Protein AF-0000000076401858 (afdb_homodimer)

Foldseek 3Di:
DDDDDDDDDDDPDPCVPPPPPDPPPPPPPPDPCPVPPPPPPPPVVPPPPDPQDPVNVCVVVCVPVDDDDDPPPDDDDDDPDPLLPDQVVPVLVVLLLLLQDDDPPSVVCSLRVNLRNLPDPCNLVRCLVCLVVNLVSLLCQCQDPDPSSNLSSLVSLLSSCQRPFQSNLVRVLSNLLSVLVCCVPVVCVVVSLVSLQSNCVRNDPSSVVSNCVSVVVRDHPVD/DDDPDDDDPDDDDPDDDDPDPDDPDPPPPPDPCVVDPPPPPPVVVPPPPPDQDPVNVCVVVCVPVDDDDDPPPDDDDDDPDPLLPDQVVPVLVVLLLLLQDDDPPSVVCSLRVNLRNLPHPCSQVRCLVCLVVNLVSLLCQCQDPDPSSNLSSLVSLLSSCQRPFQSNLVRVLSNLLSVLVCCVPVVCVVVSLVSLQSNCVRNDPSSVVSNCVSVVVRDHPVD

Secondary structure (DSSP, 8-state):
--------------------------------GGGS-------TT--TTS---HHHHHHHTT-S-EEEEEEEEEEEEEESS-GGGS--TTHHHHHHHHTT--STTHHHHHHHHHHHHHTSTTHHHHHGGGHHHHHHHHHHHHT-SSHHHHHHHHHHHHHHHHHHGGGGHHHHHHHHHHHHHHTTSHHHHHHHHHHHHHHHHHHHHHHHHHHHHH-TT---TT-/--------------------------------GGGS-------TT--TTS---HHHHHHHTT-S-EEEEEEEEEEEEEESS-GGGS--TTHHHHHHHHTT--STTHHHHHHHHHHHHHTSTTHHHHHGGGHHHHHHHHHHHHT-SSHHHHHHHHHHHHHHHHHHGGGGHHHHHHHHHHHHHHTTSHHHHHHHHHHHHHHHHHHHHHHHHHHHHH-TT---TT-

pLDDT: mean 79.65, std 28.43, range [17.92, 98.81]

Solvent-accessible surface area (backbone atoms only — not comparable to full-atom values): 26264 Å² total; per-residue (Å²): 134,91,80,85,87,77,84,83,87,84,74,83,69,80,70,74,75,72,76,68,71,75,77,72,71,69,72,67,75,70,74,70,64,77,78,61,71,68,72,76,71,67,57,74,78,57,64,78,78,67,75,75,47,72,38,57,50,41,45,74,72,54,67,45,61,54,42,87,32,77,39,65,63,41,76,38,79,44,59,80,56,64,64,79,77,53,68,43,83,62,43,49,53,46,24,49,54,16,34,59,40,87,48,86,66,44,35,53,48,15,49,52,48,42,51,53,49,58,66,33,94,64,25,40,78,56,44,53,83,41,46,78,71,40,48,64,43,44,38,51,20,39,60,39,85,51,66,68,25,21,51,47,22,50,50,50,49,46,54,48,30,71,48,45,23,50,71,47,49,86,52,41,67,74,47,42,55,38,50,50,62,47,48,74,40,71,88,41,36,62,65,49,50,54,43,50,48,50,44,28,71,39,27,37,72,67,27,44,56,51,47,39,71,69,36,70,83,66,77,70,83,86,113,135,79,80,78,74,74,74,76,81,78,84,81,82,81,75,81,86,78,79,61,82,79,75,80,77,76,70,65,75,73,72,69,63,82,79,59,74,71,71,75,72,64,57,73,81,55,64,78,77,65,74,75,47,72,39,57,50,42,45,73,70,53,66,47,63,53,38,86,33,76,39,65,61,41,75,39,78,44,59,78,55,65,66,78,76,52,67,44,83,61,43,50,52,46,23,49,55,17,34,60,41,87,48,87,66,44,34,56,48,14,49,52,48,42,51,53,48,59,66,34,92,65,24,39,79,56,44,53,82,42,45,78,70,40,48,65,42,42,38,50,19,38,60,38,86,50,65,67,25,20,51,47,22,52,50,50,50,48,55,47,30,69,48,45,24,50,71,47,51,85,53,42,66,72,47,42,54,39,50,50,62,47,48,72,39,72,87,40,35,63,64,50,49,55,44,52,48,51,42,27,69,41,27,36,71,68,28,43,56,51,48,38,73,71,37,69,84,66,75,73,85,88,112

Structure (mmCIF, N/CA/C/O backbone):
data_AF-0000000076401858-model_v1
#
loop_
_entity.id
_entity.type
_entity.pdbx_description
1 polymer 'PACRG-like protein'
#
loop_
_atom_site.group_PDB
_atom_site.id
_atom_site.type_symbol
_atom_site.label_atom_id
_atom_site.label_alt_id
_atom_site.label_comp_id
_atom_site.label_asym_id
_atom_site.label_entity_id
_atom_site.label_seq_id
_atom_site.pdbx_PDB_ins_code
_atom_site.Cartn_x
_atom_site.Cartn_y
_atom_site.Cartn_z
_atom_site.occupancy
_atom_site.B_iso_or_equiv
_atom_site.auth_seq_id
_atom_site.auth_comp_id
_atom_site.auth_asym_id
_atom_site.auth_atom_id
_atom_site.pdbx_PDB_model_num
ATOM 1 N N . MET A 1 1 ? 94.375 -34.781 -20.516 1 20.53 1 MET A N 1
ATOM 2 C CA . MET A 1 1 ? 94.938 -33.75 -21.422 1 20.53 1 MET A CA 1
ATOM 3 C C . MET A 1 1 ? 93.875 -33.125 -22.266 1 20.53 1 MET A C 1
ATOM 5 O O . MET A 1 1 ? 93.875 -31.906 -22.484 1 20.53 1 MET A O 1
ATOM 9 N N . SER A 1 2 ? 93.312 -33.844 -23.25 1 18.42 2 SER A N 1
ATOM 10 C CA . SER A 1 2 ? 93.188 -33.219 -24.562 1 18.42 2 SER A CA 1
ATOM 11 C C . SER A 1 2 ? 92.125 -32.125 -24.578 1 18.42 2 SER A C 1
ATOM 13 O O . SER A 1 2 ? 91.25 -32.062 -23.672 1 18.42 2 SER A O 1
ATOM 15 N N . SER A 1 3 ? 91.438 -31.953 -25.75 1 18.92 3 SER A N 1
ATOM 16 C CA . SER A 1 3 ? 91.25 -31.031 -26.859 1 18.92 3 SER A CA 1
ATOM 17 C C . SER A 1 3 ? 90 -30.234 -26.75 1 18.92 3 SER A C 1
ATOM 19 O O . SER A 1 3 ? 90 -29 -26.781 1 18.92 3 SER A O 1
ATOM 21 N N . PHE A 1 4 ? 89 -30.578 -27.719 1 18.16 4 PHE A N 1
ATOM 22 C CA . PHE A 1 4 ? 88.625 -29.75 -28.859 1 18.16 4 PHE A CA 1
ATOM 23 C C . PHE A 1 4 ? 87.562 -28.734 -28.469 1 18.16 4 PHE A C 1
ATOM 25 O O . PHE A 1 4 ? 87 -28.828 -27.391 1 18.16 4 PHE A O 1
ATOM 32 N N . SER A 1 5 ? 86.438 -28.766 -29.234 1 19.86 5 SER A N 1
ATOM 33 C CA . SER A 1 5 ? 85.938 -27.938 -30.328 1 19.86 5 SER A CA 1
ATOM 34 C C . SER A 1 5 ? 84.875 -26.938 -29.859 1 19.86 5 SER A C 1
ATOM 36 O O . SER A 1 5 ? 84.25 -27.141 -28.812 1 19.86 5 SER A O 1
ATOM 38 N N . GLY A 1 6 ? 84.562 -26.031 -30.703 1 19.36 6 GLY A N 1
ATOM 39 C CA . GLY A 1 6 ? 84.25 -24.625 -30.969 1 19.36 6 GLY A CA 1
ATOM 40 C C . GLY A 1 6 ? 82.812 -24.25 -30.781 1 19.36 6 GLY A C 1
ATOM 41 O O . GLY A 1 6 ? 82.5 -23.219 -30.156 1 19.36 6 GLY A O 1
ATOM 42 N N . GLY A 1 7 ? 81.875 -24.953 -31.547 1 18.44 7 GLY A N 1
ATOM 43 C CA . GLY A 1 7 ? 81.25 -24.078 -32.5 1 18.44 7 GLY A CA 1
ATOM 44 C C . GLY A 1 7 ? 80.188 -23.203 -31.828 1 18.44 7 GLY A C 1
ATOM 45 O O . GLY A 1 7 ? 80.062 -23.141 -30.594 1 18.44 7 GLY A O 1
ATOM 46 N N . LYS A 1 8 ? 78.875 -23.469 -32.375 1 19.52 8 LYS A N 1
ATOM 47 C CA . LYS A 1 8 ? 78.125 -22.5 -33.156 1 19.52 8 LYS A CA 1
ATOM 48 C C . LYS A 1 8 ? 77.312 -21.609 -32.281 1 19.52 8 LYS A C 1
ATOM 50 O O . LYS A 1 8 ? 77.312 -20.391 -32.375 1 19.52 8 LYS A O 1
ATOM 55 N N . PRO A 1 9 ? 75.938 -21.938 -32.156 1 21.42 9 PRO A N 1
ATOM 56 C CA . PRO A 1 9 ? 74.938 -21.156 -32.906 1 21.42 9 PRO A CA 1
ATOM 57 C C . PRO A 1 9 ? 74.312 -20.016 -32.094 1 21.42 9 PRO A C 1
ATOM 59 O O . PRO A 1 9 ? 74.438 -19.984 -30.859 1 21.42 9 PRO A O 1
ATOM 62 N N . LYS A 1 10 ? 73.25 -19.391 -32.688 1 20.97 10 LYS A N 1
ATOM 63 C CA . LYS A 1 10 ? 72.625 -18.125 -33.062 1 20.97 10 LYS A CA 1
ATOM 64 C C . LYS A 1 10 ? 71.812 -17.578 -31.906 1 20.97 10 LYS A C 1
ATOM 66 O O . LYS A 1 10 ? 71.375 -18.312 -31 1 20.97 10 LYS A O 1
ATOM 71 N N . SER A 1 11 ? 71.312 -16.422 -32.156 1 20.56 11 SER A N 1
ATOM 72 C CA . SER A 1 11 ? 70.938 -15.102 -31.625 1 20.56 11 SER A CA 1
ATOM 73 C C . SER A 1 11 ? 69.562 -15.078 -31 1 20.56 11 SER A C 1
ATOM 75 O O . SER A 1 11 ? 69.25 -14.148 -30.266 1 20.56 11 SER A O 1
ATOM 77 N N . ILE A 1 12 ? 68.812 -16.281 -31.016 1 21.38 12 ILE A N 1
ATOM 78 C CA . ILE A 1 12 ? 67.5 -15.883 -31.359 1 21.38 12 ILE A CA 1
ATOM 79 C C . ILE A 1 12 ? 66.875 -15.008 -30.25 1 21.38 12 ILE A C 1
ATOM 81 O O . ILE A 1 12 ? 66.875 -15.398 -29.078 1 21.38 12 ILE A O 1
ATOM 85 N N . GLN A 1 13 ? 66.875 -13.781 -30.562 1 19.62 13 GLN A N 1
ATOM 86 C CA . GLN A 1 13 ? 66.438 -12.516 -29.984 1 19.62 13 GLN A CA 1
ATOM 87 C C . GLN A 1 13 ? 65 -12.633 -29.406 1 19.62 13 GLN A C 1
ATOM 89 O O . GLN A 1 13 ? 64.125 -13.242 -30.016 1 19.62 13 GLN A O 1
ATOM 94 N N . LYS A 1 14 ? 64.938 -12.609 -28.078 1 20.69 14 LYS A N 1
ATOM 95 C CA . LYS A 1 14 ? 63.844 -12.633 -27.125 1 20.69 14 LYS A CA 1
ATOM 96 C C . LYS A 1 14 ? 62.781 -11.633 -27.516 1 20.69 14 LYS A C 1
ATOM 98 O O . LYS A 1 14 ? 62.875 -10.438 -27.234 1 20.69 14 LYS A O 1
ATOM 103 N N . LYS A 1 15 ? 62.406 -11.656 -28.859 1 18.92 15 LYS A N 1
ATOM 104 C CA . LYS A 1 15 ? 61.562 -10.547 -29.297 1 18.92 15 LYS A CA 1
ATOM 105 C C . LYS A 1 15 ? 60.312 -10.438 -28.422 1 18.92 15 LYS A C 1
ATOM 107 O O . LYS A 1 15 ? 59.5 -11.383 -28.328 1 18.92 15 LYS A O 1
ATOM 112 N N . LYS A 1 16 ? 60.469 -9.883 -27.266 1 21.91 16 LYS A N 1
ATOM 113 C CA . LYS A 1 16 ? 59.375 -9.578 -26.328 1 21.91 16 LYS A CA 1
ATOM 114 C C . LYS A 1 16 ? 58.219 -8.891 -27.031 1 21.91 16 LYS A C 1
ATOM 116 O O . LYS A 1 16 ? 58.375 -7.77 -27.516 1 21.91 16 LYS A O 1
ATOM 121 N N . ALA A 1 17 ? 57.594 -9.617 -27.969 1 21.86 17 ALA A N 1
ATOM 122 C CA . ALA A 1 17 ? 56.594 -9.008 -28.859 1 21.86 17 ALA A CA 1
ATOM 123 C C . ALA A 1 17 ? 55.562 -8.211 -28.062 1 21.86 17 ALA A C 1
ATOM 125 O O . ALA A 1 17 ? 55.031 -8.688 -27.062 1 21.86 17 ALA A O 1
ATOM 126 N N . SER A 1 18 ? 55.719 -6.875 -28.109 1 23.89 18 SER A N 1
ATOM 127 C CA . SER A 1 18 ? 54.938 -5.727 -27.625 1 23.89 18 SER A CA 1
ATOM 128 C C . SER A 1 18 ? 53.5 -5.801 -28.078 1 23.89 18 SER A C 1
ATOM 130 O O . SER A 1 18 ? 53.125 -5.219 -29.094 1 23.89 18 SER A O 1
ATOM 132 N N . VAL A 1 19 ? 52.906 -7.062 -28.141 1 23.7 19 VAL A N 1
ATOM 133 C CA . VAL A 1 19 ? 51.656 -6.961 -28.891 1 23.7 19 VAL A CA 1
ATOM 134 C C . VAL A 1 19 ? 50.844 -5.809 -28.328 1 23.7 19 VAL A C 1
ATOM 136 O O . VAL A 1 19 ? 50.531 -5.758 -27.141 1 23.7 19 VAL A O 1
ATOM 139 N N . SER A 1 20 ? 51 -4.676 -29 1 25.05 20 SER A N 1
ATOM 140 C CA . SER A 1 20 ? 50.25 -3.426 -28.875 1 25.05 20 SER A CA 1
ATOM 141 C C . SER A 1 20 ? 48.75 -3.67 -28.922 1 25.05 20 SER A C 1
ATOM 143 O O . SER A 1 20 ? 48.25 -4.227 -29.891 1 25.05 20 SER A O 1
ATOM 145 N N . ALA A 1 21 ? 48.281 -4.32 -27.953 1 27.8 21 ALA A N 1
ATOM 146 C CA . ALA A 1 21 ? 46.875 -4.613 -28.047 1 27.8 21 ALA A CA 1
ATOM 147 C C . ALA A 1 21 ? 46.094 -3.438 -28.656 1 27.8 21 ALA A C 1
ATOM 149 O O . ALA A 1 21 ? 46.344 -2.283 -28.297 1 27.8 21 ALA A O 1
ATOM 150 N N . PRO A 1 22 ? 45.656 -3.764 -29.906 1 25.61 22 PRO A N 1
ATOM 151 C CA . PRO A 1 22 ? 45 -2.682 -30.625 1 25.61 22 PRO A CA 1
ATOM 152 C C . PRO A 1 22 ? 44.031 -1.897 -29.75 1 25.61 22 PRO A C 1
ATOM 154 O O . PRO A 1 22 ? 43.594 -2.404 -28.719 1 25.61 22 PRO A O 1
ATOM 157 N N . ALA A 1 23 ? 43.938 -0.524 -29.984 1 28.77 23 ALA A N 1
ATOM 158 C CA . ALA A 1 23 ? 43.219 0.641 -29.5 1 28.77 23 ALA A CA 1
ATOM 159 C C . ALA A 1 23 ? 41.688 0.41 -29.609 1 28.77 23 ALA A C 1
ATOM 161 O O . ALA A 1 23 ? 41.125 0.44 -30.703 1 28.77 23 ALA A O 1
ATOM 162 N N . GLY A 1 24 ? 41.312 -0.881 -29.281 1 26.12 24 GLY A N 1
ATOM 163 C CA . GLY A 1 24 ? 39.938 -0.996 -29.734 1 26.12 24 GLY A CA 1
ATOM 164 C C . GLY A 1 24 ? 39.094 0.226 -29.406 1 26.12 24 GLY A C 1
ATOM 165 O O . GLY A 1 24 ? 39.156 0.746 -28.281 1 26.12 24 GLY A O 1
ATOM 166 N N . SER A 1 25 ? 38.969 1.061 -30.375 1 28.27 25 SER A N 1
ATOM 167 C CA . SER A 1 25 ? 38.219 2.309 -30.359 1 28.27 25 SER A CA 1
ATOM 168 C C . SER A 1 25 ? 36.812 2.109 -29.75 1 28.27 25 SER A C 1
ATOM 170 O O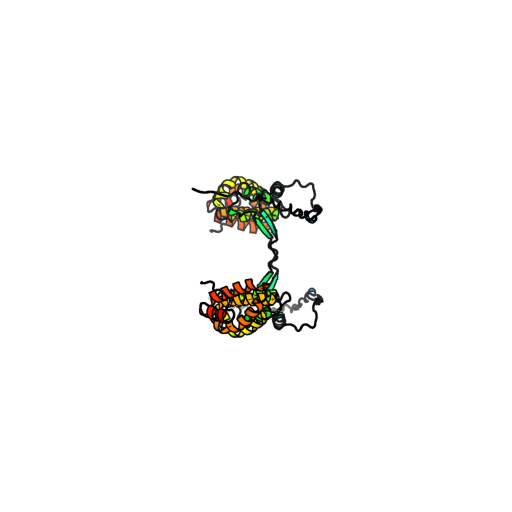 . SER A 1 25 ? 36 1.351 -30.281 1 28.27 25 SER A O 1
ATOM 172 N N . THR A 1 26 ? 36.906 1.586 -28.656 1 29.14 26 THR A N 1
ATOM 173 C CA . THR A 1 26 ? 35.562 1.448 -28.141 1 29.14 26 THR A CA 1
ATOM 174 C C . THR A 1 26 ? 34.719 2.67 -28.484 1 29.14 26 THR A C 1
ATOM 176 O O . THR A 1 26 ? 35.094 3.805 -28.219 1 29.14 26 THR A O 1
ATOM 179 N N . ILE A 1 27 ? 34.031 2.578 -29.594 1 29.5 27 ILE A N 1
ATOM 180 C CA . ILE A 1 27 ? 33.062 3.553 -30.078 1 29.5 27 ILE A CA 1
ATOM 181 C C . ILE A 1 27 ? 32.25 4.105 -28.906 1 29.5 27 ILE A C 1
ATOM 183 O O . ILE A 1 27 ? 31.766 3.346 -28.062 1 29.5 27 ILE A O 1
ATOM 187 N N . LYS A 1 28 ? 32.562 5.43 -28.531 1 30.38 28 LYS A N 1
ATOM 188 C CA . LYS A 1 28 ? 31.828 6.285 -27.609 1 30.38 28 LYS A CA 1
ATOM 189 C C . LYS A 1 28 ? 30.312 6.145 -27.7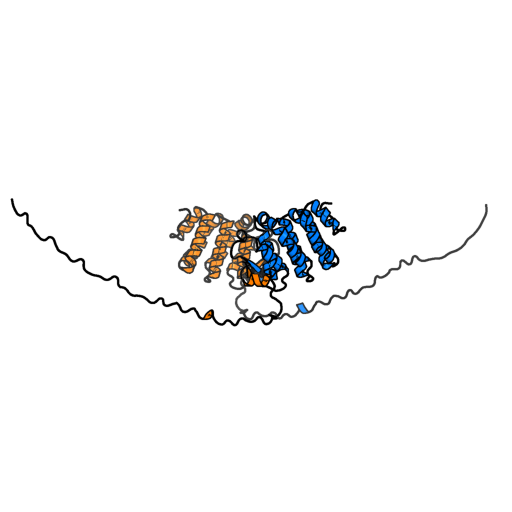97 1 30.38 28 LYS A C 1
ATOM 191 O O . LYS A 1 28 ? 29.797 6.379 -28.891 1 30.38 28 LYS A O 1
ATOM 196 N N . PRO A 1 29 ? 29.797 5.105 -27.266 1 32.41 29 PRO A N 1
ATOM 197 C CA . PRO A 1 29 ? 28.391 5.145 -27.688 1 32.41 29 PRO A CA 1
ATOM 198 C C . PRO A 1 29 ? 27.828 6.562 -27.734 1 32.41 29 PRO A C 1
ATOM 200 O O . PRO A 1 29 ? 28.203 7.406 -26.922 1 32.41 29 PRO A O 1
ATOM 203 N N . HIS A 1 30 ? 27.734 7.176 -28.891 1 31.61 30 HIS A N 1
ATOM 204 C CA . HIS A 1 30 ? 27.109 8.492 -29 1 31.61 30 HIS A CA 1
ATOM 205 C C . HIS A 1 30 ? 25.906 8.617 -28.078 1 31.61 30 HIS A C 1
ATOM 207 O O . HIS A 1 30 ? 25.234 7.625 -27.797 1 31.61 30 HIS A O 1
ATOM 213 N N . PRO A 1 31 ? 25.953 9.688 -27.312 1 30.89 31 PRO A N 1
ATOM 214 C CA . PRO A 1 31 ? 24.859 10.016 -26.375 1 30.89 31 PRO A CA 1
ATOM 215 C C . PRO A 1 31 ? 23.484 9.898 -27.016 1 30.89 31 PRO A C 1
ATOM 217 O O . PRO A 1 31 ? 23.328 10.141 -28.219 1 30.89 31 PRO A O 1
ATOM 220 N N . ARG A 1 32 ? 22.766 8.992 -26.75 1 28.67 32 ARG A N 1
ATOM 221 C CA . ARG A 1 32 ? 21.438 8.93 -27.359 1 28.67 32 ARG A CA 1
ATOM 222 C C . ARG A 1 32 ? 20.781 10.312 -27.391 1 28.67 32 ARG A C 1
ATOM 224 O O . ARG A 1 32 ? 20.828 11.047 -26.391 1 28.67 32 ARG A O 1
ATOM 231 N N . PRO A 1 33 ? 20.734 10.914 -28.562 1 30.23 33 PRO A N 1
ATOM 232 C CA . PRO A 1 33 ? 20.172 12.273 -28.594 1 30.23 33 PRO A CA 1
ATOM 233 C C . PRO A 1 33 ? 18.906 12.406 -27.75 1 30.23 33 PRO A C 1
ATOM 235 O O . PRO A 1 33 ? 18.406 13.508 -27.562 1 30.23 33 PRO A O 1
ATOM 238 N N . SER A 1 34 ? 18.344 11.359 -27.625 1 27.27 34 SER A N 1
ATOM 239 C CA . SER A 1 34 ? 16.938 11.648 -27.328 1 27.27 34 SER A CA 1
ATOM 240 C C . SER A 1 34 ? 16.797 12.484 -26.062 1 27.27 34 SER A C 1
ATOM 242 O O . SER A 1 34 ? 15.688 12.844 -25.672 1 27.27 34 SER A O 1
ATOM 244 N N . ASP A 1 35 ? 17.812 12.297 -25.219 1 30.28 35 ASP A N 1
ATOM 245 C CA . ASP A 1 35 ? 17.609 13.102 -24.016 1 30.28 35 ASP A CA 1
ATOM 246 C C . ASP A 1 35 ? 17.5 14.586 -24.359 1 30.28 35 ASP A C 1
ATOM 248 O O . ASP A 1 35 ? 17.641 15.445 -23.484 1 30.28 35 ASP A O 1
ATOM 252 N N . ARG A 1 36 ? 17.797 14.938 -25.531 1 27.19 36 ARG A N 1
ATOM 253 C CA . ARG A 1 36 ? 18.031 16.344 -25.859 1 27.19 36 ARG A CA 1
ATOM 254 C C . ARG A 1 36 ? 16.828 17.203 -25.5 1 27.19 36 ARG A C 1
ATOM 256 O O . ARG A 1 36 ? 16.969 18.203 -24.797 1 27.19 36 ARG A O 1
ATOM 263 N N . LEU A 1 37 ? 16.016 17.5 -26.594 1 27.97 37 LEU A N 1
ATOM 264 C CA . LEU A 1 37 ? 15.219 18.719 -26.734 1 27.97 37 LEU A CA 1
ATOM 265 C C . LEU A 1 37 ? 13.953 18.641 -25.891 1 27.97 37 LEU A C 1
ATOM 267 O O . LEU A 1 37 ? 12.883 18.297 -26.391 1 27.97 37 LEU A O 1
ATOM 271 N N . ASN A 1 38 ? 13.719 17.766 -25.062 1 28.17 38 ASN A N 1
ATOM 272 C CA . ASN A 1 38 ? 12.305 17.969 -24.766 1 28.17 38 ASN A CA 1
ATOM 273 C C . ASN A 1 38 ? 12.016 19.438 -24.422 1 28.17 38 ASN A C 1
ATOM 275 O O . ASN A 1 38 ? 12.641 20 -23.531 1 28.17 38 ASN A O 1
ATOM 279 N N . PRO A 1 39 ? 11.398 20.234 -25.297 1 31.27 39 PRO A N 1
ATOM 280 C CA . PRO A 1 39 ? 11.133 21.641 -24.938 1 31.27 39 PRO A CA 1
ATOM 281 C C . PRO A 1 39 ? 10.609 21.797 -23.516 1 31.27 39 PRO A C 1
ATOM 283 O O . PRO A 1 39 ? 10.039 20.859 -22.953 1 31.27 39 PRO A O 1
ATOM 286 N N . LYS A 1 40 ? 11.266 22.5 -22.625 1 33.62 40 LYS A N 1
ATOM 287 C CA . LYS A 1 40 ? 10.719 23.078 -21.406 1 33.62 40 LYS A CA 1
ATOM 288 C C . LYS A 1 40 ? 9.219 23.312 -21.531 1 33.62 40 LYS A C 1
ATOM 290 O O . LYS A 1 40 ? 8.773 24.219 -22.234 1 33.62 40 LYS A O 1
ATOM 295 N N . THR A 1 41 ? 8.508 22.203 -21.781 1 33.5 41 THR A N 1
ATOM 296 C CA . THR A 1 41 ? 7.102 22.578 -21.781 1 33.5 41 THR A CA 1
ATOM 297 C C . THR A 1 41 ? 6.836 23.656 -20.734 1 33.5 41 THR A C 1
ATOM 299 O O . THR A 1 41 ? 7.027 23.438 -19.547 1 33.5 41 THR A O 1
ATOM 302 N N . ILE A 1 42 ? 7.168 24.797 -21.047 1 36.59 42 ILE A N 1
ATOM 303 C CA . ILE A 1 42 ? 6.715 25.953 -20.297 1 36.59 42 ILE A CA 1
ATOM 304 C C . ILE A 1 42 ? 5.281 25.734 -19.812 1 36.59 42 ILE A C 1
ATOM 306 O O . ILE A 1 42 ? 4.383 25.469 -20.625 1 36.59 42 ILE A O 1
ATOM 310 N N . ASN A 1 43 ? 5.113 24.875 -18.859 1 36.31 43 ASN A N 1
ATOM 311 C CA . ASN A 1 43 ? 3.758 24.875 -18.312 1 36.31 43 ASN A CA 1
ATOM 312 C C . ASN A 1 43 ? 3.139 26.266 -18.359 1 36.31 43 ASN A C 1
ATOM 314 O O . ASN A 1 43 ? 3.654 27.188 -17.734 1 36.31 43 ASN A O 1
ATOM 318 N N . PRO A 1 44 ? 2.416 26.625 -19.406 1 40.38 44 PRO A N 1
ATOM 319 C CA . PRO A 1 44 ? 1.791 27.938 -19.5 1 40.38 44 PRO A CA 1
ATOM 320 C C . PRO A 1 44 ? 1.202 28.422 -18.188 1 40.38 44 PRO A C 1
ATOM 322 O O . PRO A 1 44 ? 0.765 29.578 -18.078 1 40.38 44 PRO A O 1
ATOM 325 N N . PHE A 1 45 ? 0.848 27.453 -17.531 1 38 45 PHE A N 1
ATOM 326 C CA . PHE A 1 45 ? 0.207 27.938 -16.312 1 38 45 PHE A CA 1
ATOM 327 C C . PHE A 1 45 ? 1.232 28.562 -15.383 1 38 45 PHE A C 1
ATOM 329 O O . PHE A 1 45 ? 0.932 28.844 -14.219 1 38 45 PHE A O 1
ATOM 336 N N . SER A 1 46 ? 2.547 28.453 -15.828 1 40.19 46 SER A N 1
ATOM 337 C CA . SER A 1 46 ? 3.471 29.281 -15.047 1 40.19 46 SER A CA 1
ATOM 338 C C . SER A 1 46 ? 3.08 30.75 -15.094 1 40.19 46 SER A C 1
ATOM 340 O O . SER A 1 46 ? 3.141 31.375 -16.156 1 40.19 46 SER A O 1
ATOM 342 N N . ASN A 1 47 ? 2.012 31.125 -14.664 1 41.72 47 ASN A N 1
ATOM 343 C CA . ASN A 1 47 ? 2.01 32.562 -14.461 1 41.72 47 ASN A CA 1
ATOM 344 C C . ASN A 1 47 ? 3.348 33.062 -13.914 1 41.72 47 ASN A C 1
ATOM 346 O O . ASN A 1 47 ? 3.758 32.656 -12.82 1 41.72 47 ASN A O 1
ATOM 350 N N . PRO A 1 48 ? 4.332 33.562 -14.672 1 44.62 48 PRO A N 1
ATOM 351 C CA . PRO A 1 48 ? 5.66 34.094 -14.359 1 44.62 48 PRO A CA 1
ATOM 352 C C . PRO A 1 48 ? 5.723 34.75 -12.992 1 44.62 48 PRO A C 1
ATOM 354 O O . PRO A 1 48 ? 6.781 34.781 -12.367 1 44.62 48 PRO A O 1
ATOM 357 N N . LEU A 1 49 ? 4.797 35.781 -12.758 1 45.41 49 LEU A N 1
ATOM 358 C CA . LEU A 1 49 ? 5.102 36.812 -11.789 1 45.41 49 LEU A CA 1
ATOM 359 C C . LEU A 1 49 ? 5.066 36.25 -10.367 1 45.41 49 LEU A C 1
ATOM 361 O O . LEU A 1 49 ? 5.207 37.031 -9.398 1 45.41 49 LEU A O 1
ATOM 365 N N . ARG A 1 50 ? 4.359 35.125 -10.102 1 52.97 50 ARG A N 1
ATOM 366 C CA . ARG A 1 50 ? 4.281 34.906 -8.664 1 52.97 50 ARG A CA 1
ATOM 367 C C . ARG A 1 50 ? 5.637 34.5 -8.094 1 52.97 50 ARG A C 1
ATOM 369 O O . ARG A 1 50 ? 6.297 33.594 -8.617 1 52.97 50 ARG A O 1
ATOM 376 N N . GLN A 1 51 ? 6.336 35.438 -7.453 1 69.44 51 GLN A N 1
ATOM 377 C CA . GLN A 1 51 ? 7.57 35.312 -6.688 1 69.44 51 GLN A CA 1
ATOM 378 C C . GLN A 1 51 ? 7.691 33.906 -6.098 1 69.44 51 GLN A C 1
ATOM 380 O O . GLN A 1 51 ? 6.738 33.375 -5.504 1 69.44 51 GLN A O 1
ATOM 385 N N . GLN A 1 52 ? 8.547 33.062 -6.699 1 82.25 52 GLN A N 1
ATOM 386 C CA . GLN A 1 52 ? 8.867 31.75 -6.191 1 82.25 52 GLN A CA 1
ATOM 387 C C . GLN A 1 52 ? 8.922 31.734 -4.668 1 82.25 52 GLN A C 1
ATOM 389 O O . GLN A 1 52 ? 9.57 32.594 -4.059 1 82.25 52 GLN A O 1
ATOM 394 N N . SER A 1 53 ? 8.062 30.984 -4.035 1 91.12 53 SER A N 1
ATOM 395 C CA . SER A 1 53 ? 8.102 30.875 -2.58 1 91.12 53 SER A CA 1
ATOM 396 C C . SER A 1 53 ? 9.453 30.375 -2.098 1 91.12 53 SER A C 1
ATOM 398 O O . SER A 1 53 ? 10.242 29.859 -2.889 1 91.12 53 SER A O 1
ATOM 400 N N . THR A 1 54 ? 9.781 30.672 -0.892 1 92.88 54 THR A N 1
ATOM 401 C CA . THR A 1 54 ? 11.016 30.188 -0.291 1 92.88 54 THR A CA 1
ATOM 402 C C . THR A 1 54 ? 11.117 28.672 -0.408 1 92.88 54 THR A C 1
ATOM 404 O O . THR A 1 54 ? 12.172 28.141 -0.757 1 92.88 54 THR A O 1
ATOM 407 N N . PHE A 1 55 ? 10.078 27.969 -0.234 1 95.88 55 PHE A N 1
ATOM 408 C CA . PHE A 1 55 ? 10.086 26.516 -0.296 1 95.88 55 PHE A CA 1
ATOM 409 C C . PHE A 1 55 ? 10.336 26.031 -1.721 1 95.88 55 PHE A C 1
ATOM 411 O O . PHE A 1 55 ? 11.148 25.125 -1.943 1 95.88 55 PHE A O 1
ATOM 418 N N . ALA A 1 56 ? 9.617 26.594 -2.572 1 94.06 56 ALA A N 1
ATOM 419 C CA . ALA A 1 56 ? 9.781 26.219 -3.973 1 94.06 56 ALA A CA 1
ATOM 420 C C . ALA A 1 56 ? 11.227 26.375 -4.426 1 94.06 56 ALA A C 1
ATOM 422 O O . ALA A 1 56 ? 11.758 25.547 -5.152 1 94.06 56 ALA A O 1
ATOM 423 N N . ALA A 1 57 ? 11.82 27.438 -3.992 1 94 57 ALA A N 1
ATOM 424 C CA . ALA A 1 57 ? 13.211 27.688 -4.34 1 94 57 ALA A CA 1
ATOM 425 C C . ALA A 1 57 ? 14.133 26.641 -3.727 1 94 57 ALA A C 1
ATOM 427 O O . ALA A 1 57 ? 15.016 26.109 -4.402 1 94 57 ALA A O 1
ATOM 428 N N . VAL A 1 58 ? 13.969 26.328 -2.426 1 95.25 58 VAL A N 1
ATOM 429 C CA . VAL A 1 58 ? 14.766 25.328 -1.711 1 95.25 58 VAL A CA 1
ATOM 430 C C . VAL A 1 58 ? 14.578 23.953 -2.355 1 95.25 58 VAL A C 1
ATOM 432 O O . VAL A 1 58 ? 15.531 23.188 -2.492 1 95.25 58 VAL A O 1
ATOM 435 N N . TYR A 1 59 ? 13.344 23.672 -2.791 1 94.31 59 TYR A N 1
ATOM 436 C CA . TYR A 1 59 ? 13.023 22.406 -3.449 1 94.31 59 TYR A CA 1
ATOM 437 C C . TYR A 1 59 ? 13.719 22.312 -4.801 1 94.31 59 TYR A C 1
ATOM 439 O O . TYR A 1 59 ? 14.305 21.266 -5.133 1 94.31 59 TYR A O 1
ATOM 447 N N . ALA A 1 60 ? 13.641 23.359 -5.504 1 90.81 60 ALA A N 1
ATOM 448 C CA . ALA A 1 60 ? 14.25 23.406 -6.828 1 90.81 60 ALA A CA 1
ATOM 449 C C . ALA A 1 60 ? 15.766 23.203 -6.742 1 90.81 60 ALA A C 1
ATOM 451 O O . ALA A 1 60 ? 16.375 22.609 -7.633 1 90.81 60 ALA A O 1
ATOM 452 N N . LYS A 1 61 ? 16.359 23.641 -5.664 1 92.56 61 LYS A N 1
ATOM 453 C CA . LYS A 1 61 ? 17.797 23.531 -5.449 1 92.56 61 LYS A CA 1
ATOM 454 C C . LYS A 1 61 ? 18.188 22.125 -4.988 1 92.56 61 LYS A C 1
ATOM 456 O O . LYS A 1 61 ? 19.375 21.812 -4.852 1 92.56 61 LYS A O 1
ATOM 461 N N . GLY A 1 62 ? 17.203 21.359 -4.629 1 91 62 GLY A N 1
ATOM 462 C CA . GLY A 1 62 ? 17.484 19.984 -4.211 1 91 62 GLY A CA 1
ATOM 463 C C . GLY A 1 62 ? 17.75 19.875 -2.723 1 91 62 GLY A C 1
ATOM 464 O O . GLY A 1 62 ? 18.297 18.859 -2.266 1 91 62 GLY A O 1
ATOM 465 N N . GLU A 1 63 ? 17.375 20.906 -2.014 1 92.19 63 GLU A N 1
ATOM 466 C CA . GLU A 1 63 ? 17.641 20.922 -0.581 1 92.19 63 GLU A CA 1
ATOM 467 C C . GLU A 1 63 ? 16.562 20.156 0.191 1 92.19 63 GLU A C 1
ATOM 469 O O . GLU A 1 63 ? 16.688 19.953 1.401 1 92.19 63 GLU A O 1
ATOM 474 N N . VAL A 1 64 ? 15.594 19.828 -0.408 1 95.19 64 VAL A N 1
ATOM 475 C CA . VAL A 1 64 ? 14.609 18.875 0.104 1 95.19 64 VAL A CA 1
ATOM 476 C C . VAL A 1 64 ? 14.828 17.5 -0.538 1 95.19 64 VAL A C 1
ATOM 478 O O . VAL A 1 64 ? 14.469 17.297 -1.698 1 95.19 64 VAL A O 1
ATOM 481 N N . PRO A 1 65 ? 15.367 16.656 0.162 1 93.31 65 PRO A N 1
ATOM 482 C CA . PRO A 1 65 ? 15.898 15.438 -0.448 1 93.31 65 PRO A CA 1
ATOM 483 C C . PRO A 1 65 ? 14.836 14.367 -0.661 1 93.31 65 PRO A C 1
ATOM 485 O O . PRO A 1 65 ? 15.039 13.203 -0.301 1 93.31 65 PRO A O 1
ATOM 488 N N . CYS A 1 66 ? 13.711 14.695 -1.129 1 92.94 66 CYS A N 1
ATOM 489 C CA . CYS A 1 66 ? 12.656 13.773 -1.515 1 92.94 66 CYS A CA 1
ATOM 490 C C . CYS A 1 66 ? 11.883 14.297 -2.719 1 92.94 66 CYS A C 1
ATOM 492 O O . CYS A 1 66 ? 11.93 15.492 -3.016 1 92.94 66 CYS A O 1
ATOM 494 N N . ARG A 1 67 ? 11.289 13.391 -3.42 1 91.06 67 ARG A N 1
ATOM 495 C CA . ARG A 1 67 ? 10.508 13.734 -4.602 1 91.06 67 ARG A CA 1
ATOM 496 C C . ARG A 1 67 ? 9.172 12.992 -4.613 1 91.06 67 ARG A C 1
ATOM 498 O O . ARG A 1 67 ? 9.016 11.977 -3.928 1 91.06 67 ARG A O 1
ATOM 505 N N . LEU A 1 68 ? 8.242 13.609 -5.293 1 88.25 68 LEU A N 1
ATOM 506 C CA . LEU A 1 68 ? 6.969 12.938 -5.523 1 88.25 68 LEU A CA 1
ATOM 507 C C . LEU A 1 68 ? 7.148 11.734 -6.449 1 88.25 68 LEU A C 1
ATOM 509 O O . LEU A 1 68 ? 7.793 11.844 -7.492 1 88.25 68 LEU A O 1
ATOM 513 N N . PHE A 1 69 ? 6.824 10.625 -5.91 1 84.56 69 PHE A N 1
ATOM 514 C CA . PHE A 1 69 ? 6.82 9.406 -6.703 1 84.56 69 PHE A CA 1
ATOM 515 C C . PHE A 1 69 ? 5.398 8.914 -6.938 1 84.56 69 PHE A C 1
ATOM 517 O O . PHE A 1 69 ? 4.605 8.82 -5.996 1 84.56 69 PHE A O 1
ATOM 524 N N . HIS A 1 70 ? 5.023 8.789 -8.062 1 75.19 70 HIS A N 1
ATOM 525 C CA . HIS A 1 70 ? 3.719 8.25 -8.422 1 75.19 70 HIS A CA 1
ATOM 526 C C . HIS A 1 70 ? 3.686 6.734 -8.258 1 75.19 70 HIS A C 1
ATOM 528 O O . HIS A 1 70 ? 4.402 6.012 -8.961 1 75.19 70 HIS A O 1
ATOM 534 N N . GLY A 1 71 ? 3.359 6.41 -7.039 1 64.88 71 GLY A N 1
ATOM 535 C CA . GLY A 1 71 ? 3.24 4.969 -6.887 1 64.88 71 GLY A CA 1
ATOM 536 C C . GLY A 1 71 ? 2.355 4.328 -7.938 1 64.88 71 GLY A C 1
ATOM 537 O O . GLY A 1 71 ? 1.611 5.02 -8.633 1 64.88 71 GLY A O 1
ATOM 538 N N . SER A 1 72 ? 2.744 3.129 -8.359 1 59.75 72 SER A N 1
ATOM 539 C CA . SER A 1 72 ? 1.993 2.359 -9.344 1 59.75 72 SER A CA 1
ATOM 540 C C . SER A 1 72 ? 0.545 2.162 -8.906 1 59.75 72 SER A C 1
ATOM 542 O O . SER A 1 72 ? 0.247 2.17 -7.711 1 59.75 72 SER A O 1
ATOM 544 N N . VAL A 1 73 ? -0.332 2.484 -9.789 1 63.31 73 VAL A N 1
ATOM 545 C CA . VAL A 1 73 ? -1.693 2 -9.594 1 63.31 73 VAL A CA 1
ATOM 546 C C . VAL A 1 73 ? -1.661 0.567 -9.062 1 63.31 73 VAL A C 1
ATOM 548 O O . VAL A 1 73 ? -1.07 -0.317 -9.688 1 63.31 73 VAL A O 1
ATOM 551 N N . SER A 1 74 ? -1.895 0.555 -7.723 1 70.75 74 SER A N 1
ATOM 552 C CA . SER A 1 74 ? -1.932 -0.818 -7.23 1 70.75 74 SER A CA 1
ATOM 553 C C . SER A 1 74 ? -3.305 -1.447 -7.449 1 70.75 74 SER A C 1
ATOM 555 O O . SER A 1 74 ? -4.32 -0.888 -7.035 1 70.75 74 SER A O 1
ATOM 557 N N . HIS A 1 75 ? -3.359 -2.377 -8.508 1 78.81 75 HIS A N 1
ATOM 558 C CA . HIS A 1 75 ? -4.551 -3.213 -8.609 1 78.81 75 HIS A CA 1
ATOM 559 C C . HIS A 1 75 ? -4.664 -4.16 -7.418 1 78.81 75 HIS A C 1
ATOM 561 O O . HIS A 1 75 ? -3.672 -4.77 -7.012 1 78.81 75 HIS A O 1
ATOM 567 N N . ARG A 1 76 ? -5.82 -3.969 -6.754 1 87.06 76 ARG A N 1
ATOM 568 C CA . ARG A 1 76 ? -6.074 -4.879 -5.645 1 87.06 76 ARG A CA 1
ATOM 569 C C . ARG A 1 76 ? -7.43 -5.566 -5.801 1 87.06 76 ARG A C 1
ATOM 571 O O . ARG A 1 76 ? -8.281 -5.105 -6.562 1 87.06 76 ARG A O 1
ATOM 578 N N . LEU A 1 77 ? -7.547 -6.773 -5.195 1 91.19 77 LEU A N 1
ATOM 579 C CA . LEU A 1 77 ? -8.844 -7.434 -5.148 1 91.19 77 LEU A CA 1
ATOM 580 C C . LEU A 1 77 ? -9.734 -6.812 -4.074 1 91.19 77 LEU A C 1
ATOM 582 O O . LEU A 1 77 ? -9.258 -6.504 -2.979 1 91.19 77 LEU A O 1
ATOM 586 N N . GLN A 1 78 ? -10.898 -6.539 -4.492 1 92.56 78 GLN A N 1
ATOM 587 C CA . GLN A 1 78 ? -11.93 -6.184 -3.521 1 92.56 78 GLN A CA 1
ATOM 588 C C . GLN A 1 78 ? -12.883 -7.352 -3.281 1 92.56 78 GLN A C 1
ATOM 590 O O . GLN A 1 78 ? -13.711 -7.668 -4.137 1 92.56 78 GLN A O 1
ATOM 595 N N . TRP A 1 79 ? -12.75 -7.91 -2.078 1 94.31 79 TRP A N 1
ATOM 596 C CA . TRP A 1 79 ? -13.609 -9.031 -1.707 1 94.31 79 TRP A CA 1
ATOM 597 C C . TRP A 1 79 ? -14.977 -8.531 -1.228 1 94.31 79 TRP A C 1
ATOM 599 O O . TRP A 1 79 ? -15.062 -7.504 -0.557 1 94.31 79 TRP A O 1
ATOM 609 N N . GLU A 1 80 ? -16.062 -9.258 -1.551 1 92.56 80 GLU A N 1
ATOM 610 C CA . GLU A 1 80 ? -17.406 -8.914 -1.102 1 92.56 80 GLU A CA 1
ATOM 611 C C . GLU A 1 80 ? -17.547 -9.094 0.408 1 92.56 80 GLU A C 1
ATOM 613 O O . GLU A 1 80 ? -18.328 -8.398 1.049 1 92.56 80 GLU A O 1
ATOM 618 N N . ARG A 1 81 ? -16.875 -10.016 0.944 1 92.56 81 ARG A N 1
ATOM 619 C CA . ARG A 1 81 ? -16.719 -10.297 2.369 1 92.56 81 ARG A CA 1
ATOM 620 C C . ARG A 1 81 ? -15.305 -10.742 2.691 1 92.56 81 ARG A C 1
ATOM 622 O O . ARG A 1 81 ? -14.562 -11.156 1.799 1 92.56 81 ARG A O 1
ATOM 629 N N . PRO A 1 82 ? -14.883 -10.648 3.916 1 93.12 82 PRO A N 1
ATOM 630 C CA . PRO A 1 82 ? -13.516 -11.047 4.246 1 93.12 82 PRO A CA 1
ATOM 631 C C . PRO A 1 82 ? -13.195 -12.469 3.789 1 93.12 82 PRO A C 1
ATOM 633 O O . PRO A 1 82 ? -13.961 -13.398 4.062 1 93.12 82 PRO A O 1
ATOM 636 N N . PRO A 1 83 ? -12.086 -12.594 3.146 1 94.06 83 PRO A N 1
ATOM 637 C CA . PRO A 1 83 ? -11.742 -13.898 2.578 1 94.06 83 PRO A CA 1
ATOM 638 C C . PRO A 1 83 ? -11.703 -15.008 3.629 1 94.06 83 PRO A C 1
ATOM 640 O O . PRO A 1 83 ? -11.992 -16.172 3.318 1 94.06 83 PRO A O 1
ATOM 643 N N . GLU A 1 84 ? -11.422 -14.648 4.859 1 94.88 84 GLU A N 1
ATOM 644 C CA . GLU A 1 84 ? -11.352 -15.617 5.949 1 94.88 84 GLU A CA 1
ATOM 645 C C . GLU A 1 84 ? -12.703 -16.281 6.191 1 94.88 84 GLU A C 1
ATOM 647 O O . GLU A 1 84 ? -12.773 -17.391 6.73 1 94.88 84 GLU A O 1
ATOM 652 N N . THR A 1 85 ? -13.758 -15.625 5.773 1 95.31 85 THR A N 1
ATOM 653 C CA . THR A 1 85 ? -15.102 -16.109 6.055 1 95.31 85 THR A CA 1
ATOM 654 C C . THR A 1 85 ? -15.664 -16.875 4.867 1 95.31 85 THR A C 1
ATOM 656 O O . THR A 1 85 ? -16.75 -17.438 4.945 1 95.31 85 THR A O 1
ATOM 659 N N . ILE A 1 86 ? -14.992 -16.969 3.785 1 95.88 86 ILE A N 1
ATOM 660 C CA . ILE A 1 86 ? -15.477 -17.594 2.557 1 95.88 86 ILE A CA 1
ATOM 661 C C . ILE A 1 86 ? -15.039 -19.047 2.514 1 95.88 86 ILE A C 1
ATOM 663 O O . ILE A 1 86 ? -13.906 -19.375 2.873 1 95.88 86 ILE A O 1
ATOM 667 N N . ALA A 1 87 ? -15.984 -19.906 2.137 1 96.56 87 ALA A N 1
ATOM 668 C CA . ALA A 1 87 ? -15.648 -21.312 1.95 1 96.56 87 ALA A CA 1
ATOM 669 C C . ALA A 1 87 ? -14.711 -21.5 0.761 1 96.56 87 ALA A C 1
ATOM 671 O O . ALA A 1 87 ? -14.898 -20.891 -0.29 1 96.56 87 ALA A O 1
ATOM 672 N N . PHE A 1 88 ? -13.766 -22.359 0.916 1 98.12 88 PHE A N 1
ATOM 673 C CA . PHE A 1 88 ? -12.781 -22.594 -0.135 1 98.12 88 PHE A CA 1
ATOM 674 C C . PHE A 1 88 ? -13.367 -23.453 -1.243 1 98.12 88 PHE A C 1
ATOM 676 O O . PHE A 1 88 ? -12.992 -23.328 -2.41 1 98.12 88 PHE A O 1
ATOM 683 N N . ASP A 1 89 ? -14.258 -24.344 -0.883 1 97.75 89 ASP A N 1
ATOM 684 C CA . ASP A 1 89 ? -14.93 -25.188 -1.868 1 97.75 89 ASP A CA 1
ATOM 685 C C . ASP A 1 89 ? -16.266 -24.578 -2.295 1 97.75 89 ASP A C 1
ATOM 687 O O . ASP A 1 89 ? -17.188 -24.469 -1.486 1 97.75 89 ASP A O 1
ATOM 691 N N . PRO A 1 90 ? -16.391 -24.172 -3.594 1 97.62 90 PRO A N 1
ATOM 692 C CA . PRO A 1 90 ? -15.523 -24.484 -4.738 1 97.62 90 PRO A CA 1
ATOM 693 C C . PRO A 1 90 ? -14.586 -23.328 -5.094 1 97.62 90 PRO A C 1
ATOM 695 O O . PRO A 1 90 ? -13.914 -23.375 -6.129 1 97.62 90 PRO A O 1
ATOM 698 N N . LEU A 1 91 ? -14.547 -22.359 -4.332 1 98.06 91 LEU A N 1
ATOM 699 C CA . LEU A 1 91 ? -13.93 -21.094 -4.738 1 98.06 91 LEU A CA 1
ATOM 700 C C . LEU A 1 91 ? -12.453 -21.297 -5.059 1 98.06 91 LEU A C 1
ATOM 702 O O . LEU A 1 91 ? -11.969 -20.812 -6.086 1 98.06 91 LEU A O 1
ATOM 706 N N . LEU A 1 92 ? -11.758 -21.953 -4.238 1 98.69 92 LEU A N 1
ATOM 707 C CA . LEU A 1 92 ? -10.328 -22.141 -4.449 1 98.69 92 LEU A CA 1
ATOM 708 C C . LEU A 1 92 ? -10.062 -22.922 -5.738 1 98.69 92 LEU A C 1
ATOM 710 O O . LEU A 1 92 ? -9.133 -22.594 -6.484 1 98.69 92 LEU A O 1
ATOM 714 N N . ILE A 1 93 ? -10.914 -23.906 -5.996 1 98.62 93 ILE A N 1
ATOM 715 C CA . ILE A 1 93 ? -10.797 -24.688 -7.219 1 98.62 93 ILE A CA 1
ATOM 716 C C . ILE A 1 93 ? -11.086 -23.812 -8.43 1 98.62 93 ILE A C 1
ATOM 718 O O . ILE A 1 93 ? -10.367 -23.859 -9.43 1 98.62 93 ILE A O 1
ATOM 722 N N . ASN A 1 94 ? -12.125 -23.031 -8.305 1 98 94 ASN A N 1
ATOM 723 C CA . ASN A 1 94 ? -12.469 -22.109 -9.383 1 98 94 ASN A CA 1
ATOM 724 C C . ASN A 1 94 ? -11.32 -21.141 -9.68 1 98 94 ASN A C 1
ATOM 726 O O . ASN A 1 94 ? -10.992 -20.906 -10.844 1 98 94 ASN A O 1
ATOM 730 N N . LEU A 1 95 ? -10.766 -20.609 -8.688 1 98.56 95 LEU A N 1
ATOM 731 C CA . LEU A 1 95 ? -9.656 -19.672 -8.859 1 98.56 95 LEU A CA 1
ATOM 732 C C . LEU A 1 95 ? -8.461 -20.375 -9.5 1 98.56 95 LEU A C 1
ATOM 734 O O . LEU A 1 95 ? -7.797 -19.797 -10.367 1 98.56 95 LEU A O 1
ATOM 738 N N . ALA A 1 96 ? -8.195 -21.609 -9.078 1 98.75 96 ALA A N 1
ATOM 739 C CA . ALA A 1 96 ? -7.117 -22.375 -9.688 1 98.75 96 ALA A CA 1
ATOM 740 C C . ALA A 1 96 ? -7.371 -22.594 -11.172 1 98.75 96 ALA A C 1
ATOM 742 O O . ALA A 1 96 ? -6.449 -22.484 -11.984 1 98.75 96 ALA A O 1
ATOM 743 N N . GLU A 1 97 ? -8.586 -22.891 -11.508 1 98.25 97 GLU A N 1
ATOM 744 C CA . GLU A 1 97 ? -8.953 -23.062 -12.914 1 98.25 97 GLU A CA 1
ATOM 745 C C . GLU A 1 97 ? -8.703 -21.781 -13.703 1 98.25 97 GLU A C 1
ATOM 747 O O . GLU A 1 97 ? -8.32 -21.828 -14.875 1 98.25 97 GLU A O 1
ATOM 752 N N . GLY A 1 98 ? -8.906 -20.734 -13.039 1 98.44 98 GLY A N 1
ATOM 753 C CA . GLY A 1 98 ? -8.742 -19.438 -13.664 1 98.44 98 GLY A CA 1
ATOM 754 C C . GLY A 1 98 ? -7.293 -19.109 -13.984 1 98.44 98 GLY A C 1
ATOM 755 O O . GLY A 1 98 ? -7.016 -18.188 -14.766 1 98.44 98 GLY A O 1
ATOM 756 N N . LEU A 1 99 ? -6.316 -19.766 -13.43 1 98.5 99 LEU A N 1
ATOM 757 C CA . LEU A 1 99 ? -4.898 -19.5 -13.648 1 98.5 99 LEU A CA 1
ATOM 758 C C . LEU A 1 99 ? -4.531 -19.672 -15.117 1 98.5 99 LEU A C 1
ATOM 760 O O . LEU A 1 99 ? -3.508 -19.156 -15.57 1 98.5 99 LEU A O 1
ATOM 764 N N . ARG A 1 100 ? -5.387 -20.312 -15.852 1 98 100 ARG A N 1
ATOM 765 C CA . ARG A 1 100 ? -5.094 -20.562 -17.266 1 98 100 ARG A CA 1
ATOM 766 C C . ARG A 1 100 ? -5.629 -19.422 -18.125 1 98 100 ARG A C 1
ATOM 768 O O . ARG A 1 100 ? -5.418 -19.406 -19.344 1 98 100 ARG A O 1
ATOM 775 N N . GLU A 1 101 ? -6.32 -18.516 -17.516 1 96.62 101 GLU A N 1
ATOM 776 C CA . GLU A 1 101 ? -6.84 -17.375 -18.266 1 96.62 101 GLU A CA 1
ATOM 777 C C . GLU A 1 101 ? -5.707 -16.5 -18.781 1 96.62 101 GLU A C 1
ATOM 779 O O . GLU A 1 101 ? -4.664 -16.375 -18.141 1 96.62 101 GLU A O 1
ATOM 784 N N . THR A 1 102 ? -5.918 -15.867 -19.938 1 94.81 102 THR A N 1
ATOM 785 C CA . THR A 1 102 ? -4.891 -15.016 -20.516 1 94.81 102 THR A CA 1
ATOM 786 C C . THR A 1 102 ? -5.414 -13.602 -20.734 1 94.81 102 THR A C 1
ATOM 788 O O . THR A 1 102 ? -4.672 -12.719 -21.172 1 94.81 102 THR A O 1
ATOM 791 N N . LYS A 1 103 ? -6.629 -13.359 -20.359 1 91.31 103 LYS A N 1
ATOM 792 C CA . LYS A 1 103 ? -7.234 -12.047 -20.562 1 91.31 103 LYS A CA 1
ATOM 793 C C . LYS A 1 103 ? -7.531 -11.359 -19.234 1 91.31 103 LYS A C 1
ATOM 795 O O . LYS A 1 103 ? -7.953 -12.008 -18.266 1 91.31 103 LYS A O 1
ATOM 800 N N . HIS A 1 104 ? -7.375 -9.992 -19.188 1 89.44 104 HIS A N 1
ATOM 801 C CA . HIS A 1 104 ? -7.789 -9.195 -18.031 1 89.44 104 HIS A CA 1
ATOM 802 C C . HIS A 1 104 ? -9.297 -9 -18.016 1 89.44 104 HIS A C 1
ATOM 804 O O . HIS A 1 104 ? -9.93 -8.914 -19.078 1 89.44 104 HIS A O 1
ATOM 810 N N . PRO A 1 105 ? -9.969 -9.086 -16.891 1 91.75 105 PRO A N 1
ATOM 811 C CA . PRO A 1 105 ? -9.328 -9.047 -15.57 1 91.75 105 PRO A CA 1
ATOM 812 C C . PRO A 1 105 ? -9.094 -10.445 -14.992 1 91.75 105 PRO A C 1
ATOM 814 O O . PRO A 1 105 ? -8.641 -10.57 -13.852 1 91.75 105 PRO A O 1
ATOM 817 N N . TYR A 1 106 ? -9.32 -11.523 -15.742 1 94.81 106 TYR A N 1
ATOM 818 C CA . TYR A 1 106 ? -9.359 -12.891 -15.234 1 94.81 106 TYR A CA 1
ATOM 819 C C . TYR A 1 106 ? -7.992 -13.328 -14.727 1 94.81 106 TYR A C 1
ATOM 821 O O . TYR A 1 106 ? -7.887 -14.008 -13.711 1 94.81 106 TYR A O 1
ATOM 829 N N . THR A 1 107 ? -6.945 -12.93 -15.453 1 95.81 107 THR A N 1
ATOM 830 C CA . THR A 1 107 ? -5.586 -13.289 -15.047 1 95.81 107 THR A CA 1
ATOM 831 C C . THR A 1 107 ? -5.277 -12.75 -13.656 1 95.81 107 THR A C 1
ATOM 833 O O . THR A 1 107 ? -4.789 -13.492 -12.797 1 95.81 107 THR A O 1
ATOM 836 N N . PHE A 1 108 ? -5.664 -11.516 -13.438 1 94.62 108 PHE A N 1
ATOM 837 C CA . PHE A 1 108 ? -5.387 -10.883 -12.156 1 94.62 108 PHE A CA 1
ATOM 838 C C . PHE A 1 108 ? -6.262 -11.477 -11.055 1 94.62 108 PHE A C 1
ATOM 840 O O . PHE A 1 108 ? -5.766 -11.828 -9.984 1 94.62 108 PHE A O 1
ATOM 847 N N . VAL A 1 109 ? -7.508 -11.586 -11.281 1 96.12 109 VAL A N 1
ATOM 848 C CA . VAL A 1 109 ? -8.469 -12.039 -10.281 1 96.12 109 VAL A CA 1
ATOM 849 C C . VAL A 1 109 ? -8.117 -13.445 -9.82 1 96.12 109 VAL A C 1
ATOM 851 O O . VAL A 1 109 ? -8.109 -13.734 -8.625 1 96.12 109 VAL A O 1
ATOM 854 N N . SER A 1 110 ? -7.82 -14.281 -10.766 1 98 110 SER A N 1
ATOM 855 C CA . SER A 1 110 ? -7.523 -15.664 -10.43 1 98 110 SER A CA 1
ATOM 856 C C . SER A 1 110 ? -6.215 -15.781 -9.648 1 98 110 SER A C 1
ATOM 858 O O . SER A 1 110 ? -6.164 -16.438 -8.609 1 98 110 SER A O 1
ATOM 860 N N . LYS A 1 111 ? -5.227 -15.156 -10.164 1 98.06 111 LYS A N 1
ATOM 861 C CA . LYS A 1 111 ? -3.908 -15.203 -9.531 1 98.06 111 LYS A CA 1
ATOM 862 C C . LYS A 1 111 ? -3.953 -14.625 -8.125 1 98.06 111 LYS A C 1
ATOM 864 O O . LYS A 1 111 ? -3.541 -15.281 -7.164 1 98.06 111 LYS A O 1
ATOM 869 N N . GLU A 1 112 ? -4.484 -13.406 -7.973 1 97.12 112 GLU A N 1
ATOM 870 C CA . GLU A 1 112 ? -4.504 -12.719 -6.684 1 97.12 112 GLU A CA 1
ATOM 871 C C . GLU A 1 112 ? -5.496 -13.367 -5.727 1 97.12 112 GLU A C 1
ATOM 873 O O . GLU A 1 112 ? -5.234 -13.469 -4.527 1 97.12 112 GLU A O 1
ATOM 878 N N . GLY A 1 113 ? -6.629 -13.773 -6.258 1 98.06 113 GLY A N 1
ATOM 879 C CA . GLY A 1 113 ? -7.598 -14.469 -5.43 1 98.06 113 GLY A CA 1
ATOM 880 C C . GLY A 1 113 ? -7.055 -15.758 -4.832 1 98.06 113 GLY A C 1
ATOM 881 O O . GLY A 1 113 ? -7.238 -16.016 -3.641 1 98.06 113 GLY A O 1
ATOM 882 N N . PHE A 1 114 ? -6.422 -16.562 -5.664 1 98.69 114 PHE A N 1
ATOM 883 C CA . PHE A 1 114 ? -5.812 -17.797 -5.211 1 98.69 114 PHE A CA 1
ATOM 884 C C . PHE A 1 114 ? -4.785 -17.531 -4.117 1 98.69 114 PHE A C 1
ATOM 886 O O . PHE A 1 114 ? -4.812 -18.172 -3.064 1 98.69 114 PHE A O 1
ATOM 893 N N . LYS A 1 115 ? -3.992 -16.609 -4.305 1 98.44 115 LYS A N 1
ATOM 894 C CA . LYS A 1 115 ? -2.945 -16.234 -3.361 1 98.44 115 LYS A CA 1
ATOM 895 C C . LYS A 1 115 ? -3.543 -15.758 -2.041 1 98.44 115 LYS A C 1
ATOM 897 O O . LYS A 1 115 ? -3.156 -16.234 -0.97 1 98.44 115 LYS A O 1
ATOM 902 N N . GLU A 1 116 ? -4.449 -14.859 -2.111 1 97 116 GLU A N 1
ATOM 903 C CA . GLU A 1 116 ? -4.996 -14.234 -0.909 1 97 116 GLU A CA 1
ATOM 904 C C . GLU A 1 116 ? -5.781 -15.25 -0.075 1 97 116 GLU A C 1
ATOM 906 O O . GLU A 1 116 ? -5.75 -15.203 1.156 1 97 116 GLU A O 1
ATOM 911 N N . LEU A 1 117 ? -6.504 -16.125 -0.705 1 98.12 117 LEU A N 1
ATOM 912 C CA . LEU A 1 117 ? -7.203 -17.156 0.042 1 98.12 117 LEU A CA 1
ATOM 913 C C . LEU A 1 117 ? -6.219 -18.016 0.836 1 98.12 117 LEU A C 1
ATOM 915 O O . LEU A 1 117 ? -6.473 -18.344 1.997 1 98.12 117 LEU A O 1
ATOM 919 N N . LEU A 1 118 ? -5.09 -18.297 0.246 1 98.44 118 LEU A N 1
ATOM 920 C CA . LEU A 1 118 ? -4.121 -19.172 0.886 1 98.44 118 LEU A CA 1
ATOM 921 C C . LEU A 1 118 ? -3.34 -18.438 1.967 1 98.44 118 LEU A C 1
ATOM 923 O O . LEU A 1 118 ? -2.578 -19.047 2.717 1 98.44 118 LEU A O 1
ATOM 927 N N . GLN A 1 119 ? -3.564 -17.219 2.143 1 97.56 119 GLN A N 1
ATOM 928 C CA . GLN A 1 119 ? -2.85 -16.422 3.137 1 97.56 119 GLN A CA 1
ATOM 929 C C . GLN A 1 119 ? -3.705 -16.203 4.379 1 97.56 119 GLN A C 1
ATOM 931 O O . GLN A 1 119 ? -3.225 -15.664 5.383 1 97.56 119 GLN A O 1
ATOM 936 N N . VAL A 1 120 ? -4.906 -16.625 4.293 1 95.69 120 VAL A N 1
ATOM 937 C CA . VAL A 1 120 ? -5.754 -16.375 5.457 1 95.69 120 VAL A CA 1
ATOM 938 C C . VAL A 1 120 ? -5.359 -17.328 6.59 1 95.69 120 VAL A C 1
ATOM 940 O O . VAL A 1 120 ? -4.719 -18.359 6.352 1 95.69 120 VAL A O 1
ATOM 943 N N . GLU A 1 121 ? -5.699 -17.094 7.867 1 91.25 121 GLU A N 1
ATOM 944 C CA . GLU A 1 121 ? -5.258 -17.781 9.07 1 91.25 121 GLU A CA 1
ATOM 945 C C . GLU A 1 121 ? -5.695 -19.25 9.055 1 91.25 121 GLU A C 1
ATOM 947 O O . GLU A 1 121 ? -4.926 -20.141 9.422 1 91.25 121 GLU A O 1
ATOM 952 N N . ASN A 1 122 ? -6.824 -19.656 8.547 1 94.5 122 ASN A N 1
ATOM 953 C CA . ASN A 1 122 ? -7.332 -21.016 8.562 1 94.5 122 ASN A CA 1
ATOM 954 C C . ASN A 1 122 ? -7.238 -21.672 7.191 1 94.5 122 ASN A C 1
ATOM 956 O O . ASN A 1 122 ? -7.977 -22.609 6.895 1 94.5 122 ASN A O 1
ATOM 960 N N . ALA A 1 123 ? -6.273 -21.234 6.422 1 97.88 123 ALA A N 1
ATOM 961 C CA . ALA A 1 123 ? -6.156 -21.734 5.051 1 97.88 123 ALA A CA 1
ATOM 962 C C . ALA A 1 123 ? -5.781 -23.203 5.027 1 97.88 123 ALA A C 1
ATOM 964 O O . ALA A 1 123 ? -6.266 -23.969 4.188 1 97.88 123 ALA A O 1
ATOM 965 N N . THR A 1 124 ? -4.93 -23.625 5.934 1 97.69 124 THR A N 1
ATOM 966 C CA . THR A 1 124 ? -4.445 -25 5.961 1 97.69 124 THR A CA 1
ATOM 967 C C . THR A 1 124 ? -5.609 -25.984 6.094 1 97.69 124 THR A C 1
ATOM 969 O O . THR A 1 124 ? -5.754 -26.906 5.281 1 97.69 124 THR A O 1
ATOM 972 N N . GLU A 1 125 ? -6.461 -25.766 7.082 1 97.69 125 GLU A N 1
ATOM 973 C CA . GLU A 1 125 ? -7.594 -26.641 7.34 1 97.69 125 GLU A CA 1
ATOM 974 C C . GLU A 1 125 ? -8.57 -26.656 6.164 1 97.69 125 GLU A C 1
ATOM 976 O O . GLU A 1 125 ? -9.164 -27.688 5.855 1 97.69 125 GLU A O 1
ATOM 981 N N . LYS A 1 126 ? -8.656 -25.578 5.504 1 98.12 126 LYS A N 1
ATOM 982 C CA . LYS A 1 126 ? -9.625 -25.438 4.418 1 98.12 126 LYS A CA 1
ATOM 983 C C . LYS A 1 126 ? -9.07 -26 3.113 1 98.12 126 LYS A C 1
ATOM 985 O O . LYS A 1 126 ? -9.828 -26.5 2.273 1 98.12 126 LYS A O 1
ATOM 990 N N . ALA A 1 127 ? -7.773 -25.953 2.932 1 98.69 127 ALA A N 1
ATOM 991 C CA . ALA A 1 127 ? -7.152 -26.312 1.655 1 98.69 127 ALA A CA 1
ATOM 992 C C . ALA A 1 127 ? -6.848 -27.797 1.58 1 98.69 127 ALA A C 1
ATOM 994 O O . ALA A 1 127 ? -6.949 -28.406 0.511 1 98.69 127 ALA A O 1
ATOM 995 N N . ILE A 1 128 ? -6.527 -28.438 2.635 1 98.5 128 ILE A N 1
ATOM 996 C CA . ILE A 1 128 ? -6.055 -29.828 2.662 1 98.5 128 ILE A CA 1
ATOM 997 C C . ILE A 1 128 ? -7.098 -30.734 2.023 1 98.5 128 ILE A C 1
ATOM 999 O O . ILE A 1 128 ? -6.773 -31.547 1.15 1 98.5 128 ILE A O 1
ATOM 1003 N N . PRO A 1 129 ? -8.398 -30.594 2.371 1 98.38 129 PRO A N 1
ATOM 1004 C CA . PRO A 1 129 ? -9.383 -31.484 1.762 1 98.38 129 PRO A CA 1
ATOM 1005 C C . PRO A 1 129 ? -9.516 -31.281 0.256 1 98.38 129 PRO A C 1
ATOM 1007 O O . PRO A 1 129 ? -10.062 -32.125 -0.445 1 98.38 129 PRO A O 1
ATOM 1010 N N . LEU A 1 130 ? -9.016 -30.25 -0.267 1 98.75 130 LEU A N 1
ATOM 1011 C CA . LEU A 1 130 ? -9.227 -29.891 -1.667 1 98.75 130 LEU A CA 1
ATOM 1012 C C . LEU A 1 130 ? -8.008 -30.266 -2.51 1 98.75 130 LEU A C 1
ATOM 1014 O O . LEU A 1 130 ? -8.039 -30.141 -3.736 1 98.75 130 LEU A O 1
ATOM 1018 N N . VAL A 1 131 ? -6.938 -30.766 -1.936 1 98.62 131 VAL A N 1
ATOM 1019 C CA . VAL A 1 131 ? -5.672 -31 -2.617 1 98.62 131 VAL A CA 1
ATOM 1020 C C . VAL A 1 131 ? -5.887 -31.969 -3.781 1 98.62 131 VAL A C 1
ATOM 1022 O O . VAL A 1 131 ? -5.465 -31.688 -4.906 1 98.62 131 VAL A O 1
ATOM 1025 N N . PRO A 1 132 ? -6.637 -33.031 -3.57 1 98.38 132 PRO A N 1
ATOM 1026 C CA . PRO A 1 132 ? -6.824 -33.938 -4.695 1 98.38 132 PRO A CA 1
ATOM 1027 C C . PRO A 1 132 ? -7.523 -33.281 -5.883 1 98.38 132 PRO A C 1
ATOM 1029 O O . PRO A 1 132 ? -7.227 -33.594 -7.035 1 98.38 132 PRO A O 1
ATOM 1032 N N . LYS A 1 133 ? -8.414 -32.406 -5.629 1 98.44 133 LYS A N 1
ATOM 1033 C CA . LYS A 1 133 ? -9.141 -31.719 -6.703 1 98.44 133 LYS A CA 1
ATOM 1034 C C . LYS A 1 133 ? -8.273 -30.641 -7.352 1 98.44 133 LYS A C 1
ATOM 1036 O O . LYS A 1 133 ? -8.445 -30.328 -8.531 1 98.44 133 LYS A O 1
ATOM 1041 N N . LEU A 1 134 ? -7.348 -30.125 -6.645 1 98.56 134 LEU A N 1
ATOM 1042 C CA . LEU A 1 134 ? -6.508 -29.031 -7.117 1 98.56 134 LEU A CA 1
ATOM 1043 C C . LEU A 1 134 ? -5.398 -29.547 -8.023 1 98.56 134 LEU A C 1
ATOM 1045 O O . LEU A 1 134 ? -4.945 -28.844 -8.93 1 98.56 134 LEU A O 1
ATOM 1049 N N . ILE A 1 135 ? -4.988 -30.766 -7.891 1 98.5 135 ILE A N 1
ATOM 1050 C CA . ILE A 1 135 ? -3.801 -31.312 -8.531 1 98.5 135 ILE A CA 1
ATOM 1051 C C . ILE A 1 135 ? -4.004 -31.344 -10.047 1 98.5 135 ILE A C 1
ATOM 1053 O O . ILE A 1 135 ? -3.168 -30.844 -10.805 1 98.5 135 ILE A O 1
ATOM 1057 N N . PRO A 1 136 ? -5.148 -31.891 -10.492 1 98.25 136 PRO A N 1
ATOM 1058 C CA . PRO A 1 136 ? -5.305 -31.891 -11.953 1 98.25 136 PRO A CA 1
ATOM 1059 C C . PRO A 1 136 ? -5.379 -30.484 -12.539 1 98.25 136 PRO A C 1
ATOM 1061 O O . PRO A 1 136 ? -4.926 -30.266 -13.664 1 98.25 136 PRO A O 1
ATOM 1064 N N . VAL A 1 137 ? -5.941 -29.594 -11.844 1 98.31 137 VAL A N 1
ATOM 1065 C CA . VAL A 1 137 ? -6.098 -28.219 -12.312 1 98.31 137 VAL A CA 1
ATOM 1066 C C . VAL A 1 137 ? -4.73 -27.547 -12.391 1 98.31 137 VAL A C 1
ATOM 1068 O O . VAL A 1 137 ? -4.398 -26.922 -13.406 1 98.31 137 VAL A O 1
ATOM 1071 N N . LEU A 1 138 ? -3.926 -27.688 -11.391 1 98.56 138 LEU A N 1
ATOM 1072 C CA . LEU A 1 138 ? -2.588 -27.109 -11.367 1 98.56 138 LEU A CA 1
ATOM 1073 C C . LEU A 1 138 ? -1.701 -27.766 -12.43 1 98.56 138 LEU A C 1
ATOM 1075 O O . LEU A 1 138 ? -0.885 -27.094 -13.055 1 98.56 138 LEU A O 1
ATOM 1079 N N . LYS A 1 139 ? -1.884 -29.062 -12.594 1 98.31 139 LYS A N 1
ATOM 1080 C CA . LYS A 1 139 ? -1.129 -29.766 -13.625 1 98.31 139 LYS A CA 1
ATOM 1081 C C . LYS A 1 139 ? -1.402 -29.172 -15.008 1 98.31 139 LYS A C 1
ATOM 1083 O O . LYS A 1 139 ? -0.479 -28.984 -15.805 1 98.31 139 LYS A O 1
ATOM 1088 N N . ALA A 1 140 ? -2.66 -28.891 -15.227 1 98.06 140 ALA A N 1
ATOM 1089 C CA . ALA A 1 140 ? -3.043 -28.312 -16.516 1 98.06 140 ALA A CA 1
ATOM 1090 C C . ALA A 1 140 ? -2.377 -26.953 -16.719 1 98.06 140 ALA A C 1
ATOM 1092 O O . ALA A 1 140 ? -1.933 -26.641 -17.828 1 98.06 140 ALA A O 1
ATOM 1093 N N . ALA A 1 141 ? -2.324 -26.156 -15.727 1 98.31 141 ALA A N 1
ATOM 1094 C CA . ALA A 1 141 ? -1.666 -24.844 -15.828 1 98.31 141 ALA A CA 1
ATOM 1095 C C . ALA A 1 141 ? -0.169 -25.016 -16.078 1 98.31 141 ALA A C 1
ATOM 1097 O O . ALA A 1 141 ? 0.414 -24.297 -16.891 1 98.31 141 ALA A O 1
ATOM 1098 N N . LEU A 1 142 ? 0.477 -25.969 -15.461 1 98.31 142 LEU A N 1
ATOM 1099 C CA . LEU A 1 142 ? 1.915 -26.188 -15.539 1 98.31 142 LEU A CA 1
ATOM 1100 C C . LEU A 1 142 ? 2.297 -26.766 -16.891 1 98.31 142 LEU A C 1
ATOM 1102 O O . LEU A 1 142 ? 3.436 -26.625 -17.344 1 98.31 142 LEU A O 1
ATOM 1106 N N . ALA A 1 143 ? 1.334 -27.406 -17.531 1 97.5 143 ALA A N 1
ATOM 1107 C CA . ALA A 1 143 ? 1.585 -28.016 -18.828 1 97.5 143 ALA A CA 1
ATOM 1108 C C . ALA A 1 143 ? 1.263 -27.047 -19.969 1 97.5 143 ALA A C 1
ATOM 1110 O O . ALA A 1 143 ? 1.472 -27.375 -21.141 1 97.5 143 ALA A O 1
ATOM 1111 N N . HIS A 1 144 ? 0.735 -25.922 -19.609 1 97.06 144 HIS A N 1
ATOM 1112 C CA . HIS A 1 144 ? 0.257 -24.984 -20.609 1 97.06 144 HIS A CA 1
ATOM 1113 C C . HIS A 1 144 ? 1.413 -24.422 -21.422 1 97.06 144 HIS A C 1
ATOM 1115 O O . HIS A 1 144 ? 2.484 -24.141 -20.875 1 97.06 144 HIS A O 1
ATOM 1121 N N . SER A 1 145 ? 1.187 -24.172 -22.688 1 95.62 145 SER A N 1
ATOM 1122 C CA . SER A 1 145 ? 2.232 -23.703 -23.578 1 95.62 145 SER A CA 1
ATOM 1123 C C . SER A 1 145 ? 2.564 -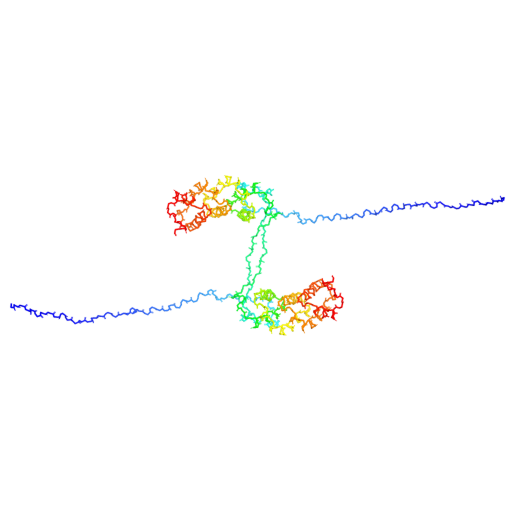22.234 -23.312 1 95.62 145 SER A C 1
ATOM 1125 O O . SER A 1 145 ? 3.691 -21.797 -23.547 1 95.62 145 SER A O 1
ATOM 1127 N N . ASP A 1 146 ? 1.58 -21.516 -22.875 1 95.31 146 ASP A N 1
ATOM 1128 C CA . ASP A 1 146 ? 1.781 -20.094 -22.594 1 95.31 146 ASP A CA 1
ATOM 1129 C C . ASP A 1 146 ? 2.693 -19.922 -21.375 1 95.31 146 ASP A C 1
ATOM 1131 O O . ASP A 1 146 ? 2.432 -20.469 -20.312 1 95.31 146 ASP A O 1
ATOM 1135 N N . ALA A 1 147 ? 3.727 -19.141 -21.547 1 95.25 147 ALA A N 1
ATOM 1136 C CA . ALA A 1 147 ? 4.746 -18.969 -20.531 1 95.25 147 ALA A CA 1
ATOM 1137 C C . ALA A 1 147 ? 4.152 -18.328 -19.266 1 95.25 147 ALA A C 1
ATOM 1139 O O . ALA A 1 147 ? 4.469 -18.734 -18.156 1 95.25 147 ALA A O 1
ATOM 1140 N N . GLU A 1 148 ? 3.307 -17.359 -19.453 1 96.5 148 GLU A N 1
ATOM 1141 C CA . GLU A 1 148 ? 2.721 -16.656 -18.312 1 96.5 148 GLU A CA 1
ATOM 1142 C C . GLU A 1 148 ? 1.778 -17.578 -17.531 1 96.5 148 GLU A C 1
ATOM 1144 O O . GLU A 1 148 ? 1.724 -17.516 -16.297 1 96.5 148 GLU A O 1
ATOM 1149 N N . VAL A 1 149 ? 1.022 -18.375 -18.203 1 97.94 149 VAL A N 1
ATOM 1150 C CA . VAL A 1 149 ? 0.144 -19.359 -17.562 1 97.94 149 VAL A CA 1
ATOM 1151 C C . VAL A 1 149 ? 0.975 -20.344 -16.75 1 97.94 149 VAL A C 1
ATOM 1153 O O . VAL A 1 149 ? 0.663 -20.625 -15.594 1 97.94 149 VAL A O 1
ATOM 1156 N N . PHE A 1 150 ? 2.062 -20.828 -17.391 1 98.25 150 PHE A N 1
ATOM 1157 C CA . PHE A 1 150 ? 2.967 -21.734 -16.688 1 98.25 150 PHE A CA 1
ATOM 1158 C C . PHE A 1 150 ? 3.484 -21.094 -15.398 1 98.25 150 PHE A C 1
ATOM 1160 O O . PHE A 1 150 ? 3.467 -21.734 -14.344 1 98.25 150 PHE A O 1
ATOM 1167 N N . GLU A 1 151 ? 3.898 -19.844 -15.461 1 97.88 151 GLU A N 1
ATOM 1168 C CA . GLU A 1 151 ? 4.469 -19.156 -14.312 1 97.88 151 GLU A CA 1
ATOM 1169 C C . GLU A 1 151 ? 3.441 -18.984 -13.195 1 97.88 151 GLU A C 1
ATOM 1171 O O . GLU A 1 151 ? 3.762 -19.156 -12.016 1 97.88 151 GLU A O 1
ATOM 1176 N N . ARG A 1 152 ? 2.221 -18.656 -13.602 1 98.38 152 ARG A N 1
ATOM 1177 C CA . ARG A 1 152 ? 1.159 -18.562 -12.609 1 98.38 152 ARG A CA 1
ATOM 1178 C C . ARG A 1 152 ? 0.901 -19.906 -11.945 1 98.38 152 ARG A C 1
ATOM 1180 O O . ARG A 1 152 ? 0.675 -19.969 -10.734 1 98.38 152 ARG A O 1
ATOM 1187 N N . GLY A 1 153 ? 0.928 -20.953 -12.703 1 98.69 153 GLY A N 1
ATOM 1188 C CA . GLY A 1 153 ? 0.793 -22.281 -12.148 1 98.69 153 GLY A CA 1
ATOM 1189 C C . GLY A 1 153 ? 1.897 -22.641 -11.172 1 98.69 153 GLY A C 1
ATOM 1190 O O . GLY A 1 153 ? 1.635 -23.219 -10.109 1 98.69 153 GLY A O 1
ATOM 1191 N N . LEU A 1 154 ? 3.102 -22.297 -11.586 1 98.62 154 LEU A N 1
ATOM 1192 C CA . LEU A 1 154 ? 4.262 -22.578 -10.742 1 98.62 154 LEU A CA 1
ATOM 1193 C C . LEU A 1 154 ? 4.156 -21.844 -9.414 1 98.62 154 LEU A C 1
ATOM 1195 O O . LEU A 1 154 ? 4.391 -22.438 -8.352 1 98.62 154 LEU A O 1
ATOM 1199 N N . GLN A 1 155 ? 3.773 -20.625 -9.477 1 98.56 155 GLN A N 1
ATOM 1200 C CA . GLN A 1 155 ? 3.613 -19.828 -8.266 1 98.56 155 GLN A CA 1
ATOM 1201 C C . GLN A 1 155 ? 2.5 -20.391 -7.387 1 98.56 155 GLN A C 1
ATOM 1203 O O . GLN A 1 155 ? 2.646 -20.469 -6.164 1 98.56 155 GLN A O 1
ATOM 1208 N N . ALA A 1 156 ? 1.406 -20.719 -8.016 1 98.81 156 ALA A N 1
ATOM 1209 C CA . ALA A 1 156 ? 0.281 -21.297 -7.285 1 98.81 156 ALA A CA 1
ATOM 1210 C C . ALA A 1 156 ? 0.688 -22.578 -6.578 1 98.81 156 ALA A C 1
ATOM 1212 O O . ALA A 1 156 ? 0.277 -22.828 -5.441 1 98.81 156 ALA A O 1
ATOM 1213 N N . LEU A 1 157 ? 1.521 -23.375 -7.246 1 98.75 157 LEU A N 1
ATOM 1214 C CA . LEU A 1 157 ? 2.018 -24.609 -6.656 1 98.75 157 LEU A CA 1
ATOM 1215 C C . LEU A 1 157 ? 2.834 -24.328 -5.398 1 98.75 157 LEU A C 1
ATOM 1217 O O . LEU A 1 157 ? 2.643 -24.969 -4.367 1 98.75 157 LEU A O 1
ATOM 1221 N N . VAL A 1 158 ? 3.711 -23.391 -5.48 1 98.44 158 VAL A N 1
ATOM 1222 C CA . VAL A 1 158 ? 4.547 -23.016 -4.348 1 98.44 158 VAL A CA 1
ATOM 1223 C C . VAL A 1 158 ? 3.674 -22.5 -3.205 1 98.44 158 VAL A C 1
ATOM 1225 O O . VAL A 1 158 ? 3.879 -22.875 -2.045 1 98.44 158 VAL A O 1
ATOM 1228 N N . GLN A 1 159 ? 2.705 -21.688 -3.543 1 98.56 159 GLN A N 1
ATOM 1229 C CA . GLN A 1 159 ? 1.797 -21.156 -2.533 1 98.56 159 GLN A CA 1
ATOM 1230 C C . GLN A 1 159 ? 1.035 -22.281 -1.829 1 98.56 159 GLN A C 1
ATOM 1232 O O . GLN A 1 159 ? 0.931 -22.281 -0.601 1 98.56 159 GLN A O 1
ATOM 1237 N N . LEU A 1 160 ? 0.504 -23.188 -2.592 1 98.75 160 LEU A N 1
ATOM 1238 C CA . LEU A 1 160 ? -0.228 -24.312 -2.025 1 98.75 160 LEU A CA 1
ATOM 1239 C C . LEU A 1 160 ? 0.671 -25.141 -1.116 1 98.75 160 LEU A C 1
ATOM 1241 O O . LEU A 1 160 ? 0.258 -25.547 -0.026 1 98.75 160 LEU A O 1
ATOM 1245 N N . SER A 1 161 ? 1.886 -25.406 -1.558 1 98.56 161 SER A N 1
ATOM 1246 C CA . SER A 1 161 ? 2.828 -26.203 -0.775 1 98.56 161 SER A CA 1
ATOM 1247 C C . SER A 1 161 ? 3.098 -25.547 0.582 1 98.56 161 SER A C 1
ATOM 1249 O O . SER A 1 161 ? 3.264 -26.25 1.583 1 98.56 161 SER A O 1
ATOM 1251 N N . GLY A 1 162 ? 3.125 -24.266 0.628 1 97.5 162 GLY A N 1
ATOM 1252 C CA . GLY A 1 162 ? 3.342 -23.547 1.875 1 97.5 162 GLY A CA 1
ATOM 1253 C C . GLY A 1 162 ? 2.211 -23.719 2.869 1 97.5 162 GLY A C 1
ATOM 1254 O O . GLY A 1 162 ? 2.422 -23.641 4.082 1 97.5 162 GLY A O 1
ATOM 1255 N N . VAL A 1 163 ? 1.126 -23.984 2.357 1 98.25 163 VAL A N 1
ATOM 1256 C CA . VAL A 1 163 ? -0.067 -24.062 3.195 1 98.25 163 VAL A CA 1
ATOM 1257 C C . VAL A 1 163 ? -0.322 -25.516 3.602 1 98.25 163 VAL A C 1
ATOM 1259 O O . VAL A 1 163 ? -0.603 -25.797 4.77 1 98.25 163 VAL A O 1
ATOM 1262 N N . VAL A 1 164 ? -0.126 -26.484 2.668 1 98.38 164 VAL A N 1
ATOM 1263 C CA . VAL A 1 164 ? -0.56 -27.859 2.932 1 98.38 164 VAL A CA 1
ATOM 1264 C C . VAL A 1 164 ? 0.64 -28.703 3.338 1 98.38 164 VAL A C 1
ATOM 1266 O O . VAL A 1 164 ? 0.475 -29.828 3.834 1 98.38 164 VAL A O 1
ATOM 1269 N N . GLY A 1 165 ? 1.833 -28.234 3.018 1 97.06 165 GLY A N 1
ATOM 1270 C CA . GLY A 1 165 ? 3.033 -28.922 3.471 1 97.06 165 GLY A CA 1
ATOM 1271 C C . GLY A 1 165 ? 3.182 -30.312 2.891 1 97.06 165 GLY A C 1
ATOM 1272 O O . GLY A 1 165 ? 3.025 -30.5 1.683 1 97.06 165 GLY A O 1
ATOM 1273 N N . PRO A 1 166 ? 3.473 -31.25 3.717 1 97.56 166 PRO A N 1
ATOM 1274 C CA . PRO A 1 166 ? 3.799 -32.594 3.264 1 97.56 166 PRO A CA 1
ATOM 1275 C C . PRO A 1 166 ? 2.607 -33.312 2.625 1 97.56 166 PRO A C 1
ATOM 1277 O O . PRO A 1 166 ? 2.781 -34.312 1.928 1 97.56 166 PRO A O 1
ATOM 1280 N N . THR A 1 167 ? 1.438 -32.812 2.852 1 97.62 167 THR A N 1
ATOM 1281 C CA . THR A 1 167 ? 0.247 -33.406 2.242 1 97.62 167 THR A CA 1
ATOM 1282 C C . THR A 1 167 ? 0.356 -33.406 0.72 1 97.62 167 THR A C 1
ATOM 1284 O O . THR A 1 167 ? -0.216 -34.25 0.042 1 97.62 167 THR A O 1
ATOM 1287 N N . LEU A 1 168 ? 1.129 -32.531 0.201 1 98.31 168 LEU A N 1
ATOM 1288 C CA . LEU A 1 168 ? 1.289 -32.375 -1.241 1 98.31 168 LEU A CA 1
ATOM 1289 C C . LEU A 1 168 ? 2.182 -33.469 -1.81 1 98.31 168 LEU A C 1
ATOM 1291 O O . LEU A 1 168 ? 2.154 -33.719 -3.012 1 98.31 168 LEU A O 1
ATOM 1295 N N . ASN A 1 169 ? 2.963 -34.125 -0.98 1 98.06 169 ASN A N 1
ATOM 1296 C CA . ASN A 1 169 ? 3.963 -35.094 -1.428 1 98.06 169 ASN A CA 1
ATOM 1297 C C . ASN A 1 169 ? 3.324 -36.25 -2.197 1 98.06 169 ASN A C 1
ATOM 1299 O O . ASN A 1 169 ? 3.885 -36.719 -3.184 1 98.06 169 ASN A O 1
ATOM 1303 N N . ASP A 1 170 ? 2.146 -36.625 -1.801 1 97.06 170 ASP A N 1
ATOM 1304 C CA . ASP A 1 170 ? 1.455 -37.75 -2.42 1 97.06 170 ASP A CA 1
ATOM 1305 C C . ASP A 1 170 ? 1.104 -37.469 -3.875 1 97.06 170 ASP A C 1
ATOM 1307 O O . ASP A 1 170 ? 0.837 -38.375 -4.66 1 97.06 170 ASP A O 1
ATOM 1311 N N . HIS A 1 171 ? 1.213 -36.219 -4.207 1 97.5 171 HIS A N 1
ATOM 1312 C CA . HIS A 1 171 ? 0.761 -35.844 -5.535 1 97.5 171 HIS A CA 1
ATOM 1313 C C . HIS A 1 171 ? 1.885 -35.156 -6.324 1 97.5 171 HIS A C 1
ATOM 1315 O O . HIS A 1 171 ? 1.693 -34.781 -7.48 1 97.5 171 HIS A O 1
ATOM 1321 N N . LEU A 1 172 ? 2.975 -35 -5.797 1 97.69 172 LEU A N 1
ATOM 1322 C CA . LEU A 1 172 ? 4.059 -34.188 -6.324 1 97.69 172 LEU A CA 1
ATOM 1323 C C . LEU A 1 172 ? 4.613 -34.781 -7.613 1 97.69 172 LEU A C 1
ATOM 1325 O O . LEU A 1 172 ? 4.953 -34.062 -8.547 1 97.69 172 LEU A O 1
ATOM 1329 N N . LYS A 1 173 ? 4.648 -36.094 -7.73 1 96.19 173 LYS A N 1
ATOM 1330 C CA . LYS A 1 173 ? 5.211 -36.781 -8.891 1 96.19 173 LYS A CA 1
ATOM 1331 C C . LYS A 1 173 ? 4.516 -36.375 -10.18 1 96.19 173 LYS A C 1
ATOM 1333 O O . LYS A 1 173 ? 5.18 -36.094 -11.188 1 96.19 173 LYS A O 1
ATOM 1338 N N . HIS A 1 174 ? 3.197 -36.219 -10.141 1 94.56 174 HIS A N 1
ATOM 1339 C CA . HIS A 1 174 ? 2.395 -35.875 -11.305 1 94.56 174 HIS A CA 1
ATOM 1340 C C . HIS A 1 174 ? 2.715 -34.438 -11.766 1 94.56 174 HIS A C 1
ATOM 1342 O O . HIS A 1 174 ? 2.727 -34.156 -12.969 1 94.56 174 HIS A O 1
ATOM 1348 N N . LEU A 1 175 ? 3.012 -33.625 -10.852 1 97.62 175 LEU A N 1
ATOM 1349 C CA . LEU A 1 175 ? 3.26 -32.219 -11.141 1 97.62 175 LEU A CA 1
ATOM 1350 C C . LEU A 1 175 ? 4.688 -32 -11.625 1 97.62 175 LEU A C 1
ATOM 1352 O O . LEU A 1 175 ? 4.941 -31.156 -12.469 1 97.62 175 LEU A O 1
ATOM 1356 N N . LEU A 1 176 ? 5.602 -32.844 -11.219 1 97.81 176 LEU A N 1
ATOM 1357 C CA . LEU A 1 176 ? 7.02 -32.688 -11.523 1 97.81 176 LEU A CA 1
ATOM 1358 C C . LEU A 1 176 ? 7.305 -33.031 -12.977 1 97.81 176 LEU A C 1
ATOM 1360 O O . LEU A 1 176 ? 8.266 -32.531 -13.562 1 97.81 176 LEU A O 1
ATOM 1364 N N . THR A 1 177 ? 6.449 -33.906 -13.562 1 95.62 177 THR A N 1
ATOM 1365 C CA . THR A 1 177 ? 6.605 -34.25 -14.969 1 95.62 177 THR A CA 1
ATOM 1366 C C . THR A 1 177 ? 6.562 -33 -15.844 1 95.62 177 THR A C 1
ATOM 1368 O O . THR A 1 177 ? 7.41 -32.812 -16.719 1 95.62 177 THR A O 1
ATOM 1371 N N . SER A 1 178 ? 5.602 -32.125 -15.578 1 95.94 178 SER A N 1
ATOM 1372 C CA . SER A 1 178 ? 5.465 -30.891 -16.328 1 95.94 178 SER A CA 1
ATOM 1373 C C . SER A 1 178 ? 6.652 -29.969 -16.094 1 95.94 178 SER A C 1
ATOM 1375 O O . SER A 1 178 ? 7.133 -29.312 -17.016 1 95.94 178 SER A O 1
ATOM 1377 N N . LEU A 1 179 ? 7.164 -29.938 -14.883 1 97.31 179 LEU A N 1
ATOM 1378 C CA . LEU A 1 179 ? 8.297 -29.078 -14.555 1 97.31 179 LEU A CA 1
ATOM 1379 C C . LEU A 1 179 ? 9.57 -29.578 -15.242 1 97.31 179 LEU A C 1
ATOM 1381 O O . LEU A 1 179 ? 10.344 -28.766 -15.766 1 97.31 179 LEU A O 1
ATOM 1385 N N . SER A 1 180 ? 9.695 -30.875 -15.25 1 96.19 180 SER A N 1
ATOM 1386 C CA . SER A 1 180 ? 10.867 -31.469 -15.883 1 96.19 180 SER A CA 1
ATOM 1387 C C . SER A 1 180 ? 10.922 -31.141 -17.375 1 96.19 180 SER A C 1
ATOM 1389 O O . SER A 1 180 ? 11.984 -30.812 -17.906 1 96.19 180 SER A O 1
ATOM 1391 N N . LYS A 1 181 ? 9.812 -31.156 -17.984 1 94.75 181 LYS A N 1
ATOM 1392 C CA . LYS A 1 181 ? 9.734 -30.812 -19.406 1 94.75 181 LYS A CA 1
ATOM 1393 C C . LYS A 1 181 ? 10.102 -29.344 -19.641 1 94.75 181 LYS A C 1
ATOM 1395 O O . LYS A 1 181 ? 10.797 -29.031 -20.609 1 94.75 181 LYS A O 1
ATOM 1400 N N . ARG A 1 182 ? 9.68 -28.469 -18.734 1 95.5 182 ARG A N 1
ATOM 1401 C CA . ARG A 1 182 ? 9.883 -27.031 -18.891 1 95.5 182 ARG A CA 1
ATOM 1402 C C . ARG A 1 182 ? 11.312 -26.641 -18.547 1 95.5 182 ARG A C 1
ATOM 1404 O O . ARG A 1 182 ? 11.781 -25.562 -18.938 1 95.5 182 ARG A O 1
ATOM 1411 N N . LEU A 1 183 ? 12.008 -27.453 -17.859 1 94.75 183 LEU A N 1
ATOM 1412 C CA . LEU A 1 183 ? 13.391 -27.203 -17.484 1 94.75 183 LEU A CA 1
ATOM 1413 C C . LEU A 1 183 ? 14.297 -27.156 -18.703 1 94.75 183 LEU A C 1
ATOM 1415 O O . LEU A 1 183 ? 15.406 -26.625 -18.641 1 94.75 183 LEU A O 1
ATOM 1419 N N . MET A 1 184 ? 13.766 -27.703 -19.75 1 91.5 184 MET A N 1
ATOM 1420 C CA . MET A 1 184 ? 14.523 -27.688 -21 1 91.5 184 MET A CA 1
ATOM 1421 C C . MET A 1 184 ? 14.609 -26.266 -21.578 1 91.5 184 MET A C 1
ATOM 1423 O O . MET A 1 184 ? 15.477 -25.984 -22.391 1 91.5 184 MET A O 1
ATOM 1427 N N . ASP A 1 185 ? 13.734 -25.469 -21.234 1 93 185 ASP A N 1
ATOM 1428 C CA . ASP A 1 185 ? 13.758 -24.047 -21.578 1 93 185 ASP A CA 1
ATOM 1429 C C . ASP A 1 185 ? 14.555 -23.234 -20.562 1 93 185 ASP A C 1
ATOM 1431 O O . ASP A 1 185 ? 14.109 -23.062 -19.422 1 93 185 ASP A O 1
ATOM 1435 N N . LYS A 1 186 ? 15.625 -22.688 -20.969 1 91.69 186 LYS A N 1
ATOM 1436 C CA . LYS A 1 186 ? 16.547 -21.969 -20.078 1 91.69 186 LYS A CA 1
ATOM 1437 C C . LYS A 1 186 ? 15.836 -20.797 -19.391 1 91.69 186 LYS A C 1
ATOM 1439 O O . LYS A 1 186 ? 16.172 -20.438 -18.266 1 91.69 186 LYS A O 1
ATOM 1444 N N . LYS A 1 187 ? 14.836 -20.422 -20.109 1 93.44 187 LYS A N 1
ATOM 1445 C CA . LYS A 1 187 ? 14.094 -19.266 -19.609 1 93.44 187 LYS A CA 1
ATOM 1446 C C . LYS A 1 187 ? 13.484 -19.547 -18.25 1 93.44 187 LYS A C 1
ATOM 1448 O O . LYS A 1 187 ? 13.336 -18.641 -17.422 1 93.44 187 LYS A O 1
ATOM 1453 N N . PHE A 1 188 ? 13.164 -20.828 -17.953 1 95.81 188 PHE A N 1
ATOM 1454 C CA . PHE A 1 188 ? 12.391 -21.141 -16.766 1 95.81 188 PHE A CA 1
ATOM 1455 C C . PHE A 1 188 ? 13.258 -21.844 -15.719 1 95.81 188 PHE A C 1
ATOM 1457 O O . PHE A 1 188 ? 12.789 -22.141 -14.617 1 95.81 188 PHE A O 1
ATOM 1464 N N . LYS A 1 189 ? 14.453 -22.109 -16.016 1 94.44 189 LYS A N 1
ATOM 1465 C CA . LYS A 1 189 ? 15.328 -22.922 -15.172 1 94.44 189 LYS A CA 1
ATOM 1466 C C . LYS A 1 189 ? 15.422 -22.328 -13.766 1 94.44 189 LYS A C 1
ATOM 1468 O O . LYS A 1 189 ? 15.266 -23.031 -12.773 1 94.44 189 LYS A O 1
ATOM 1473 N N . GLU A 1 190 ? 15.688 -21.062 -13.711 1 93.81 190 GLU A N 1
ATOM 1474 C CA . GLU A 1 190 ? 15.859 -20.438 -12.414 1 93.81 190 GLU A CA 1
ATOM 1475 C C . GLU A 1 190 ? 14.57 -20.484 -11.594 1 93.81 190 GLU A C 1
ATOM 1477 O O . GLU A 1 190 ? 14.586 -20.859 -10.422 1 93.81 190 GLU A O 1
ATOM 1482 N N . GLU A 1 191 ? 13.484 -20.094 -12.211 1 95.88 191 GLU A N 1
ATOM 1483 C CA . GLU A 1 191 ? 12.203 -20.047 -11.508 1 95.88 191 GLU A CA 1
ATOM 1484 C C . GLU A 1 191 ? 11.781 -21.438 -11.047 1 95.88 191 GLU A C 1
ATOM 1486 O O . GLU A 1 191 ? 11.227 -21.594 -9.953 1 95.88 191 GLU A O 1
ATOM 1491 N N . ILE A 1 192 ? 12.055 -22.391 -11.844 1 97.81 192 ILE A N 1
ATOM 1492 C CA . ILE A 1 192 ? 11.711 -23.766 -11.484 1 97.81 192 ILE A CA 1
ATOM 1493 C C . ILE A 1 192 ? 12.594 -24.234 -10.328 1 97.81 192 ILE A C 1
ATOM 1495 O O . ILE A 1 192 ? 12.117 -24.891 -9.406 1 97.81 192 ILE A O 1
ATOM 1499 N N . THR A 1 193 ? 13.852 -23.875 -10.383 1 95.81 193 THR A N 1
ATOM 1500 C CA . THR A 1 193 ? 14.766 -24.266 -9.312 1 95.81 193 THR A CA 1
ATOM 1501 C C . THR A 1 193 ? 14.32 -23.688 -7.977 1 95.81 193 THR A C 1
ATOM 1503 O O . THR A 1 193 ? 14.273 -24.391 -6.969 1 95.81 193 THR A O 1
ATOM 1506 N N . VAL A 1 194 ? 14 -22.484 -7.969 1 95.56 194 VAL A N 1
ATOM 1507 C CA . VAL A 1 194 ? 13.531 -21.828 -6.75 1 95.56 194 VAL A CA 1
ATOM 1508 C C . VAL A 1 194 ? 12.258 -22.516 -6.254 1 95.56 194 VAL A C 1
ATOM 1510 O O . VAL A 1 194 ? 12.102 -22.734 -5.051 1 95.56 194 VAL A O 1
ATOM 1513 N N . ALA A 1 195 ? 11.375 -22.828 -7.156 1 97.69 195 ALA A N 1
ATOM 1514 C CA . ALA A 1 195 ? 10.133 -23.5 -6.793 1 97.69 195 ALA A CA 1
ATOM 1515 C C . ALA A 1 195 ? 10.414 -24.875 -6.18 1 97.69 195 ALA A C 1
ATOM 1517 O O . ALA A 1 195 ? 9.812 -25.234 -5.168 1 97.69 195 ALA A O 1
ATOM 1518 N N . LEU A 1 196 ? 11.352 -25.578 -6.758 1 98 196 LEU A N 1
ATOM 1519 C CA . LEU A 1 196 ? 11.719 -26.891 -6.242 1 98 196 LEU A CA 1
ATOM 1520 C C . LEU A 1 196 ? 12.305 -26.781 -4.836 1 98 196 LEU A C 1
ATOM 1522 O O . LEU A 1 196 ? 12.023 -27.625 -3.977 1 98 196 LEU A O 1
ATOM 1526 N N . GLN A 1 197 ? 13.039 -25.781 -4.609 1 96.69 197 GLN A N 1
ATOM 1527 C CA . GLN A 1 197 ? 13.609 -25.547 -3.287 1 96.69 197 GLN A CA 1
ATOM 1528 C C . GLN A 1 197 ? 12.516 -25.297 -2.252 1 96.69 197 GLN A C 1
ATOM 1530 O O . GLN A 1 197 ? 12.578 -25.828 -1.139 1 96.69 197 GLN A O 1
ATOM 1535 N N . ARG A 1 198 ? 11.555 -24.594 -2.635 1 96.38 198 ARG A N 1
ATOM 1536 C CA . ARG A 1 198 ? 10.438 -24.312 -1.734 1 96.38 198 ARG A CA 1
ATOM 1537 C C . ARG A 1 198 ? 9.625 -25.578 -1.472 1 96.38 198 ARG A C 1
ATOM 1539 O O . ARG A 1 198 ? 9.188 -25.812 -0.344 1 96.38 198 ARG A O 1
ATOM 1546 N N . LEU A 1 199 ? 9.453 -26.375 -2.504 1 97.88 199 LEU A N 1
ATOM 1547 C CA . LEU A 1 199 ? 8.758 -27.641 -2.346 1 97.88 199 LEU A CA 1
ATOM 1548 C C . LEU A 1 199 ? 9.508 -28.562 -1.386 1 97.88 199 LEU A C 1
ATOM 1550 O O . LEU A 1 199 ? 8.891 -29.219 -0.544 1 97.88 199 LEU A O 1
ATOM 1554 N N . GLU A 1 200 ? 10.766 -28.516 -1.545 1 97.31 200 GLU A N 1
ATOM 1555 C CA . GLU A 1 200 ? 11.586 -29.297 -0.633 1 97.31 200 GLU A CA 1
ATOM 1556 C C . GLU A 1 200 ? 11.469 -28.781 0.8 1 97.31 200 GLU A C 1
ATOM 1558 O O . GLU A 1 200 ? 11.32 -29.578 1.736 1 97.31 200 GLU A O 1
ATOM 1563 N N . GLN A 1 201 ? 11.539 -27.547 1.02 1 95.62 201 GLN A N 1
ATOM 1564 C CA . GLN A 1 201 ? 11.453 -26.922 2.34 1 95.62 201 GLN A CA 1
ATOM 1565 C C . GLN A 1 201 ? 10.133 -27.266 3.023 1 95.62 201 GLN A C 1
ATOM 1567 O O . GLN A 1 201 ? 10.102 -27.578 4.219 1 95.62 201 GLN A O 1
ATOM 1572 N N . GLN A 1 202 ? 9.102 -27.266 2.275 1 95.88 202 GLN A N 1
ATOM 1573 C CA . GLN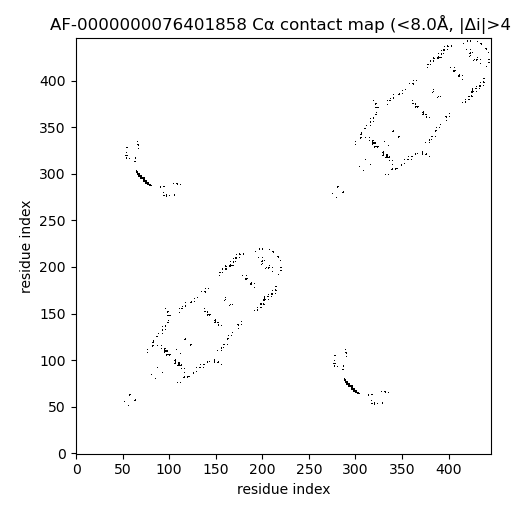 A 1 202 ? 7.77 -27.469 2.844 1 95.88 202 GLN A CA 1
ATOM 1574 C C . GLN A 1 202 ? 7.434 -28.938 2.971 1 95.88 202 GLN A C 1
ATOM 1576 O O . GLN A 1 202 ? 6.688 -29.344 3.865 1 95.88 202 GLN A O 1
ATOM 1581 N N . GLY A 1 203 ? 7.984 -29.719 2.041 1 97 203 GLY A N 1
ATOM 1582 C CA . GLY A 1 203 ? 7.629 -31.141 1.974 1 97 203 GLY A CA 1
ATOM 1583 C C . GLY A 1 203 ? 8.57 -32.031 2.766 1 97 203 GLY A C 1
ATOM 1584 O O . GLY A 1 203 ? 8.266 -33.188 3.016 1 97 203 GLY A O 1
ATOM 1585 N N . GLY A 1 204 ? 9.758 -31.516 3.029 1 93.31 204 GLY A N 1
ATOM 1586 C CA . GLY A 1 204 ? 10.711 -32.25 3.83 1 93.31 204 GLY A CA 1
ATOM 1587 C C . GLY A 1 204 ? 11.508 -33.281 3.021 1 93.31 204 GLY A C 1
ATOM 1588 O O . GLY A 1 204 ? 11.562 -33.188 1.794 1 93.31 204 GLY A O 1
ATOM 1589 N N . ARG A 1 205 ? 12.031 -34.25 3.713 1 93.5 205 ARG A N 1
ATOM 1590 C CA . ARG A 1 205 ? 12.945 -35.219 3.113 1 93.5 205 ARG A CA 1
ATOM 1591 C C . ARG A 1 205 ? 12.227 -36.094 2.08 1 93.5 205 ARG A C 1
ATOM 1593 O O . ARG A 1 205 ? 12.805 -36.438 1.054 1 93.5 205 ARG A O 1
ATOM 1600 N N . GLU A 1 206 ? 11.047 -36.406 2.395 1 95.81 206 GLU A N 1
ATOM 1601 C CA . GLU A 1 206 ? 10.266 -37.219 1.469 1 95.81 206 GLU A CA 1
ATOM 1602 C C . GLU A 1 206 ? 10.086 -36.531 0.127 1 95.81 206 GLU A C 1
ATOM 1604 O O . GLU A 1 206 ? 10.156 -37.156 -0.928 1 95.81 206 GLU A O 1
ATOM 1609 N N . SER A 1 207 ? 9.898 -35.219 0.187 1 96.94 207 SER A N 1
ATOM 1610 C CA . SER A 1 207 ? 9.727 -34.469 -1.049 1 96.94 207 SER A CA 1
ATOM 1611 C C . SER A 1 207 ? 11.008 -34.469 -1.877 1 96.94 207 SER A C 1
ATOM 1613 O O . SER A 1 207 ? 10.961 -34.531 -3.107 1 96.94 207 SER A O 1
ATOM 1615 N N . LEU A 1 208 ? 12.109 -34.406 -1.211 1 96.75 208 LEU A N 1
ATOM 1616 C CA . LEU A 1 208 ? 13.391 -34.406 -1.908 1 96.75 208 LEU A CA 1
ATOM 1617 C C . LEU A 1 208 ? 13.539 -35.688 -2.721 1 96.75 208 LEU A C 1
ATOM 1619 O O . LEU A 1 208 ? 13.969 -35.656 -3.877 1 96.75 208 LEU A O 1
ATOM 1623 N N . THR A 1 209 ? 13.234 -36.812 -2.105 1 96.69 209 THR A N 1
ATOM 1624 C CA . THR A 1 209 ? 13.305 -38.125 -2.787 1 96.69 209 THR A CA 1
ATOM 1625 C C . THR A 1 209 ? 12.43 -38.125 -4.039 1 96.69 209 THR A C 1
ATOM 1627 O O . THR A 1 209 ? 12.852 -38.594 -5.098 1 96.69 209 THR A O 1
ATOM 1630 N N . ILE A 1 210 ? 11.281 -37.562 -3.9 1 97.75 210 ILE A N 1
ATOM 1631 C CA . ILE A 1 210 ? 10.336 -37.531 -5.012 1 97.75 210 ILE A CA 1
ATOM 1632 C C . ILE A 1 210 ? 10.875 -36.625 -6.105 1 97.75 210 ILE A C 1
ATOM 1634 O O . ILE A 1 210 ? 10.859 -36.969 -7.289 1 97.75 210 ILE A O 1
ATOM 1638 N N . ILE A 1 211 ? 11.359 -35.469 -5.711 1 97.94 211 ILE A N 1
ATOM 1639 C CA . ILE A 1 211 ? 11.898 -34.5 -6.66 1 97.94 211 ILE A CA 1
ATOM 1640 C C . ILE A 1 211 ? 13.055 -35.125 -7.438 1 97.94 211 ILE A C 1
ATOM 1642 O O . ILE A 1 211 ? 13.102 -35.031 -8.664 1 97.94 211 ILE A O 1
ATOM 1646 N N . LYS A 1 212 ? 13.922 -35.781 -6.773 1 96.19 212 LYS A N 1
ATOM 1647 C CA . LYS A 1 212 ? 15.109 -36.344 -7.398 1 96.19 212 LYS A CA 1
ATOM 1648 C C . LYS A 1 212 ? 14.742 -37.531 -8.305 1 96.19 212 LYS A C 1
ATOM 1650 O O . LYS A 1 212 ? 15.469 -37.812 -9.258 1 96.19 212 LYS A O 1
ATOM 1655 N N . SER A 1 213 ? 13.695 -38.156 -8.039 1 96.19 213 SER A N 1
ATOM 1656 C CA . SER A 1 213 ? 13.242 -39.219 -8.906 1 96.19 213 SER A CA 1
ATOM 1657 C C . SER A 1 213 ? 12.836 -38.719 -10.281 1 96.19 213 SER A C 1
ATOM 1659 O O . SER A 1 213 ? 12.984 -39.406 -11.281 1 96.19 213 SER A O 1
ATOM 1661 N N . LYS A 1 214 ? 12.328 -37.5 -10.375 1 95.56 214 LYS A N 1
ATOM 1662 C CA . LYS A 1 214 ? 11.852 -36.938 -11.633 1 95.56 214 LYS A CA 1
ATOM 1663 C C . LYS A 1 214 ? 12.875 -35.969 -12.219 1 95.56 214 LYS A C 1
ATOM 1665 O O . LYS A 1 214 ? 12.969 -35.812 -13.438 1 95.56 214 LYS A O 1
ATOM 1670 N N . ILE A 1 215 ? 13.609 -35.375 -11.305 1 96.25 215 ILE A N 1
ATOM 1671 C CA . ILE A 1 215 ? 14.617 -34.406 -11.688 1 96.25 215 ILE A CA 1
ATOM 1672 C C . ILE A 1 215 ? 15.93 -34.719 -10.969 1 96.25 215 ILE A C 1
ATOM 1674 O O . ILE A 1 215 ? 16.312 -34 -10.031 1 96.25 215 ILE A O 1
ATOM 1678 N N . PRO A 1 216 ? 16.703 -35.594 -11.531 1 94.75 216 PRO A N 1
ATOM 1679 C CA . PRO A 1 216 ? 17.906 -36.094 -10.852 1 94.75 216 PRO A CA 1
ATOM 1680 C C . PRO A 1 216 ? 18.984 -35 -10.703 1 94.75 216 PRO A C 1
ATOM 1682 O O . PRO A 1 216 ? 19.844 -35.125 -9.828 1 94.75 216 PRO A O 1
ATOM 1685 N N . THR A 1 217 ? 18.938 -34 -11.484 1 93.25 217 THR A N 1
ATOM 1686 C CA . THR A 1 217 ? 19.969 -33 -11.477 1 93.25 217 THR A CA 1
ATOM 1687 C C . THR A 1 217 ? 19.719 -31.953 -10.383 1 93.25 217 THR A C 1
ATOM 1689 O O . THR A 1 217 ? 20.547 -31.062 -10.156 1 93.25 217 THR A O 1
ATOM 1692 N N . TYR A 1 218 ? 18.547 -32 -9.773 1 95.19 218 TYR A N 1
ATOM 1693 C CA . TYR A 1 218 ? 18.219 -31.047 -8.719 1 95.19 218 TYR A CA 1
ATOM 1694 C C . TYR A 1 218 ? 19.172 -31.188 -7.543 1 95.19 218 TYR A C 1
ATOM 1696 O O . TYR A 1 218 ? 19.484 -32.312 -7.121 1 95.19 218 TYR A O 1
ATOM 1704 N N . CYS A 1 219 ? 19.594 -30.047 -7.031 1 90.25 219 CYS A N 1
ATOM 1705 C CA . CYS A 1 219 ? 20.484 -30.031 -5.867 1 90.25 219 CYS A CA 1
ATOM 1706 C C . CYS A 1 219 ? 19.75 -29.484 -4.645 1 90.25 219 CYS A C 1
ATOM 1708 O O . CYS A 1 219 ? 19.234 -28.359 -4.668 1 90.25 219 CYS A O 1
ATOM 1710 N N . SER A 1 220 ? 19.812 -30.234 -3.578 1 89.38 220 SER A N 1
ATOM 1711 C CA . SER A 1 220 ? 19.078 -29.938 -2.357 1 89.38 220 SER A CA 1
ATOM 1712 C C . SER A 1 220 ? 19.609 -28.672 -1.686 1 89.38 220 SER A C 1
ATOM 1714 O O . SER A 1 220 ? 20.812 -28.375 -1.768 1 89.38 220 SER A O 1
ATOM 1716 N N . ILE A 1 221 ? 18.75 -27.984 -1.026 1 85.06 221 ILE A N 1
ATOM 1717 C CA . ILE A 1 221 ? 19.141 -26.766 -0.321 1 85.06 221 ILE A CA 1
ATOM 1718 C C . ILE A 1 221 ? 19.719 -27.125 1.045 1 85.06 221 ILE A C 1
ATOM 1720 O O . ILE A 1 221 ? 20.234 -26.266 1.754 1 85.06 221 ILE A O 1
ATOM 1724 N N . TYR A 1 222 ? 19.469 -28.188 1.603 1 75.38 222 TYR A N 1
ATOM 1725 C CA . TYR A 1 222 ? 19.953 -28.625 2.904 1 75.38 222 TYR A CA 1
ATOM 1726 C C . TYR A 1 222 ? 21.281 -29.375 2.762 1 75.38 222 TYR A C 1
ATOM 1728 O O . TYR A 1 222 ? 21.844 -29.844 3.754 1 75.38 222 TYR A O 1
ATOM 1736 N N . ASN A 1 223 ? 21.953 -29.391 1.644 1 59 223 ASN A N 1
ATOM 1737 C CA . ASN A 1 223 ? 23.266 -30.047 1.594 1 59 223 ASN A CA 1
ATOM 1738 C C . ASN A 1 223 ? 24.359 -29.094 2.066 1 59 223 ASN A C 1
ATOM 1740 O O . ASN A 1 223 ? 24.281 -27.891 1.86 1 59 223 ASN A O 1
ATOM 1744 N N . MET B 1 1 ? -79.875 18.391 58.438 1 22.59 1 MET B N 1
ATOM 1745 C CA . MET B 1 1 ? -80.938 17.703 57.719 1 22.59 1 MET B CA 1
ATOM 1746 C C . MET B 1 1 ? -80.625 17.625 56.219 1 22.59 1 MET B C 1
ATOM 1748 O O . MET B 1 1 ? -81 16.656 55.562 1 22.59 1 MET B O 1
ATOM 1752 N N . SER B 1 2 ? -80.312 18.906 55.688 1 19.47 2 SER B N 1
ATOM 1753 C CA . SER B 1 2 ? -80.875 19.297 54.406 1 19.47 2 SER B CA 1
ATOM 1754 C C . SER B 1 2 ? -80.375 18.375 53.312 1 19.47 2 SER B C 1
ATOM 1756 O O . SER B 1 2 ? -79.562 17.484 53.531 1 19.47 2 SER B O 1
ATOM 1758 N N . SER B 1 3 ? -79.938 19.016 52.312 1 21.92 3 SER B N 1
ATOM 1759 C CA . SER B 1 3 ? -80.125 19.344 50.938 1 21.92 3 SER B CA 1
ATOM 1760 C C . SER B 1 3 ? -79.312 18.453 50 1 21.92 3 SER B C 1
ATOM 1762 O O . SER B 1 3 ? -78.125 18.672 49.844 1 21.92 3 SER B O 1
ATOM 1764 N N . PHE B 1 4 ? -79.438 17.172 50.125 1 26.31 4 PHE B N 1
ATOM 1765 C CA . PHE B 1 4 ? -78.688 16.094 49.531 1 26.31 4 PHE B CA 1
ATOM 1766 C C . PHE B 1 4 ? -78.812 16.125 48 1 26.31 4 PHE B C 1
ATOM 1768 O O . PHE B 1 4 ? -79.625 15.375 47.438 1 26.31 4 PHE B O 1
ATOM 1775 N N . SER B 1 5 ? -78.875 17.422 47.562 1 24.22 5 SER B N 1
ATOM 1776 C CA . SER B 1 5 ? -79.312 17.656 46.219 1 24.22 5 SER B CA 1
ATOM 1777 C C . SER B 1 5 ? -78.625 16.703 45.219 1 24.22 5 SER B C 1
ATOM 1779 O O . SER B 1 5 ? -77.562 16.219 45.469 1 24.22 5 SER B O 1
ATOM 1781 N N . GLY B 1 6 ? -79.375 16.219 44.281 1 22.61 6 GLY B N 1
ATOM 1782 C CA . GLY B 1 6 ? -79.562 15.164 43.281 1 22.61 6 GLY B CA 1
ATOM 1783 C C . GLY B 1 6 ? -78.562 15.219 42.156 1 22.61 6 GLY B C 1
ATOM 1784 O O . GLY B 1 6 ? -78.375 14.227 41.438 1 22.61 6 GLY B O 1
ATOM 1785 N N . GLY B 1 7 ? -78.125 16.469 41.844 1 21 7 GLY B N 1
ATOM 1786 C CA . GLY B 1 7 ? -78.375 16.641 40.438 1 21 7 GLY B CA 1
ATOM 1787 C C . GLY B 1 7 ? -77.625 15.688 39.562 1 21 7 GLY B C 1
ATOM 1788 O O . GLY B 1 7 ? -76.875 14.852 40.062 1 21 7 GLY B O 1
ATOM 1789 N N . LYS B 1 8 ? -76.812 16.281 38.594 1 23.75 8 LYS B N 1
ATOM 1790 C CA . LYS B 1 8 ? -76.875 16.234 37.156 1 23.75 8 LYS B CA 1
ATOM 1791 C C . LYS B 1 8 ? -75.938 15.203 36.594 1 23.75 8 LYS B C 1
ATOM 1793 O O . LYS B 1 8 ? -74.688 15.344 36.75 1 23.75 8 LYS B O 1
ATOM 1798 N N . PRO B 1 9 ? -76.062 13.93 36.812 1 27.23 9 PRO B N 1
ATOM 1799 C CA . PRO B 1 9 ? -75 13.094 36.281 1 27.23 9 PRO B CA 1
ATOM 1800 C C . PRO B 1 9 ? -74.75 13.297 34.781 1 27.23 9 PRO B C 1
ATOM 1802 O O . PRO B 1 9 ? -75.688 13.164 34 1 27.23 9 PRO B O 1
ATOM 1805 N N . LYS B 1 10 ? -74.062 14.289 34.406 1 23.8 10 LYS B N 1
ATOM 1806 C CA . LYS B 1 10 ? -73.75 14.781 33.094 1 23.8 10 LYS B CA 1
ATOM 1807 C C . LYS B 1 10 ? -73.438 13.625 32.125 1 23.8 10 LYS B C 1
ATOM 1809 O O . LYS B 1 10 ? -72.75 12.688 32.438 1 23.8 10 LYS B O 1
ATOM 1814 N N . SER B 1 11 ? -74.25 13.523 31.062 1 20.27 11 SER B N 1
ATOM 1815 C CA . SER B 1 11 ? -74.625 12.688 29.922 1 20.27 11 SER B CA 1
ATOM 1816 C C . SER B 1 11 ? -73.375 12.172 29.172 1 20.27 11 SER B C 1
ATOM 1818 O O . SER B 1 11 ? -72.25 12.656 29.391 1 20.27 11 SER B O 1
ATOM 1820 N N . ILE B 1 12 ? -73.625 11.867 27.922 1 20.34 12 ILE B N 1
ATOM 1821 C CA . ILE B 1 12 ? -73.562 10.758 26.969 1 20.34 12 ILE B CA 1
ATOM 1822 C C . ILE B 1 12 ? -72.312 10.797 26.172 1 20.34 12 ILE B C 1
ATOM 1824 O O . ILE B 1 12 ? -71.562 9.789 26.078 1 20.34 12 ILE B O 1
ATOM 1828 N N . GLN B 1 13 ? -72.125 11.633 25.125 1 18.53 13 GLN B N 1
ATOM 1829 C CA . GLN B 1 13 ? -72.062 11.211 23.734 1 18.53 13 GLN B CA 1
ATOM 1830 C C . GLN B 1 13 ? -70.625 11.125 23.281 1 18.53 13 GLN B C 1
ATOM 1832 O O . GLN B 1 13 ? -69.812 12.062 23.469 1 18.53 13 GLN B O 1
ATOM 1837 N N . LYS B 1 14 ? -70.062 9.945 23.141 1 22.56 14 LYS B N 1
ATOM 1838 C CA . LYS B 1 14 ? -68.812 9.469 22.594 1 22.56 14 LYS B CA 1
ATOM 1839 C C . LYS B 1 14 ? -68.562 10.023 21.188 1 22.56 14 LYS B C 1
ATOM 1841 O O . LYS B 1 14 ? -69.062 9.484 20.203 1 22.56 14 LYS B O 1
ATOM 1846 N N . LYS B 1 15 ? -68.75 11.312 20.969 1 17.92 15 LYS B N 1
ATOM 1847 C CA . LYS B 1 15 ? -68.688 11.633 19.531 1 17.92 15 LYS B CA 1
ATOM 1848 C C . LYS B 1 15 ? -67.5 11 18.875 1 17.92 15 LYS B C 1
ATOM 1850 O O . LYS B 1 15 ? -66.562 10.555 19.547 1 17.92 15 LYS B O 1
ATOM 1855 N N . LYS B 1 16 ? -66.812 11.852 18.047 1 19.23 16 LYS B N 1
ATOM 1856 C CA . LYS B 1 16 ? -66.75 11.867 16.578 1 19.23 16 LYS B CA 1
ATOM 1857 C C . LYS B 1 16 ? -65.562 11.047 16.062 1 19.23 16 LYS B C 1
ATOM 1859 O O . LYS B 1 16 ? -65.75 10.203 15.18 1 19.23 16 LYS B O 1
ATOM 1864 N N . ALA B 1 17 ? -64.25 11.555 15.984 1 21.83 17 ALA B N 1
ATOM 1865 C CA . ALA B 1 17 ? -63.719 12.031 14.719 1 21.83 17 ALA B CA 1
ATOM 1866 C C . ALA B 1 17 ? -62.844 10.969 14.062 1 21.83 17 ALA B C 1
ATOM 1868 O O . ALA B 1 17 ? -62.062 10.281 14.75 1 21.83 17 ALA B O 1
ATOM 1869 N N . SER B 1 18 ? -63.188 10.516 12.836 1 20.75 18 SER B N 1
ATOM 1870 C CA . SER B 1 18 ? -62.719 9.648 11.758 1 20.75 18 SER B CA 1
ATOM 1871 C C . SER B 1 18 ? -61.281 9.953 11.383 1 20.75 18 SER B C 1
ATOM 1873 O O . SER B 1 18 ? -60.906 11.117 11.234 1 20.75 18 SER B O 1
ATOM 1875 N N . VAL B 1 19 ? -60.312 9.133 11.789 1 27.16 19 VAL B N 1
ATOM 1876 C CA . VAL B 1 19 ? -58.875 8.984 11.508 1 27.16 19 VAL B CA 1
ATOM 1877 C C . VAL B 1 19 ? -58.656 8.984 10 1 27.16 19 VAL B C 1
ATOM 1879 O O . VAL B 1 19 ? -57.562 8.672 9.539 1 27.16 19 VAL B O 1
ATOM 1882 N N . SER B 1 20 ? -59.438 9.766 9.148 1 23.25 20 SER B N 1
ATOM 1883 C CA . SER B 1 20 ? -59.281 9.289 7.781 1 23.25 20 SER B CA 1
ATOM 1884 C C . SER B 1 20 ? -57.875 9.555 7.27 1 23.25 20 SER B C 1
ATOM 1886 O O . SER B 1 20 ? -57.469 9 6.246 1 23.25 20 SER B O 1
ATOM 1888 N N . ALA B 1 21 ? -57.031 10.422 7.738 1 25.27 21 ALA B N 1
ATOM 1889 C CA . ALA B 1 21 ? -56.375 10.984 6.551 1 25.27 21 ALA B CA 1
ATOM 1890 C C . ALA B 1 21 ? -55.938 9.875 5.605 1 25.2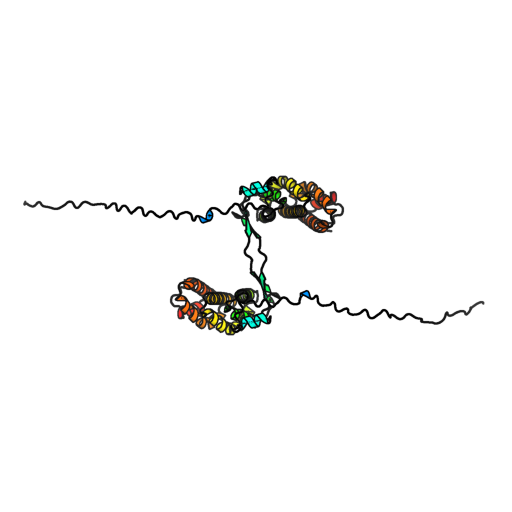7 21 ALA B C 1
ATOM 1892 O O . ALA B 1 21 ? -55.625 8.766 6.043 1 25.27 21 ALA B O 1
ATOM 1893 N N . PRO B 1 22 ? -55.781 10.273 4.242 1 24.59 22 PRO B N 1
ATOM 1894 C CA . PRO B 1 22 ? -55.812 9.742 2.877 1 24.59 22 PRO B CA 1
ATOM 1895 C C . PRO B 1 22 ? -54.594 8.875 2.559 1 24.59 22 PRO B C 1
ATOM 1897 O O . PRO B 1 22 ? -53.594 8.93 3.266 1 24.59 22 PRO B O 1
ATOM 1900 N N . ALA B 1 23 ? -54.625 8.125 1.431 1 26.64 23 ALA B N 1
ATOM 1901 C CA . ALA B 1 23 ? -53.969 7.156 0.564 1 26.64 23 ALA B CA 1
ATOM 1902 C C . ALA B 1 23 ? -52.656 7.711 0.04 1 26.64 23 ALA B C 1
ATOM 1904 O O . ALA B 1 23 ? -52 7.09 -0.8 1 26.64 23 ALA B O 1
ATOM 1905 N N . GLY B 1 24 ? -52 8.688 0.651 1 26.34 24 GLY B N 1
ATOM 1906 C CA . GLY B 1 24 ? -51.125 9.25 -0.352 1 26.34 24 GLY B CA 1
ATOM 1907 C C . GLY B 1 24 ? -50.375 8.203 -1.152 1 26.34 24 GLY B C 1
ATOM 1908 O O . GLY B 1 24 ? -50.062 7.121 -0.638 1 26.34 24 GLY B O 1
ATOM 1909 N N . SER B 1 25 ? -50.531 8.148 -2.523 1 26.52 25 SER B N 1
ATOM 1910 C CA . SER B 1 25 ? -50 7.457 -3.695 1 26.52 25 SER B CA 1
ATOM 1911 C C . SER B 1 25 ? -48.5 7.281 -3.598 1 26.52 25 SER B C 1
ATOM 1913 O O . SER B 1 25 ? -47.781 8.164 -3.1 1 26.52 25 SER B O 1
ATOM 1915 N N . THR B 1 26 ? -48.094 5.977 -3.545 1 30.33 26 THR B N 1
ATOM 1916 C CA . THR B 1 26 ? -46.844 5.27 -3.66 1 30.33 26 THR B CA 1
ATOM 1917 C C . THR B 1 26 ? -46 5.863 -4.781 1 30.33 26 THR B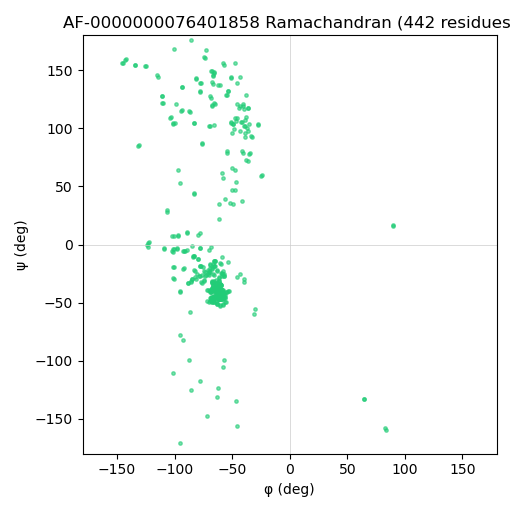 C 1
ATOM 1919 O O . THR B 1 26 ? -46.219 5.59 -5.961 1 30.33 26 THR B O 1
ATOM 1922 N N . ILE B 1 27 ? -46.031 7.207 -4.961 1 29.39 27 ILE B N 1
ATOM 1923 C CA . ILE B 1 27 ? -45.375 7.512 -6.223 1 29.39 27 ILE B CA 1
ATOM 1924 C C . ILE B 1 27 ? -44.031 6.777 -6.293 1 29.39 27 ILE B C 1
ATOM 1926 O O . ILE B 1 27 ? -43.219 6.898 -5.391 1 29.39 27 ILE B O 1
ATOM 1930 N N . LYS B 1 28 ? -44.125 5.633 -7.039 1 30.17 28 LYS B N 1
ATOM 1931 C CA . LYS B 1 28 ? -43 4.812 -7.473 1 30.17 28 LYS B CA 1
ATOM 1932 C C . LYS B 1 28 ? -41.812 5.68 -7.938 1 30.17 28 LYS B C 1
ATOM 1934 O O . LYS B 1 28 ? -42 6.52 -8.828 1 30.17 28 LYS B O 1
ATOM 1939 N N . PRO B 1 29 ? -41.062 6.156 -7.023 1 32.5 29 PRO B N 1
ATOM 1940 C CA . PRO B 1 29 ? -40.062 6.98 -7.672 1 32.5 29 PRO B CA 1
ATOM 1941 C C . PRO B 1 29 ? -39.625 6.422 -9.023 1 32.5 29 PRO B C 1
ATOM 1943 O O . PRO B 1 29 ? -39.594 5.203 -9.211 1 32.5 29 PRO B O 1
ATOM 1946 N N . HIS B 1 30 ? -40.062 6.969 -10.133 1 32.69 30 HIS B N 1
ATOM 1947 C CA . HIS B 1 30 ? -39.594 6.59 -11.461 1 32.69 30 HIS B CA 1
ATOM 1948 C C . HIS B 1 30 ? -38.094 6.367 -11.469 1 32.69 30 HIS B C 1
ATOM 1950 O O . HIS B 1 30 ? -37.344 7.078 -10.781 1 32.69 30 HIS B O 1
ATOM 1956 N N . PRO B 1 31 ? -37.75 5.176 -11.836 1 30.77 31 PRO B N 1
ATOM 1957 C CA . PRO B 1 31 ? -36.344 4.715 -11.93 1 30.77 31 PRO B CA 1
ATOM 1958 C C . PRO B 1 31 ? -35.469 5.711 -12.664 1 30.77 31 PRO B C 1
ATOM 1960 O O . PRO B 1 31 ? -35.906 6.418 -13.562 1 30.77 31 PRO B O 1
ATOM 1963 N N . ARG B 1 32 ? -34.656 6.352 -12.078 1 29.77 32 ARG B N 1
ATOM 1964 C CA . ARG B 1 32 ? -33.781 7.293 -12.758 1 29.77 32 ARG B CA 1
ATOM 1965 C C . ARG B 1 32 ? -33.25 6.715 -14.07 1 29.77 32 ARG B C 1
ATOM 1967 O O . ARG B 1 32 ? -32.812 5.566 -14.117 1 29.77 32 ARG B O 1
ATOM 1974 N N . PRO B 1 33 ? -33.781 7.188 -15.195 1 31.25 33 PRO B N 1
ATOM 1975 C CA . PRO B 1 33 ? -33.438 6.574 -16.484 1 31.25 33 PRO B CA 1
ATOM 1976 C C . PRO B 1 33 ? -31.938 6.332 -16.625 1 31.25 33 PRO B C 1
ATOM 1978 O O . PRO B 1 33 ? -31.5 5.711 -17.594 1 31.25 33 PRO B O 1
ATOM 1981 N N . SER B 1 34 ? -31.266 7.113 -15.977 1 27.69 34 SER B N 1
ATOM 1982 C CA . SER B 1 34 ? -29.906 7.145 -16.516 1 27.69 34 SER B CA 1
ATOM 1983 C C . SER B 1 34 ? -29.266 5.758 -16.5 1 27.69 34 SER B C 1
ATOM 1985 O O . SER B 1 34 ? -28.094 5.605 -16.844 1 27.69 34 SER B O 1
ATOM 1987 N N . ASP B 1 35 ? -29.812 4.91 -15.602 1 30.56 35 ASP B N 1
ATOM 1988 C CA . ASP B 1 35 ? -29.25 3.562 -15.648 1 30.56 35 ASP B CA 1
ATOM 1989 C C . ASP B 1 35 ? -29.312 2.988 -17.062 1 30.56 35 ASP B C 1
ATOM 1991 O O . ASP B 1 35 ? -29.172 1.778 -17.25 1 30.56 35 ASP B O 1
ATOM 1995 N N . ARG B 1 36 ? -30.078 3.602 -17.906 1 26.86 36 ARG B N 1
ATOM 1996 C CA . ARG B 1 36 ? -30.578 2.945 -19.109 1 26.86 36 ARG B CA 1
ATOM 1997 C C . ARG B 1 36 ? -29.438 2.441 -19.984 1 26.86 36 ARG B C 1
ATOM 1999 O O . ARG B 1 36 ? -29.391 1.266 -20.344 1 26.86 36 ARG B O 1
ATOM 2006 N N . LEU B 1 37 ? -29.203 3.24 -21.172 1 28.22 37 LEU B N 1
ATOM 2007 C CA . LEU B 1 37 ? -28.703 2.73 -22.438 1 28.22 37 LEU B CA 1
ATOM 2008 C C . LEU B 1 37 ? -27.203 2.539 -22.391 1 28.22 37 LEU B C 1
ATOM 2010 O O . LEU B 1 37 ? -26.438 3.408 -22.844 1 28.22 37 LEU B O 1
ATOM 2014 N N . ASN B 1 38 ? -26.516 2.652 -21.344 1 28.41 38 ASN B N 1
ATOM 2015 C CA . ASN B 1 38 ? -25.156 2.672 -21.859 1 28.41 38 ASN B CA 1
ATOM 2016 C C . ASN B 1 38 ? -24.891 1.507 -22.812 1 28.41 38 ASN B C 1
ATOM 2018 O O . ASN B 1 38 ? -25.094 0.346 -22.453 1 28.41 38 ASN B O 1
ATOM 2022 N N . PRO B 1 39 ? -24.828 1.708 -24.125 1 31.22 39 PRO B N 1
ATOM 2023 C CA . PRO B 1 39 ? -24.625 0.576 -25.031 1 31.22 39 PRO B CA 1
ATOM 2024 C C . PRO B 1 39 ? -23.547 -0.381 -24.531 1 31.22 39 PRO B C 1
ATOM 2026 O O . PRO B 1 39 ? -22.656 0.021 -23.766 1 31.22 39 PRO B O 1
ATOM 2029 N N . LYS B 1 40 ? -23.828 -1.636 -24.234 1 33.69 40 LYS B N 1
ATOM 2030 C CA . LYS B 1 40 ? -22.891 -2.746 -24.141 1 33.69 40 LYS B CA 1
ATOM 2031 C C . LYS B 1 40 ? -21.641 -2.479 -24.984 1 33.69 40 LYS B C 1
ATOM 2033 O O . LYS B 1 40 ? -21.703 -2.496 -26.219 1 33.69 40 LYS B O 1
ATOM 2038 N N . THR B 1 41 ? -20.953 -1.36 -24.625 1 33.81 41 THR B N 1
ATOM 2039 C CA . THR B 1 41 ? -19.766 -1.282 -25.469 1 33.81 41 THR B CA 1
ATOM 2040 C C . THR B 1 41 ? -19.234 -2.678 -25.781 1 33.81 41 THR B C 1
ATOM 2042 O O . THR B 1 41 ? -18.844 -3.428 -24.891 1 33.81 41 THR B O 1
ATOM 2045 N N . ILE B 1 42 ? -19.859 -3.27 -26.656 1 37.03 42 ILE B N 1
ATOM 2046 C CA . ILE B 1 42 ? -19.328 -4.488 -27.25 1 37.03 42 ILE B CA 1
ATOM 2047 C C . ILE B 1 42 ? -17.812 -4.352 -27.422 1 37.03 42 ILE B C 1
ATOM 2049 O O . ILE B 1 42 ? -17.344 -3.408 -28.062 1 37.03 42 ILE B O 1
ATOM 2053 N N . ASN B 1 43 ? -17.078 -4.41 -26.328 1 36.22 43 ASN B N 1
ATOM 2054 C CA . ASN B 1 43 ? -15.641 -4.477 -26.594 1 36.22 43 ASN B CA 1
ATOM 2055 C C . ASN B 1 43 ? -15.336 -5.246 -27.875 1 36.22 43 ASN B C 1
ATOM 2057 O O . ASN B 1 43 ? -15.672 -6.43 -27.984 1 36.22 43 ASN B O 1
ATOM 2061 N N . PRO B 1 44 ? -15.211 -4.586 -29 1 40.25 44 PRO B N 1
ATOM 2062 C CA . PRO B 1 44 ? -14.914 -5.258 -30.281 1 40.25 44 PRO B CA 1
ATOM 2063 C C . PRO B 1 44 ? -13.898 -6.387 -30.125 1 40.25 44 PRO B C 1
ATOM 2065 O O . PRO B 1 44 ? -13.664 -7.145 -31.062 1 40.25 44 PRO B O 1
ATOM 2068 N N . PHE B 1 45 ? -13.125 -6.094 -29.234 1 37.72 45 PHE B N 1
ATOM 2069 C CA . PHE B 1 45 ? -12.125 -7.152 -29.156 1 37.72 45 PHE B CA 1
ATOM 2070 C C . PHE B 1 45 ? -12.742 -8.453 -28.656 1 37.72 45 PHE B C 1
ATOM 2072 O O . PHE B 1 45 ? -12.023 -9.383 -28.281 1 37.72 45 PHE B O 1
ATOM 2079 N N . SER B 1 46 ? -14.078 -8.336 -28.344 1 40.53 46 SER B N 1
ATOM 2080 C CA . SER B 1 46 ? -14.719 -9.625 -28.109 1 40.53 46 SER B CA 1
ATOM 2081 C C . SER B 1 46 ? -14.594 -10.531 -29.328 1 40.53 46 SER B C 1
ATOM 2083 O O . SER B 1 46 ? -15.203 -10.273 -30.359 1 40.53 46 SER B O 1
ATOM 2085 N N . ASN B 1 47 ? -13.492 -10.828 -29.797 1 41.88 47 ASN B N 1
ATOM 2086 C CA . ASN B 1 47 ? -13.602 -11.969 -30.703 1 41.88 47 ASN B CA 1
ATOM 2087 C C . ASN B 1 47 ? -14.633 -12.977 -30.203 1 41.88 47 ASN B C 1
ATOM 2089 O O . ASN B 1 47 ? -14.492 -13.539 -29.125 1 41.88 47 ASN B O 1
ATOM 2093 N N . PRO B 1 48 ? -15.875 -13.008 -30.656 1 44.62 48 PRO B N 1
ATOM 2094 C CA . PRO B 1 48 ? -17.031 -13.859 -30.344 1 44.62 48 PRO B CA 1
ATOM 2095 C C . PRO B 1 48 ? -16.625 -15.273 -29.938 1 44.62 48 PRO B C 1
ATOM 2097 O O . PRO B 1 48 ? -17.281 -15.898 -29.109 1 44.62 48 PRO B O 1
ATOM 2100 N N . LEU B 1 49 ? -15.906 -16.016 -30.891 1 45.16 49 LEU B N 1
ATOM 2101 C CA . LEU B 1 49 ? -15.969 -17.469 -30.922 1 45.16 49 LEU B CA 1
ATOM 2102 C C . LEU B 1 49 ? -15.227 -18.062 -29.734 1 45.16 49 LEU B C 1
ATOM 2104 O O . LEU B 1 49 ? -15.07 -19.281 -29.625 1 45.16 49 LEU B O 1
ATOM 2108 N N . ARG B 1 50 ? -14.273 -17.328 -29.109 1 52.56 50 ARG B N 1
ATOM 2109 C CA . ARG B 1 50 ? -13.547 -18.172 -28.156 1 52.56 50 ARG B CA 1
ATOM 2110 C C . ARG B 1 50 ? -14.438 -18.562 -26.984 1 52.56 50 ARG B C 1
ATOM 2112 O O . ARG B 1 50 ? -15.078 -17.719 -26.375 1 52.56 50 ARG B O 1
ATOM 2119 N N . GLN B 1 51 ? -14.938 -19.812 -27.016 1 69.25 51 GLN B N 1
ATOM 2120 C CA . GLN B 1 51 ? -15.68 -20.5 -25.953 1 69.25 51 GLN B CA 1
ATOM 2121 C C . GLN B 1 51 ? -15.289 -19.984 -24.578 1 69.25 51 GLN B C 1
ATOM 2123 O O . GLN B 1 51 ? -14.102 -19.859 -24.266 1 69.25 51 GLN B O 1
ATOM 2128 N N . GLN B 1 52 ? -16.156 -19.141 -23.984 1 82.44 52 GLN B N 1
ATOM 2129 C CA . GLN B 1 52 ? -15.984 -18.656 -22.625 1 82.44 52 GLN B CA 1
ATOM 2130 C C . GLN B 1 52 ? -15.398 -19.75 -21.734 1 82.44 52 GLN B C 1
ATOM 2132 O O . GLN B 1 52 ? -15.883 -20.891 -21.719 1 82.44 52 GLN B O 1
ATOM 2137 N N . SER B 1 53 ? -14.242 -19.531 -21.203 1 91.25 53 SER B N 1
ATOM 2138 C CA . SER B 1 53 ? -13.648 -20.484 -20.281 1 91.25 53 SER B CA 1
ATOM 2139 C C . SER B 1 53 ? -14.562 -20.75 -19.078 1 91.25 53 SER B C 1
ATOM 2141 O O . SER B 1 53 ? -15.5 -19.984 -18.844 1 91.25 53 SER B O 1
ATOM 2143 N N . THR B 1 54 ? -14.422 -21.875 -18.484 1 92.94 54 THR B N 1
ATOM 2144 C CA . THR B 1 54 ? -15.188 -22.203 -17.297 1 92.94 54 THR B CA 1
ATOM 2145 C C . THR B 1 54 ? -15.047 -21.109 -16.234 1 92.94 54 THR B C 1
ATOM 2147 O O . THR B 1 54 ? -16.031 -20.703 -15.625 1 92.94 54 THR B O 1
ATOM 2150 N N . PHE B 1 55 ? -13.914 -20.578 -16.062 1 96 55 PHE B N 1
ATOM 2151 C CA . PHE B 1 55 ? -13.688 -19.547 -15.047 1 96 55 PHE B CA 1
ATOM 2152 C C . PHE B 1 55 ? -14.406 -18.25 -15.414 1 96 55 PHE B C 1
ATOM 2154 O O . PHE B 1 55 ? -15.047 -17.641 -14.57 1 96 55 PHE B O 1
ATOM 2161 N N . ALA B 1 56 ? -14.219 -17.891 -16.594 1 94.31 56 ALA B N 1
ATOM 2162 C CA . ALA B 1 56 ? -14.867 -16.672 -17.062 1 94.31 56 ALA B CA 1
ATOM 2163 C C . ALA B 1 56 ? -16.375 -16.734 -16.844 1 94.31 56 ALA B C 1
ATOM 2165 O O . ALA B 1 56 ? -17 -15.75 -16.438 1 94.31 56 ALA B O 1
ATOM 2166 N N . ALA B 1 57 ? -16.922 -17.859 -17.094 1 94.31 57 ALA B N 1
ATOM 2167 C CA . ALA B 1 57 ? -18.359 -18.047 -16.906 1 94.31 57 ALA B CA 1
ATOM 2168 C C . ALA B 1 57 ? -18.734 -17.953 -15.43 1 94.31 57 ALA B C 1
ATOM 2170 O O . ALA B 1 57 ? -19.703 -17.281 -15.078 1 94.31 57 ALA B O 1
ATOM 2171 N N . VAL B 1 58 ? -18 -18.641 -14.555 1 95.56 58 VAL B N 1
ATOM 2172 C CA . VAL B 1 58 ? -18.234 -18.625 -13.109 1 95.56 58 VAL B CA 1
ATOM 2173 C C . VAL B 1 58 ? -18.094 -17.203 -12.578 1 95.56 58 VAL B C 1
ATOM 2175 O O . VAL B 1 58 ? -18.859 -16.781 -11.711 1 95.56 58 VAL B O 1
ATOM 2178 N N . TYR B 1 59 ? -17.125 -16.469 -13.102 1 94.06 59 TYR B N 1
ATOM 2179 C CA . TYR B 1 59 ? -16.875 -15.094 -12.703 1 94.06 59 TYR B CA 1
ATOM 2180 C C . TYR B 1 59 ? -18.031 -14.195 -13.117 1 94.06 59 TYR B C 1
ATOM 2182 O O . TYR B 1 59 ? -18.5 -13.367 -12.328 1 94.06 59 TYR B O 1
ATOM 2190 N N . ALA B 1 60 ? -18.438 -14.391 -14.312 1 90.94 60 ALA B N 1
ATOM 2191 C CA . ALA B 1 60 ? -19.531 -13.586 -14.844 1 90.94 60 ALA B CA 1
ATOM 2192 C C . ALA B 1 60 ? -20.812 -13.805 -14.031 1 90.94 60 ALA B C 1
ATOM 2194 O O . ALA B 1 60 ? -21.609 -12.875 -13.867 1 90.94 60 ALA B O 1
ATOM 2195 N N . LYS B 1 61 ? -20.984 -14.977 -13.492 1 92.69 61 LYS B N 1
ATOM 2196 C CA . LYS B 1 61 ? -22.156 -15.336 -12.703 1 92.69 61 LYS B CA 1
ATOM 2197 C C . LYS B 1 61 ? -22.047 -14.797 -11.281 1 92.69 61 LYS B C 1
ATOM 2199 O O . LYS B 1 61 ? -22.984 -14.914 -10.492 1 92.69 61 LYS B O 1
ATOM 2204 N N . GLY B 1 62 ? -20.906 -14.352 -10.922 1 91.25 62 GLY B N 1
ATOM 2205 C CA . GLY B 1 62 ? -20.734 -13.781 -9.594 1 91.25 62 GLY B CA 1
ATOM 2206 C C . GLY B 1 62 ? -20.328 -14.812 -8.555 1 91.25 62 GLY B C 1
ATOM 2207 O O . GLY B 1 62 ? -20.438 -14.562 -7.352 1 91.25 62 GLY B O 1
ATOM 2208 N N . GLU B 1 63 ? -19.875 -15.938 -9.055 1 92.38 63 GLU B N 1
ATOM 2209 C CA . GLU B 1 63 ? -19.516 -17.016 -8.141 1 92.38 63 GLU B CA 1
ATOM 2210 C C . GLU B 1 63 ? -18.109 -16.844 -7.594 1 92.38 63 GLU B C 1
ATOM 2212 O O . GLU B 1 63 ? -17.672 -17.609 -6.723 1 92.38 63 GLU B O 1
ATOM 2217 N N . VAL B 1 64 ? -17.422 -16 -8.094 1 95.25 64 VAL B N 1
ATOM 2218 C CA . VAL B 1 64 ? -16.156 -15.539 -7.523 1 95.25 64 VAL B CA 1
ATOM 2219 C C . VAL B 1 64 ? -16.375 -14.203 -6.82 1 95.25 64 VAL B C 1
ATOM 2221 O O . VAL B 1 64 ? -16.5 -13.164 -7.469 1 95.25 64 VAL B O 1
ATOM 2224 N N . PRO B 1 65 ? -16.406 -14.234 -5.602 1 93.44 65 PRO B N 1
ATOM 2225 C CA . PRO B 1 65 ? -16.922 -13.086 -4.855 1 93.44 65 PRO B CA 1
ATOM 2226 C C . PRO B 1 65 ? -15.867 -12 -4.645 1 93.44 65 PRO B C 1
ATOM 2228 O O . PRO B 1 65 ? -15.703 -11.508 -3.527 1 93.44 65 PRO B O 1
ATOM 2231 N N . CYS B 1 66 ? -15.117 -11.68 -5.602 1 93.25 66 CYS B N 1
ATOM 2232 C CA . CYS B 1 66 ? -14.172 -10.57 -5.59 1 93.25 66 CYS B CA 1
ATOM 2233 C C . CYS B 1 66 ? -14.078 -9.922 -6.965 1 93.25 66 CYS B C 1
ATOM 2235 O O . CYS B 1 66 ? -14.445 -10.531 -7.973 1 93.25 66 CYS B O 1
ATOM 2237 N N . ARG B 1 67 ? -13.672 -8.695 -6.961 1 91.44 67 ARG B N 1
ATOM 2238 C CA . ARG B 1 67 ? -13.523 -7.93 -8.195 1 91.44 67 ARG B CA 1
ATOM 2239 C C . ARG B 1 67 ? -12.203 -7.164 -8.211 1 91.44 67 ARG B C 1
ATOM 2241 O O . ARG B 1 67 ? -11.602 -6.934 -7.156 1 91.44 67 ARG B O 1
ATOM 2248 N N . LEU B 1 68 ? -11.773 -6.91 -9.414 1 88.5 68 LEU B N 1
ATOM 2249 C CA . LEU B 1 68 ? -10.609 -6.047 -9.578 1 88.5 68 LEU B CA 1
ATOM 2250 C C . LEU B 1 68 ? -10.93 -4.617 -9.156 1 88.5 68 LEU B C 1
ATOM 2252 O O . LEU B 1 68 ? -11.969 -4.07 -9.547 1 88.5 68 LEU B O 1
ATOM 2256 N N . PHE B 1 69 ? -10.211 -4.188 -8.203 1 84.94 69 PHE B N 1
ATOM 2257 C CA . PHE B 1 69 ? -10.312 -2.799 -7.77 1 84.94 69 PHE B CA 1
ATOM 2258 C C . PHE B 1 69 ? -9.055 -2.025 -8.125 1 84.94 69 PHE B C 1
ATOM 2260 O O . PHE B 1 69 ? -7.941 -2.486 -7.859 1 84.94 69 PHE B O 1
ATOM 2267 N N . HIS B 1 70 ? -9.156 -1.062 -8.82 1 75.31 70 HIS B N 1
ATOM 2268 C CA . HIS B 1 70 ? -8.047 -0.187 -9.172 1 75.31 70 HIS B CA 1
ATOM 2269 C C . HIS B 1 70 ? -7.672 0.721 -8 1 75.31 70 HIS B C 1
ATOM 2271 O O . HIS B 1 70 ? -8.469 1.563 -7.586 1 75.31 70 HIS B O 1
ATOM 2277 N N . GLY B 1 71 ? -6.832 0.144 -7.219 1 64.88 71 GLY B N 1
ATOM 2278 C CA . GLY B 1 71 ? -6.398 1.027 -6.145 1 64.88 71 GLY B CA 1
ATOM 2279 C C . GLY B 1 71 ? -5.926 2.381 -6.645 1 64.88 71 GLY B C 1
ATOM 2280 O O . GLY B 1 71 ? -5.684 2.561 -7.84 1 64.88 71 GLY B O 1
ATOM 2281 N N . SER B 1 72 ? -6.215 3.414 -5.875 1 60.12 72 SER B N 1
ATOM 2282 C CA . SER B 1 72 ? -5.805 4.781 -6.184 1 60.12 72 SER B CA 1
ATOM 2283 C C . SER B 1 72 ? -4.297 4.867 -6.395 1 60.12 72 SER B C 1
ATOM 2285 O O . SER B 1 72 ? -3.539 4.062 -5.848 1 60.12 72 SER B O 1
ATOM 2287 N N . VAL B 1 73 ? -3.93 5.441 -7.484 1 63.09 73 VAL B N 1
ATOM 2288 C CA . VAL B 1 73 ? -2.541 5.879 -7.59 1 63.09 73 VAL B CA 1
ATOM 2289 C C . VAL B 1 73 ? -2.076 6.453 -6.254 1 63.09 73 VAL B C 1
ATOM 2291 O O . VAL B 1 73 ? -2.686 7.387 -5.73 1 63.09 73 VAL B O 1
ATOM 2294 N N . SER B 1 74 ? -1.312 5.559 -5.59 1 70.62 74 SER B N 1
ATOM 2295 C CA . SER B 1 74 ? -0.82 6.133 -4.344 1 70.62 74 SER B CA 1
ATOM 2296 C C . SER B 1 74 ? 0.435 6.969 -4.578 1 70.62 74 SER B C 1
ATOM 2298 O O . SER B 1 74 ? 1.405 6.488 -5.164 1 70.62 74 SER B O 1
ATOM 2300 N N . HIS B 1 75 ? 0.238 8.367 -4.539 1 78.69 75 HIS B N 1
ATOM 2301 C CA . HIS B 1 75 ? 1.419 9.219 -4.488 1 78.69 75 HIS B CA 1
ATOM 2302 C C . HIS B 1 75 ? 2.188 9.023 -3.188 1 78.69 75 HIS B C 1
ATOM 2304 O O . HIS B 1 75 ? 1.588 8.945 -2.111 1 78.69 75 HIS B O 1
ATOM 2310 N N . ARG B 1 76 ? 3.445 8.625 -3.438 1 86.94 76 ARG B N 1
ATOM 2311 C CA . ARG B 1 76 ? 4.305 8.484 -2.266 1 86.94 76 ARG B CA 1
ATOM 2312 C C . ARG B 1 76 ? 5.578 9.312 -2.418 1 86.94 76 ARG B C 1
ATOM 2314 O O . ARG B 1 76 ? 5.938 9.703 -3.529 1 86.94 76 ARG B O 1
ATOM 2321 N N . LEU B 1 77 ? 6.16 9.711 -1.261 1 91 77 LEU B N 1
ATOM 2322 C CA . LEU B 1 77 ? 7.465 10.359 -1.296 1 91 77 LEU B CA 1
ATOM 2323 C C . LEU B 1 77 ? 8.578 9.336 -1.496 1 91 77 LEU B C 1
ATOM 2325 O O . LEU B 1 77 ? 8.547 8.258 -0.905 1 91 77 LEU B O 1
ATOM 2329 N N . GLN B 1 78 ? 9.398 9.672 -2.402 1 92.38 78 GLN B N 1
ATOM 2330 C CA . GLN B 1 78 ? 10.641 8.922 -2.531 1 92.38 78 GLN B CA 1
ATOM 2331 C C . GLN B 1 78 ? 11.82 9.711 -1.956 1 92.38 78 GLN B C 1
ATOM 2333 O O . GLN B 1 78 ? 12.273 10.688 -2.557 1 92.38 78 GLN B O 1
ATOM 2338 N N . TRP B 1 79 ? 12.297 9.211 -0.818 1 94.19 79 TRP B N 1
ATOM 2339 C CA . TRP B 1 79 ? 13.43 9.852 -0.169 1 94.19 79 TRP B CA 1
ATOM 2340 C C . TRP B 1 79 ? 14.742 9.422 -0.815 1 94.19 79 TRP B C 1
ATOM 2342 O O . TRP B 1 79 ? 14.898 8.266 -1.208 1 94.19 79 TRP B O 1
ATOM 2352 N N . GLU B 1 80 ? 15.719 10.352 -0.943 1 92.38 80 GLU B N 1
ATOM 2353 C CA . GLU B 1 80 ? 17.031 10.039 -1.491 1 92.38 80 GLU B CA 1
ATOM 2354 C C . GLU B 1 80 ? 17.812 9.109 -0.567 1 92.38 80 GLU B C 1
ATOM 2356 O O . GLU B 1 80 ? 18.641 8.328 -1.024 1 92.38 80 GLU B O 1
ATOM 2361 N N . ARG B 1 81 ? 17.609 9.219 0.67 1 92.44 81 ARG B N 1
ATOM 2362 C CA . ARG B 1 81 ? 18.125 8.367 1.739 1 92.44 81 ARG B CA 1
ATOM 2363 C C . ARG B 1 81 ? 17.078 8.18 2.834 1 92.44 81 ARG B C 1
ATOM 2365 O O . ARG B 1 81 ? 16.125 8.953 2.928 1 92.44 81 ARG B O 1
ATOM 2372 N N . PRO B 1 82 ? 17.188 7.145 3.627 1 92.88 82 PRO B N 1
ATOM 2373 C CA . PRO B 1 82 ? 16.172 6.934 4.672 1 92.88 82 PRO B CA 1
ATOM 2374 C C . PRO B 1 82 ? 15.977 8.164 5.559 1 92.88 82 PRO B C 1
ATOM 2376 O O . PRO B 1 82 ? 16.953 8.734 6.051 1 92.88 82 PRO B O 1
ATOM 2379 N N . PRO B 1 83 ? 14.75 8.523 5.75 1 94 83 PRO B N 1
ATOM 2380 C CA . PRO B 1 83 ? 14.469 9.742 6.5 1 94 83 PRO B CA 1
ATOM 2381 C C . PRO B 1 83 ? 15.078 9.734 7.898 1 94 83 PRO B C 1
ATOM 2383 O O . PRO B 1 83 ? 15.43 10.789 8.43 1 94 83 PRO B O 1
ATOM 2386 N N . GLU B 1 84 ? 15.258 8.555 8.461 1 94.81 84 GLU B N 1
ATOM 2387 C CA . GLU B 1 84 ? 15.828 8.414 9.797 1 94.81 84 GLU B CA 1
ATOM 2388 C C . GLU B 1 84 ? 17.266 8.93 9.844 1 94.81 84 GLU B C 1
ATOM 2390 O O . GLU B 1 84 ? 17.766 9.297 10.906 1 94.81 84 GLU B O 1
ATOM 2395 N N . THR B 1 85 ? 17.906 8.977 8.695 1 95.19 85 THR B N 1
ATOM 2396 C CA . THR B 1 85 ? 19.312 9.344 8.641 1 95.19 85 THR B CA 1
ATOM 2397 C C . THR B 1 85 ? 19.469 10.82 8.289 1 95.19 85 THR B C 1
ATOM 2399 O O . THR B 1 85 ? 20.594 11.344 8.273 1 95.19 85 THR B O 1
ATOM 2402 N N . ILE B 1 86 ? 18.453 11.523 8.016 1 95.88 86 ILE B N 1
ATOM 2403 C CA . ILE B 1 86 ? 18.5 12.914 7.566 1 95.88 86 ILE B CA 1
ATOM 2404 C C . ILE B 1 86 ? 18.375 13.852 8.766 1 95.88 86 ILE B C 1
ATOM 2406 O O . ILE B 1 86 ? 17.578 13.602 9.672 1 95.88 86 ILE B O 1
ATOM 2410 N N . ALA B 1 87 ? 19.219 14.867 8.766 1 96.5 87 ALA B N 1
ATOM 2411 C CA . ALA B 1 87 ? 19.125 15.898 9.797 1 96.5 87 ALA B CA 1
ATOM 2412 C C . ALA B 1 87 ? 17.828 16.703 9.648 1 96.5 87 ALA B C 1
ATOM 2414 O O . ALA B 1 87 ? 17.453 17.062 8.531 1 96.5 87 ALA B O 1
ATOM 2415 N N . PHE B 1 88 ? 17.203 16.984 10.727 1 98.12 88 PHE B N 1
ATOM 2416 C CA . PHE B 1 88 ? 15.945 17.719 10.711 1 98.12 88 PHE B CA 1
ATOM 2417 C C . PHE B 1 88 ? 16.188 19.203 10.453 1 98.12 88 PHE B C 1
ATOM 2419 O O . PHE B 1 88 ? 15.344 19.875 9.852 1 98.12 88 PHE B O 1
ATOM 2426 N N . ASP B 1 89 ? 17.297 19.719 10.93 1 97.69 89 ASP B N 1
ATOM 2427 C CA . ASP B 1 89 ? 17.656 21.109 10.688 1 97.69 89 ASP B CA 1
ATOM 2428 C C . ASP B 1 89 ? 18.562 21.234 9.453 1 97.69 89 ASP B C 1
ATOM 2430 O O . ASP B 1 89 ? 19.688 20.75 9.453 1 97.69 89 ASP B O 1
ATOM 2434 N N . PRO B 1 90 ? 18.062 21.938 8.383 1 97.62 90 PRO B N 1
ATOM 2435 C CA . PRO B 1 90 ? 16.891 22.797 8.305 1 97.62 90 PRO B CA 1
ATOM 2436 C C . PRO B 1 90 ? 15.68 22.109 7.68 1 97.62 90 PRO B C 1
ATOM 2438 O O . PRO B 1 90 ? 14.664 22.766 7.402 1 97.62 90 PRO B O 1
ATOM 2441 N N . LEU B 1 91 ? 15.766 20.891 7.438 1 98.06 91 LEU B N 1
ATOM 2442 C CA . LEU B 1 91 ? 14.812 20.219 6.562 1 98.06 91 LEU B CA 1
ATOM 2443 C C . LEU B 1 91 ? 13.398 20.312 7.129 1 98.06 91 LEU B C 1
ATOM 2445 O O . LEU B 1 91 ? 12.453 20.625 6.406 1 98.06 91 LEU B O 1
ATOM 2449 N N . LEU B 1 92 ? 13.242 20.047 8.352 1 98.69 92 LEU B N 1
ATOM 2450 C CA . LEU B 1 92 ? 11.914 20.062 8.961 1 98.69 92 LEU B CA 1
ATOM 2451 C C . LEU B 1 92 ? 11.305 21.453 8.883 1 98.69 92 LEU B C 1
ATOM 2453 O O . LEU B 1 92 ? 10.109 21.609 8.617 1 98.69 92 LEU B O 1
ATOM 2457 N N . ILE B 1 93 ? 12.148 22.469 9.094 1 98.56 93 ILE B N 1
ATOM 2458 C CA . ILE B 1 93 ? 11.695 23.844 9.008 1 98.56 93 ILE B CA 1
ATOM 2459 C C . ILE B 1 93 ? 11.289 24.172 7.574 1 98.56 93 ILE B C 1
ATOM 2461 O O . ILE B 1 93 ? 10.25 24.797 7.344 1 98.56 93 ILE B O 1
ATOM 2465 N N . ASN B 1 94 ? 12.125 23.75 6.66 1 98 94 ASN B N 1
ATOM 2466 C CA . ASN B 1 94 ? 11.805 23.953 5.25 1 98 94 ASN B CA 1
ATOM 2467 C C . ASN B 1 94 ? 10.477 23.312 4.871 1 98 94 ASN B C 1
ATOM 2469 O O . ASN B 1 94 ? 9.664 23.922 4.176 1 98 94 ASN B O 1
ATOM 2473 N N . LEU B 1 95 ? 10.289 22.141 5.277 1 98.56 95 LEU B N 1
ATOM 2474 C CA . LEU B 1 95 ? 9.047 21.422 4.977 1 98.56 95 LEU B CA 1
ATOM 2475 C C . LEU B 1 95 ? 7.852 22.125 5.605 1 98.56 95 LEU B C 1
ATOM 2477 O O . LEU B 1 95 ? 6.793 22.25 4.98 1 98.56 95 LEU B O 1
ATOM 2481 N N . ALA B 1 96 ? 8.023 22.625 6.836 1 98.75 96 ALA B N 1
ATOM 2482 C CA . ALA B 1 96 ? 6.953 23.391 7.484 1 98.75 96 ALA B CA 1
ATOM 2483 C C . ALA B 1 96 ? 6.613 24.641 6.695 1 98.75 96 ALA B C 1
ATOM 2485 O O . ALA B 1 96 ? 5.441 24.984 6.535 1 98.75 96 ALA B O 1
ATOM 2486 N N . GLU B 1 97 ? 7.633 25.297 6.207 1 98.25 97 GLU B N 1
ATOM 2487 C CA . GLU B 1 97 ? 7.418 26.484 5.375 1 98.25 97 GLU B CA 1
ATOM 2488 C C . GLU B 1 97 ? 6.625 26.141 4.121 1 98.25 97 GLU B C 1
ATOM 2490 O O . GLU B 1 97 ? 5.801 26.938 3.662 1 98.25 97 GLU B O 1
ATOM 2495 N N . GLY B 1 98 ? 6.871 25 3.672 1 98.44 98 GLY B N 1
ATOM 2496 C CA . GLY B 1 98 ? 6.219 24.531 2.457 1 98.44 98 GLY B CA 1
ATOM 2497 C C . GLY B 1 98 ? 4.734 24.281 2.637 1 98.44 98 GLY B C 1
ATOM 2498 O O . GLY B 1 98 ? 3.992 24.172 1.657 1 98.44 98 GLY B O 1
ATOM 2499 N N . LEU B 1 99 ? 4.219 24.141 3.828 1 98.5 99 LEU B N 1
ATOM 2500 C CA . LEU B 1 99 ? 2.812 23.859 4.094 1 98.5 99 LEU B CA 1
ATOM 2501 C C . LEU B 1 99 ? 1.917 24.953 3.533 1 98.5 99 LEU B C 1
ATOM 2503 O O . LEU B 1 99 ? 0.72 24.75 3.326 1 98.5 99 LEU B O 1
ATOM 2507 N N . ARG B 1 100 ? 2.5 26.094 3.234 1 98 100 ARG B N 1
ATOM 2508 C CA . ARG B 1 100 ? 1.71 27.203 2.725 1 98 100 ARG B CA 1
ATOM 2509 C C . ARG B 1 100 ? 1.617 27.156 1.204 1 98 100 ARG B C 1
ATOM 2511 O O . ARG B 1 100 ? 0.927 27.984 0.595 1 98 100 ARG B O 1
ATOM 2518 N N . GLU B 1 101 ? 2.312 26.234 0.617 1 96.62 101 GLU B N 1
ATOM 2519 C CA . GLU B 1 101 ? 2.25 26.094 -0.834 1 96.62 101 GLU B CA 1
ATOM 2520 C C . GLU B 1 101 ? 0.857 25.656 -1.286 1 96.62 101 GLU B C 1
ATOM 2522 O O . GLU B 1 101 ? 0.171 24.922 -0.581 1 96.62 101 GLU B O 1
ATOM 2527 N N . THR B 1 102 ? 0.453 26.109 -2.473 1 94.75 102 THR B N 1
ATOM 2528 C CA . THR B 1 102 ? -0.869 25.766 -2.984 1 94.75 102 THR B CA 1
ATOM 2529 C C . THR B 1 102 ? -0.76 25.062 -4.336 1 94.75 102 THR B C 1
ATOM 2531 O O . THR B 1 102 ? -1.768 24.641 -4.902 1 94.75 102 THR B O 1
ATOM 2534 N N . LYS B 1 103 ? 0.443 24.844 -4.789 1 91.38 103 LYS B N 1
ATOM 2535 C CA . LYS B 1 103 ? 0.645 24.203 -6.09 1 91.38 103 LYS B CA 1
ATOM 2536 C C . LYS B 1 103 ? 1.321 22.844 -5.941 1 91.38 103 LYS B C 1
ATOM 2538 O O . LYS B 1 103 ? 2.207 22.688 -5.102 1 91.38 103 LYS B O 1
ATOM 2543 N N . HIS B 1 104 ? 0.948 21.875 -6.828 1 89.38 104 HIS B N 1
ATOM 2544 C CA . HIS B 1 104 ? 1.632 20.594 -6.906 1 89.38 104 HIS B CA 1
ATOM 2545 C C . HIS B 1 104 ? 2.947 20.719 -7.668 1 89.38 104 HIS B C 1
ATOM 2547 O O . HIS B 1 104 ? 3.064 21.516 -8.594 1 89.38 104 HIS B O 1
ATOM 2553 N N . PRO B 1 105 ? 4.02 20.094 -7.242 1 91.56 105 PRO B N 1
ATOM 2554 C CA . PRO B 1 105 ? 3.98 19.016 -6.254 1 91.56 105 PRO B CA 1
ATOM 2555 C C . PRO B 1 105 ? 4.273 19.5 -4.836 1 91.56 105 PRO B C 1
ATOM 2557 O O . PRO B 1 105 ? 4.359 18.688 -3.908 1 91.56 105 PRO B O 1
ATOM 2560 N N . TYR B 1 106 ? 4.371 20.797 -4.598 1 94.62 106 TYR B N 1
ATOM 2561 C CA . TYR B 1 106 ? 4.883 21.375 -3.354 1 94.62 106 TYR B CA 1
ATOM 2562 C C . TYR B 1 106 ? 3.953 21.047 -2.189 1 94.62 106 TYR B C 1
ATOM 2564 O O . TYR B 1 106 ? 4.414 20.766 -1.082 1 94.62 106 TYR B O 1
ATOM 2572 N N . THR B 1 107 ? 2.65 21.109 -2.445 1 95.75 107 THR B N 1
ATOM 2573 C CA . THR B 1 107 ? 1.672 20.812 -1.404 1 95.75 107 THR B CA 1
ATOM 2574 C C . THR B 1 107 ? 1.865 19.391 -0.866 1 95.75 107 THR B C 1
ATOM 2576 O O . THR B 1 107 ? 1.925 19.188 0.348 1 95.75 107 THR B O 1
ATOM 2579 N N . PHE B 1 108 ? 2.043 18.484 -1.779 1 94.5 108 PHE B N 1
ATOM 2580 C CA . PHE B 1 108 ? 2.199 17.094 -1.395 1 94.5 108 PHE B CA 1
ATOM 2581 C C . PHE B 1 108 ? 3.539 16.859 -0.707 1 94.5 108 PHE B C 1
ATOM 2583 O O . PHE B 1 108 ? 3.6 16.25 0.356 1 94.5 108 PHE B O 1
ATOM 2590 N N . VAL B 1 109 ? 4.59 17.312 -1.274 1 96 109 VAL B N 1
ATOM 2591 C CA . VAL B 1 109 ? 5.945 17.078 -0.782 1 96 109 VAL B CA 1
ATOM 2592 C C . VAL B 1 109 ? 6.086 17.641 0.633 1 96 109 VAL B C 1
ATOM 2594 O O . VAL B 1 109 ? 6.621 16.969 1.52 1 96 109 VAL B O 1
ATOM 2597 N N . SER B 1 110 ? 5.598 18.828 0.811 1 98 110 SER B N 1
ATOM 2598 C CA . SER B 1 110 ? 5.734 19.469 2.115 1 98 110 SER B CA 1
ATOM 2599 C C . SER B 1 110 ? 4.902 18.734 3.174 1 98 110 SER B C 1
ATOM 2601 O O . SER B 1 110 ? 5.406 18.422 4.254 1 98 110 SER B O 1
ATOM 2603 N N . LYS B 1 111 ? 3.691 18.5 2.848 1 98 111 LYS B N 1
ATOM 2604 C CA . LYS B 1 111 ? 2.779 17.844 3.779 1 98 111 LYS B CA 1
ATOM 2605 C C . LYS B 1 111 ? 3.285 16.453 4.152 1 98 111 LYS B C 1
ATOM 2607 O O . LYS B 1 111 ? 3.428 16.141 5.332 1 98 111 LYS B O 1
ATOM 2612 N N . GLU B 1 112 ? 3.584 15.633 3.152 1 97.12 112 GLU B N 1
ATOM 2613 C CA . GLU B 1 112 ? 3.994 14.25 3.385 1 97.12 112 GLU B CA 1
ATOM 2614 C C . GLU B 1 112 ? 5.398 14.18 3.98 1 97.12 112 GLU B C 1
ATOM 2616 O O . GLU B 1 112 ? 5.672 13.344 4.844 1 97.12 112 GLU B O 1
ATOM 2621 N N . GLY B 1 113 ? 6.277 15.039 3.498 1 98.06 113 GLY B N 1
ATOM 2622 C CA . GLY B 1 113 ? 7.617 15.094 4.066 1 98.06 113 GLY B CA 1
ATOM 2623 C C . GLY B 1 113 ? 7.621 15.43 5.547 1 98.06 113 GLY B C 1
ATOM 2624 O O . GLY B 1 113 ? 8.32 14.789 6.332 1 98.06 113 GLY B O 1
ATOM 2625 N N . PHE B 1 114 ? 6.855 16.453 5.91 1 98.69 114 PHE B N 1
ATOM 2626 C CA . PHE B 1 114 ? 6.738 16.859 7.309 1 98.69 114 PHE B CA 1
ATOM 2627 C C . PHE B 1 114 ? 6.215 15.711 8.164 1 98.69 114 PHE B C 1
ATOM 2629 O O . PHE B 1 114 ? 6.793 15.391 9.203 1 98.69 114 PHE B O 1
ATOM 2636 N N . LYS B 1 115 ? 5.262 15.078 7.719 1 98.44 115 LYS B N 1
ATOM 2637 C CA . LYS B 1 115 ? 4.637 13.953 8.414 1 98.44 115 LYS B CA 1
ATOM 2638 C C . LYS B 1 115 ? 5.617 12.797 8.578 1 98.44 115 LYS B C 1
ATOM 2640 O O . LYS B 1 115 ? 5.801 12.281 9.68 1 98.44 115 LYS B O 1
ATOM 2645 N N . GLU B 1 116 ? 6.227 12.414 7.523 1 97 116 GLU B N 1
ATOM 2646 C CA . GLU B 1 116 ? 7.09 11.234 7.539 1 97 116 GLU B CA 1
ATOM 2647 C C . GLU B 1 116 ? 8.32 11.461 8.406 1 97 116 GLU B C 1
ATOM 2649 O O . GLU B 1 116 ? 8.789 10.547 9.086 1 97 116 GLU B O 1
ATOM 2654 N N . LEU B 1 117 ? 8.883 12.625 8.367 1 98.12 117 LEU B N 1
ATOM 2655 C CA . LEU B 1 117 ? 10.008 12.922 9.242 1 98.12 117 LEU B CA 1
ATOM 2656 C C . LEU B 1 117 ? 9.617 12.75 10.711 1 98.12 117 LEU B C 1
ATOM 2658 O O . LEU B 1 117 ? 10.383 12.188 11.492 1 98.12 117 LEU B O 1
ATOM 2662 N N . LEU B 1 118 ? 8.43 13.148 11.047 1 98.44 118 LEU B N 1
ATOM 2663 C CA . LEU B 1 118 ? 7.992 13.109 12.438 1 98.44 118 LEU B CA 1
ATOM 2664 C C . LEU B 1 118 ? 7.598 11.695 12.844 1 98.44 118 LEU B C 1
ATOM 2666 O O . LEU B 1 118 ? 7.348 11.43 14.023 1 98.44 118 LEU B O 1
ATOM 2670 N N . GLN B 1 119 ? 7.633 10.797 11.977 1 97.56 119 GLN B N 1
ATOM 2671 C CA . GLN B 1 119 ? 7.246 9.422 12.273 1 97.56 119 GLN B CA 1
ATOM 2672 C C . GLN B 1 119 ? 8.477 8.531 12.461 1 97.56 119 GLN B C 1
ATOM 2674 O O . GLN B 1 119 ? 8.352 7.367 12.844 1 97.56 119 GLN B O 1
ATOM 2679 N N . VAL B 1 120 ? 9.602 9.086 12.219 1 95.62 120 VAL B N 1
ATOM 2680 C CA . VAL B 1 120 ? 10.789 8.25 12.359 1 95.62 120 VAL B CA 1
ATOM 2681 C C . VAL B 1 120 ? 11.078 8.008 13.836 1 95.62 120 VAL B C 1
ATOM 2683 O O . VAL B 1 120 ? 10.609 8.758 14.695 1 95.62 120 VAL B O 1
ATOM 2686 N N . GLU B 1 121 ? 11.844 6.992 14.25 1 91.25 121 GLU B N 1
ATOM 2687 C CA . GLU B 1 121 ? 12.07 6.52 15.609 1 91.25 121 GLU B CA 1
ATOM 2688 C C . GLU B 1 121 ? 12.734 7.598 16.469 1 91.25 121 GLU B C 1
ATOM 2690 O O . GLU B 1 121 ? 12.367 7.793 17.625 1 91.25 121 GLU B O 1
ATOM 2695 N N . ASN B 1 122 ? 13.617 8.445 16 1 94.44 122 ASN B N 1
ATOM 2696 C CA . ASN B 1 122 ? 14.336 9.445 16.781 1 94.44 122 ASN B CA 1
ATOM 2697 C C . ASN B 1 122 ? 13.82 10.852 16.5 1 94.44 122 ASN B C 1
ATOM 2699 O O . ASN B 1 122 ? 14.539 11.836 16.703 1 94.44 122 ASN B O 1
ATOM 2703 N N . ALA B 1 123 ? 12.562 10.938 16.156 1 97.94 123 ALA B N 1
ATOM 2704 C CA . ALA B 1 123 ? 12 12.227 15.773 1 97.94 123 ALA B CA 1
ATOM 2705 C C . ALA B 1 123 ? 11.938 13.172 16.969 1 97.94 123 ALA B C 1
ATOM 2707 O O . ALA B 1 123 ? 12.172 14.375 16.828 1 97.94 123 ALA B O 1
ATOM 2708 N N . THR B 1 124 ? 11.625 12.656 18.141 1 97.69 124 THR B N 1
ATOM 2709 C CA . THR B 1 124 ? 11.469 13.477 19.328 1 97.69 124 THR B CA 1
ATOM 2710 C C . THR B 1 124 ? 12.75 14.258 19.625 1 97.69 124 THR B C 1
ATOM 2712 O O . THR B 1 124 ? 12.719 15.484 19.75 1 97.69 124 THR B O 1
ATOM 2715 N N . GLU B 1 125 ? 13.859 13.555 19.672 1 97.69 125 GLU B N 1
ATOM 2716 C CA . GLU B 1 125 ? 15.148 14.172 19.984 1 97.69 125 GLU B CA 1
ATOM 2717 C C . GLU B 1 125 ? 15.547 15.188 18.922 1 97.69 125 GLU B C 1
ATOM 2719 O O . GLU B 1 125 ? 16.156 16.219 19.234 1 97.69 125 GLU B O 1
ATOM 2724 N N . LYS B 1 126 ? 15.141 14.953 17.734 1 98.12 126 LYS B N 1
ATOM 2725 C CA . LYS B 1 126 ? 15.539 15.812 16.625 1 98.12 126 LYS B CA 1
ATOM 2726 C C . LYS B 1 126 ? 14.617 17.031 16.516 1 98.12 126 LYS B C 1
ATOM 2728 O O . LYS B 1 126 ? 15.047 18.094 16.078 1 98.12 126 LYS B O 1
ATOM 2733 N N . ALA B 1 127 ? 13.383 16.875 16.922 1 98.62 127 ALA B N 1
ATOM 2734 C CA . ALA B 1 127 ? 12.375 17.906 16.688 1 98.62 127 ALA B CA 1
ATOM 2735 C C . ALA B 1 127 ? 12.359 18.922 17.844 1 98.62 127 ALA B C 1
ATOM 2737 O O . ALA B 1 127 ? 12.125 20.109 17.625 1 98.62 127 ALA B O 1
ATOM 2738 N N . ILE B 1 128 ? 12.625 18.547 19.031 1 98.5 128 ILE B N 1
ATOM 2739 C CA . ILE B 1 128 ? 12.477 19.375 20.234 1 98.5 128 ILE B CA 1
ATOM 2740 C C . ILE B 1 128 ? 13.32 20.641 20.094 1 98.5 128 ILE B C 1
ATOM 2742 O O . ILE B 1 128 ? 12.828 21.75 20.297 1 98.5 128 ILE B O 1
ATOM 2746 N N . PRO B 1 129 ? 14.594 20.531 19.641 1 98.38 129 PRO B N 1
ATOM 2747 C CA . PRO B 1 129 ? 15.391 21.75 19.531 1 98.38 129 PRO B CA 1
ATOM 2748 C C . PRO B 1 129 ? 14.859 22.719 18.469 1 98.38 129 PRO B C 1
ATOM 2750 O O . PRO B 1 129 ? 15.219 23.891 18.453 1 98.38 129 PRO B O 1
ATOM 2753 N N . LEU B 1 130 ? 14.008 22.297 17.641 1 98.75 130 LEU B N 1
ATOM 2754 C CA . LEU B 1 130 ? 13.555 23.094 16.516 1 98.75 130 LEU B CA 1
ATOM 2755 C C . LEU B 1 130 ? 12.195 23.734 16.797 1 98.75 130 LEU B C 1
ATOM 2757 O O . LEU B 1 130 ? 11.703 24.531 16 1 98.75 130 LEU B O 1
ATOM 2761 N N . VAL B 1 131 ? 11.586 23.453 17.922 1 98.62 131 VAL B N 1
ATOM 2762 C CA . VAL B 1 131 ? 10.219 23.875 18.234 1 98.62 131 VAL B CA 1
ATOM 2763 C C . VAL B 1 131 ? 10.125 25.406 18.172 1 98.62 131 VAL B C 1
ATOM 2765 O O . VAL B 1 131 ? 9.234 25.953 17.5 1 98.62 131 VAL B O 1
ATOM 2768 N N . PRO B 1 132 ? 11.07 26.094 18.734 1 98.38 132 PRO B N 1
ATOM 2769 C CA . PRO B 1 132 ? 10.953 27.562 18.672 1 98.38 132 PRO B CA 1
ATOM 2770 C C . PRO B 1 132 ? 10.969 28.094 17.234 1 98.38 132 PRO B C 1
ATOM 2772 O O . PRO B 1 132 ? 10.289 29.078 16.938 1 98.38 132 PRO B O 1
ATOM 2775 N N . LYS B 1 133 ? 11.695 27.469 16.375 1 98.44 133 LYS B N 1
ATOM 2776 C CA . LYS B 1 133 ? 11.773 27.906 14.992 1 98.44 133 LYS B CA 1
ATOM 2777 C C . LYS B 1 133 ? 10.531 27.484 14.211 1 98.44 133 LYS B C 1
ATOM 2779 O O . LYS B 1 133 ? 10.141 28.156 13.25 1 98.44 133 LYS B O 1
ATOM 2784 N N . LEU B 1 134 ? 9.898 26.453 14.609 1 98.56 134 LEU B N 1
ATOM 2785 C CA . LEU B 1 134 ? 8.742 25.906 13.914 1 98.56 134 LEU B CA 1
ATOM 2786 C C . LEU B 1 134 ? 7.484 26.719 14.227 1 98.56 134 LEU B C 1
ATOM 2788 O O . LEU B 1 134 ? 6.574 26.797 13.398 1 98.56 134 LEU B O 1
ATOM 2792 N N . ILE B 1 135 ? 7.402 27.359 15.344 1 98.5 135 ILE B N 1
ATOM 2793 C CA . ILE B 1 135 ? 6.184 27.969 15.867 1 98.5 135 ILE B CA 1
ATOM 2794 C C . ILE B 1 135 ? 5.754 29.125 14.945 1 98.5 135 ILE B C 1
ATOM 2796 O O . ILE B 1 135 ? 4.605 29.172 14.5 1 98.5 135 ILE B O 1
ATOM 2800 N N . PRO B 1 136 ? 6.699 30.016 14.609 1 98.19 136 PRO B N 1
ATOM 2801 C CA . PRO B 1 136 ? 6.246 31.094 13.719 1 98.19 136 PRO B CA 1
ATOM 2802 C C . PRO B 1 136 ? 5.801 30.578 12.352 1 98.19 136 PRO B C 1
ATOM 2804 O O . PRO B 1 136 ? 4.895 31.141 11.742 1 98.19 136 PRO B O 1
ATOM 2807 N N . VAL B 1 137 ? 6.41 29.562 11.883 1 98.31 137 VAL B N 1
ATOM 2808 C CA . VAL B 1 137 ? 6.094 29 10.57 1 98.31 137 VAL B CA 1
ATOM 2809 C C . VAL B 1 137 ? 4.711 28.359 10.609 1 98.31 137 VAL B C 1
ATOM 2811 O O . VAL B 1 137 ? 3.885 28.594 9.727 1 98.31 137 VAL B O 1
ATOM 2814 N N . LEU B 1 138 ? 4.438 27.594 11.609 1 98.56 138 LEU B N 1
ATOM 2815 C CA . LEU B 1 138 ? 3.137 26.953 11.758 1 98.56 138 LEU B CA 1
ATOM 2816 C C . LEU B 1 138 ? 2.039 27.984 11.984 1 98.56 138 LEU B C 1
ATOM 2818 O O . LEU B 1 138 ? 0.923 27.828 11.484 1 98.56 138 LEU B O 1
ATOM 2822 N N . LYS B 1 139 ? 2.379 29.016 12.75 1 98.31 139 LYS B N 1
ATOM 2823 C CA . LYS B 1 139 ? 1.417 30.094 12.977 1 98.31 139 LYS B CA 1
ATOM 2824 C C . LYS B 1 139 ? 0.982 30.734 11.656 1 98.31 139 LYS B C 1
ATOM 2826 O O . LYS B 1 139 ? -0.202 31 11.453 1 98.31 139 LYS B O 1
ATOM 2831 N N . ALA B 1 140 ? 1.967 30.922 10.82 1 98 140 ALA B N 1
ATOM 2832 C CA . ALA B 1 140 ? 1.671 31.531 9.523 1 98 140 ALA B CA 1
ATOM 2833 C C . ALA B 1 140 ? 0.731 30.641 8.711 1 98 140 ALA B C 1
ATOM 2835 O O . ALA B 1 140 ? -0.179 31.141 8.039 1 98 140 ALA B O 1
ATOM 2836 N N . ALA B 1 141 ? 0.938 29.375 8.719 1 98.31 141 ALA B N 1
ATOM 2837 C CA . ALA B 1 141 ? 0.058 28.453 8 1 98.31 141 ALA B CA 1
ATOM 2838 C C . ALA B 1 141 ? -1.347 28.453 8.602 1 98.31 141 ALA B C 1
ATOM 2840 O O . ALA B 1 141 ? -2.338 28.453 7.863 1 98.31 141 ALA B O 1
ATOM 2841 N N . LEU B 1 142 ? -1.483 28.547 9.898 1 98.31 142 LEU B N 1
ATOM 2842 C CA . LEU B 1 142 ? -2.758 28.484 10.602 1 98.31 142 LEU B CA 1
ATOM 2843 C C . LEU B 1 142 ? -3.539 29.781 10.406 1 98.31 142 LEU B C 1
ATOM 2845 O O . LEU B 1 142 ? -4.77 29.797 10.516 1 98.31 142 LEU B O 1
ATOM 2849 N N . ALA B 1 143 ? -2.828 30.844 10.094 1 97.44 143 ALA B N 1
ATOM 2850 C CA . ALA B 1 143 ? -3.467 32.156 9.906 1 97.44 143 ALA B CA 1
ATOM 2851 C C . ALA B 1 143 ? -3.826 32.375 8.438 1 97.44 143 ALA B C 1
ATOM 2853 O O . ALA B 1 143 ? -4.43 33.375 8.086 1 97.44 143 ALA B O 1
ATOM 2854 N N . HIS B 1 144 ? -3.406 31.438 7.633 1 97 144 HIS B N 1
ATOM 2855 C CA . HIS B 1 144 ? -3.572 31.625 6.195 1 97 144 HIS B CA 1
ATOM 2856 C C . HIS B 1 144 ? -5.047 31.609 5.805 1 97 144 HIS B C 1
ATOM 2858 O O . HIS B 1 144 ? -5.832 30.828 6.352 1 97 144 HIS B O 1
ATOM 2864 N N . SER B 1 145 ? -5.406 32.375 4.828 1 95.56 145 SER B N 1
ATOM 2865 C CA . SER B 1 145 ? -6.801 32.531 4.414 1 95.56 145 SER B CA 1
ATOM 2866 C C . SER B 1 145 ? -7.27 31.281 3.658 1 95.56 145 SER B C 1
ATOM 2868 O O . SER B 1 145 ? -8.461 30.953 3.68 1 95.56 145 SER B O 1
ATOM 2870 N N . ASP B 1 146 ? -6.355 30.656 2.984 1 95.25 146 ASP B N 1
ATOM 2871 C CA . ASP B 1 146 ? -6.688 29.453 2.225 1 95.25 146 ASP B CA 1
ATOM 2872 C C . ASP B 1 146 ? -7.047 28.297 3.154 1 95.25 146 ASP B C 1
ATOM 2874 O O . ASP B 1 146 ? -6.27 27.953 4.047 1 95.25 146 ASP B O 1
ATOM 2878 N N . ALA B 1 147 ? -8.188 27.719 2.934 1 95.06 147 ALA B N 1
ATOM 2879 C CA . ALA B 1 147 ? -8.711 26.672 3.809 1 95.06 147 ALA B CA 1
ATOM 2880 C C . ALA B 1 147 ? -7.793 25.453 3.82 1 95.06 147 ALA B C 1
ATOM 2882 O O . ALA B 1 147 ? -7.535 24.875 4.875 1 95.06 147 ALA B O 1
ATOM 2883 N N . GLU B 1 148 ? -7.293 25.078 2.68 1 96.44 148 GLU B N 1
ATOM 2884 C CA . GLU B 1 148 ? -6.441 23.906 2.584 1 96.44 148 GLU B CA 1
ATOM 2885 C C . GLU B 1 148 ? -5.105 24.125 3.285 1 96.44 148 GLU B C 1
ATOM 2887 O O . GLU B 1 148 ? -4.562 23.219 3.912 1 96.44 148 GLU B O 1
ATOM 2892 N N . VAL B 1 149 ? -4.555 25.297 3.156 1 97.94 149 VAL B N 1
ATOM 2893 C CA . VAL B 1 149 ? -3.322 25.656 3.85 1 97.94 149 VAL B CA 1
ATOM 2894 C C . VAL B 1 149 ? -3.541 25.594 5.359 1 97.94 149 VAL B C 1
ATOM 2896 O O . VAL B 1 149 ? -2.732 25 6.086 1 97.94 149 VAL B O 1
ATOM 2899 N N . PHE B 1 150 ? -4.68 26.172 5.793 1 98.25 150 PHE B N 1
ATOM 2900 C CA . PHE B 1 150 ? -5.031 26.109 7.211 1 98.25 150 PHE B CA 1
ATOM 2901 C C . PHE B 1 150 ? -5.09 24.672 7.699 1 98.25 150 PHE B C 1
ATOM 2903 O O . PHE B 1 150 ? -4.52 24.344 8.742 1 98.25 150 PHE B O 1
ATOM 2910 N N . GLU B 1 151 ? -5.723 23.797 6.953 1 97.94 151 GLU B N 1
ATOM 2911 C CA . GLU B 1 151 ? -5.898 22.406 7.34 1 97.94 151 GLU B CA 1
ATOM 2912 C C . GLU B 1 151 ? -4.555 21.688 7.43 1 97.94 151 GLU B C 1
ATOM 2914 O O . GLU B 1 151 ? -4.328 20.891 8.352 1 97.94 151 GLU B O 1
ATOM 2919 N N . ARG B 1 152 ? -3.693 21.969 6.461 1 98.38 152 ARG B N 1
ATOM 2920 C CA . ARG B 1 152 ? -2.357 21.391 6.516 1 98.38 152 ARG B CA 1
ATOM 2921 C C . ARG B 1 152 ? -1.6 21.859 7.75 1 98.38 152 ARG B C 1
ATOM 2923 O O . ARG B 1 152 ? -0.891 21.094 8.391 1 98.38 152 ARG B O 1
ATOM 2930 N N . GLY B 1 153 ? -1.728 23.109 8.07 1 98.69 153 GLY B N 1
ATOM 2931 C CA . GLY B 1 153 ? -1.125 23.641 9.281 1 98.69 153 GLY B CA 1
ATOM 2932 C C . GLY B 1 153 ? -1.645 22.984 10.547 1 98.69 153 GLY B C 1
ATOM 2933 O O . GLY B 1 153 ? -0.869 22.656 11.445 1 98.69 153 GLY B O 1
ATOM 2934 N N . LEU B 1 154 ? -2.959 22.828 10.562 1 98.62 154 LEU B N 1
ATOM 2935 C CA . LEU B 1 154 ? -3.596 22.203 11.719 1 98.62 154 LEU B CA 1
ATOM 2936 C C . LEU B 1 154 ? -3.102 20.766 11.898 1 98.62 154 LEU B C 1
ATOM 2938 O O . LEU B 1 154 ? -2.766 20.359 13.016 1 98.62 154 LEU B O 1
ATOM 2942 N N . GLN B 1 155 ? -3.018 20.062 10.836 1 98.56 155 GLN B N 1
ATOM 2943 C CA . GLN B 1 155 ? -2.533 18.688 10.891 1 98.56 155 GLN B CA 1
ATOM 2944 C C . GLN B 1 155 ? -1.072 18.641 11.328 1 98.56 155 GLN B C 1
ATOM 2946 O O . GLN B 1 155 ? -0.691 17.797 12.141 1 98.56 155 GLN B O 1
ATOM 2951 N N . ALA B 1 156 ? -0.293 19.5 10.758 1 98.81 156 ALA B N 1
ATOM 2952 C CA . ALA B 1 156 ? 1.12 19.578 11.125 1 98.81 156 ALA B CA 1
ATOM 2953 C C . ALA B 1 156 ? 1.291 19.859 12.609 1 98.81 156 ALA B C 1
ATOM 2955 O O . ALA B 1 156 ? 2.17 19.297 13.266 1 98.81 156 ALA B O 1
ATOM 2956 N N . LEU B 1 157 ? 0.43 20.734 13.148 1 98.75 157 LEU B N 1
ATOM 2957 C CA . LEU B 1 157 ? 0.463 21.062 14.57 1 98.75 157 LEU B CA 1
ATOM 2958 C C . LEU B 1 157 ? 0.193 19.812 15.414 1 98.75 157 LEU B C 1
ATOM 2960 O O . LEU B 1 157 ? 0.908 19.547 16.391 1 98.75 157 LEU B O 1
ATOM 2964 N N . VAL B 1 158 ? -0.8 19.078 15.062 1 98.44 158 VAL B N 1
ATOM 2965 C CA . VAL B 1 158 ? -1.156 17.875 15.781 1 98.44 158 VAL B CA 1
ATOM 2966 C C . VAL B 1 158 ? -0.008 16.859 15.703 1 98.44 158 VAL B C 1
ATOM 2968 O O . VAL B 1 158 ? 0.352 16.25 16.703 1 98.44 158 VAL B O 1
ATOM 2971 N N . GLN B 1 159 ? 0.564 16.719 14.531 1 98.56 159 GLN B N 1
ATOM 2972 C CA . GLN B 1 159 ? 1.684 15.805 14.344 1 98.56 159 GLN B CA 1
ATOM 2973 C C . GLN B 1 159 ? 2.865 16.188 15.227 1 98.56 159 GLN B C 1
ATOM 2975 O O . GLN B 1 159 ? 3.465 15.344 15.883 1 98.56 159 GLN B O 1
ATOM 2980 N N . LEU B 1 160 ? 3.205 17.453 15.227 1 98.75 160 LEU B N 1
ATOM 2981 C CA . LEU B 1 160 ? 4.305 17.938 16.047 1 98.75 160 LEU B CA 1
ATOM 2982 C C . LEU B 1 160 ? 4.035 17.688 17.531 1 98.75 160 LEU B C 1
ATOM 2984 O O . LEU B 1 160 ? 4.926 17.25 18.266 1 98.75 160 LEU B O 1
ATOM 2988 N N . SER B 1 161 ? 2.811 17.953 17.969 1 98.62 161 SER B N 1
ATOM 2989 C CA . SER B 1 161 ? 2.443 17.766 19.359 1 98.62 161 SER B CA 1
ATOM 2990 C C . SER B 1 161 ? 2.631 16.312 19.781 1 98.62 161 SER B C 1
ATOM 2992 O O . SER B 1 161 ? 3.023 16.031 20.922 1 98.62 161 SER B O 1
ATOM 2994 N N . GLY B 1 162 ? 2.383 15.406 18.891 1 97.5 162 GLY B N 1
ATOM 2995 C CA . GLY B 1 162 ? 2.559 13.992 19.172 1 97.5 162 GLY B CA 1
ATOM 2996 C C . GLY B 1 162 ? 4.008 13.609 19.406 1 97.5 162 GLY B C 1
ATOM 2997 O O . GLY B 1 162 ? 4.297 12.641 20.125 1 97.5 162 GLY B O 1
AT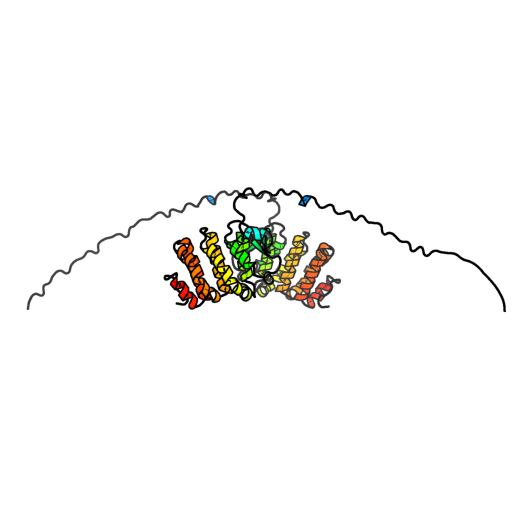OM 2998 N N . VAL B 1 163 ? 4.816 14.344 18.859 1 98.25 163 VAL B N 1
ATOM 2999 C CA . VAL B 1 163 ? 6.234 14.008 18.891 1 98.25 163 VAL B CA 1
ATOM 3000 C C . VAL B 1 163 ? 6.906 14.742 20.047 1 98.25 163 VAL B C 1
ATOM 3002 O O . VAL B 1 163 ? 7.688 14.148 20.797 1 98.25 163 VAL B O 1
ATOM 3005 N N . VAL B 1 164 ? 6.551 16.031 20.297 1 98.38 164 VAL B N 1
ATOM 3006 C CA . VAL B 1 164 ? 7.309 16.844 21.25 1 98.38 164 VAL B CA 1
ATOM 3007 C C . VAL B 1 164 ? 6.57 16.906 22.578 1 98.38 164 VAL B C 1
ATOM 3009 O O . VAL B 1 164 ? 7.133 17.344 23.594 1 98.38 164 VAL B O 1
ATOM 3012 N N . GLY B 1 165 ? 5.277 16.609 22.562 1 97.06 165 GLY B N 1
ATOM 3013 C CA . GLY 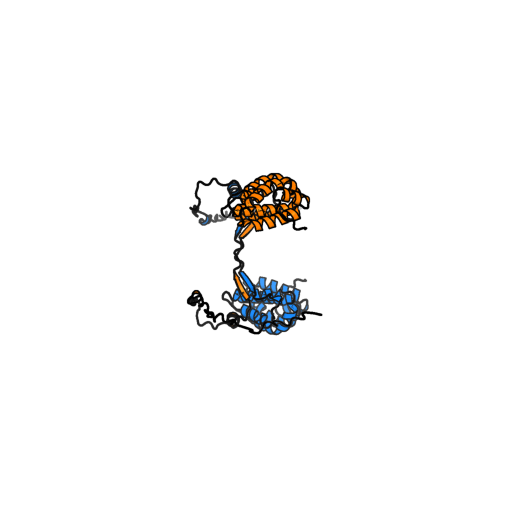B 1 165 ? 4.52 16.531 23.797 1 97.06 165 GLY B CA 1
ATOM 3014 C C . GLY B 1 165 ? 4.418 17.859 24.516 1 97.06 165 GLY B C 1
ATOM 3015 O O . GLY B 1 165 ? 4.102 18.891 23.906 1 97.06 165 GLY B O 1
ATOM 3016 N N . PRO B 1 166 ? 4.672 17.844 25.781 1 97.56 166 PRO B N 1
ATOM 3017 C CA . PRO B 1 166 ? 4.457 19.016 26.625 1 97.56 166 PRO B CA 1
ATOM 3018 C C . PRO B 1 166 ? 5.395 20.172 26.266 1 97.56 166 PRO B C 1
ATOM 3020 O O . PRO B 1 166 ? 5.141 21.312 26.656 1 97.56 166 PRO B O 1
ATOM 3023 N N . THR B 1 167 ? 6.445 19.906 25.578 1 97.62 167 THR B N 1
ATOM 3024 C CA . THR B 1 167 ? 7.367 20.953 25.156 1 97.62 167 THR B CA 1
ATOM 3025 C C . THR B 1 167 ? 6.645 22.016 24.328 1 97.62 167 THR B C 1
ATOM 3027 O O . THR B 1 167 ? 7.043 23.172 24.312 1 97.62 167 THR B O 1
ATOM 3030 N N . LEU B 1 168 ? 5.578 21.641 23.719 1 98.31 168 LEU B N 1
ATOM 3031 C CA . LEU B 1 168 ? 4.816 22.531 22.859 1 98.31 168 LEU B CA 1
ATOM 3032 C C . LEU B 1 168 ? 4 23.531 23.688 1 98.31 168 LEU B C 1
ATOM 3034 O O . LEU B 1 168 ? 3.588 24.578 23.188 1 98.31 168 LEU B O 1
ATOM 3038 N N . ASN B 1 169 ? 3.775 23.234 24.969 1 98.06 169 ASN B N 1
ATOM 3039 C CA . ASN B 1 169 ? 2.887 24.031 25.812 1 98.06 169 ASN B CA 1
ATOM 3040 C C . ASN B 1 169 ? 3.367 25.469 25.938 1 98.06 169 ASN B C 1
ATOM 3042 O O . ASN B 1 169 ? 2.557 26.406 25.953 1 98.06 169 ASN B O 1
ATOM 3046 N N . ASP B 1 170 ? 4.648 25.672 25.938 1 96.94 170 ASP B N 1
ATOM 3047 C CA . ASP B 1 170 ? 5.23 27 26.109 1 96.94 170 ASP B CA 1
ATOM 3048 C C . ASP B 1 170 ? 4.891 27.906 24.922 1 96.94 170 ASP B C 1
ATOM 3050 O O . ASP B 1 170 ? 4.984 29.125 25.016 1 96.94 170 ASP B O 1
ATOM 3054 N N . HIS B 1 171 ? 4.422 27.297 23.891 1 97.5 171 HIS B N 1
ATOM 3055 C CA . HIS B 1 171 ? 4.203 28.062 22.672 1 97.5 171 HIS B CA 1
ATOM 3056 C C . HIS B 1 171 ? 2.752 27.969 22.219 1 97.5 171 HIS B C 1
ATOM 3058 O O . HIS B 1 171 ? 2.377 28.578 21.203 1 97.5 171 HIS B O 1
ATOM 3064 N N . LEU B 1 172 ? 1.97 27.281 22.859 1 97.69 172 LEU B N 1
ATOM 3065 C CA . LEU B 1 172 ? 0.627 26.906 22.422 1 97.69 172 LEU B CA 1
ATOM 3066 C C . LEU B 1 172 ? -0.278 28.141 22.344 1 97.69 172 LEU B C 1
ATOM 3068 O O . LEU B 1 172 ? -1.104 28.25 21.438 1 97.69 172 LEU B O 1
ATOM 3072 N N . LYS B 1 173 ? -0.109 29.109 23.234 1 96.19 173 LYS B N 1
ATOM 3073 C CA . LYS B 1 173 ? -0.949 30.297 23.297 1 96.19 173 LYS B CA 1
ATOM 3074 C C . LYS B 1 173 ? -0.941 31.062 21.969 1 96.19 173 LYS B C 1
ATOM 3076 O O . LYS B 1 173 ? -1.992 31.469 21.484 1 96.19 173 LYS B O 1
ATOM 3081 N N . HIS B 1 174 ? 0.225 31.188 21.359 1 94.44 174 HIS B N 1
ATOM 3082 C CA . HIS B 1 174 ? 0.395 31.906 20.109 1 94.44 174 HIS B CA 1
ATOM 3083 C C . HIS B 1 174 ? -0.355 31.234 18.969 1 94.44 174 HIS B C 1
ATOM 3085 O O . HIS B 1 174 ? -0.906 31.906 18.094 1 94.44 174 HIS B O 1
ATOM 3091 N N . LEU B 1 175 ? -0.401 29.969 19.031 1 97.62 175 LEU B N 1
ATOM 3092 C CA . LEU B 1 175 ? -1.012 29.172 17.969 1 97.62 175 LEU B CA 1
ATOM 3093 C C . LEU B 1 175 ? -2.527 29.125 18.125 1 97.62 175 LEU B C 1
ATOM 3095 O O . LEU B 1 175 ? -3.262 29.094 17.141 1 97.62 175 LEU B O 1
ATOM 3099 N N . LEU B 1 176 ? -3.008 29.219 19.328 1 97.81 176 LEU B N 1
ATOM 3100 C CA . LEU B 1 176 ? -4.426 29.078 19.641 1 97.81 176 LEU B CA 1
ATOM 3101 C C . LEU B 1 176 ? -5.203 30.312 19.172 1 97.81 176 LEU B C 1
ATOM 3103 O O . LEU B 1 176 ? -6.398 30.219 18.891 1 97.81 176 LEU B O 1
ATOM 3107 N N . THR B 1 177 ? -4.523 31.453 19.094 1 95.62 177 THR B N 1
ATOM 3108 C CA . THR B 1 177 ? -5.168 32.656 18.609 1 95.62 177 THR B CA 1
ATOM 3109 C C . THR B 1 177 ? -5.723 32.469 17.203 1 95.62 177 THR B C 1
ATOM 3111 O O . THR B 1 177 ? -6.871 32.812 16.922 1 95.62 177 THR B O 1
ATOM 3114 N N . SER B 1 178 ? -4.926 31.859 16.359 1 95.94 178 SER B N 1
ATOM 3115 C CA . SER B 1 178 ? -5.352 31.594 14.984 1 95.94 178 SER B CA 1
ATOM 3116 C C . SER B 1 178 ? -6.488 30.578 14.953 1 95.94 178 SER B C 1
ATOM 3118 O O . SER B 1 178 ? -7.426 30.703 14.156 1 95.94 178 SER B O 1
ATOM 3120 N N . LEU B 1 179 ? -6.461 29.594 15.812 1 97.25 179 LEU B N 1
ATOM 3121 C CA . LEU B 1 179 ? -7.504 28.578 15.859 1 97.25 179 LEU B CA 1
ATOM 3122 C C . LEU B 1 179 ? -8.82 29.172 16.344 1 97.25 179 LEU B C 1
ATOM 3124 O O . LEU B 1 179 ? -9.883 28.859 15.797 1 97.25 179 LEU B O 1
ATOM 3128 N N . SER B 1 180 ? -8.695 30.031 17.328 1 96.19 180 SER B N 1
ATOM 3129 C CA . SER B 1 180 ? -9.883 30.672 17.875 1 96.19 180 SER B CA 1
ATOM 3130 C C . SER B 1 180 ? -10.602 31.5 16.812 1 96.19 180 SER B C 1
ATOM 3132 O O . SER B 1 180 ? -11.836 31.469 16.719 1 96.19 180 SER B O 1
ATOM 3134 N N . LYS B 1 181 ? -9.867 32.156 16.031 1 94.75 181 LYS B N 1
ATOM 3135 C CA . LYS B 1 181 ? -10.445 32.969 14.945 1 94.75 181 LYS B CA 1
ATOM 3136 C C . LYS B 1 181 ? -11.141 32.062 13.922 1 94.75 181 LYS B C 1
ATOM 3138 O O . LYS B 1 181 ? -12.227 32.406 13.43 1 94.75 181 LYS B O 1
ATOM 3143 N N . ARG B 1 182 ? -10.57 30.906 13.633 1 95.44 182 ARG B N 1
ATOM 3144 C CA . ARG B 1 182 ? -11.078 30.016 12.602 1 95.44 182 ARG B CA 1
ATOM 3145 C C . ARG B 1 182 ? -12.297 29.234 13.102 1 95.44 182 ARG B C 1
ATOM 3147 O O . ARG B 1 182 ? -13.078 28.719 12.305 1 95.44 182 ARG B O 1
ATOM 3154 N N . LEU B 1 183 ? -12.477 29.172 14.367 1 94.69 183 LEU B N 1
ATOM 3155 C CA . LEU B 1 183 ? -13.609 28.469 14.969 1 94.69 183 LEU B CA 1
ATOM 3156 C C . LEU B 1 183 ? -14.922 29.156 14.617 1 94.69 183 LEU B C 1
ATOM 3158 O O . LEU B 1 183 ? -15.992 28.547 14.727 1 94.69 183 LEU B O 1
ATOM 3162 N N . MET B 1 184 ? -14.773 30.375 14.203 1 91.44 184 MET B N 1
ATOM 3163 C CA . MET B 1 184 ? -15.961 31.125 13.797 1 91.44 184 MET B CA 1
ATOM 3164 C C . MET B 1 184 ? -16.531 30.562 12.5 1 91.44 184 MET B C 1
ATOM 3166 O O . MET B 1 184 ? -17.703 30.797 12.188 1 91.44 184 MET B O 1
ATOM 3170 N N . ASP B 1 185 ? -15.781 29.938 11.75 1 92.94 185 ASP B N 1
ATOM 3171 C CA . ASP B 1 185 ? -16.219 29.234 10.555 1 92.94 185 ASP B CA 1
ATOM 3172 C C . ASP B 1 185 ? -16.656 27.812 10.883 1 92.94 185 ASP B C 1
ATOM 3174 O O . ASP B 1 185 ? -15.836 26.953 11.227 1 92.94 185 ASP B O 1
ATOM 3178 N N . LYS B 1 186 ? -17.891 27.516 10.711 1 91.62 186 LYS B N 1
ATOM 3179 C CA . LYS B 1 186 ? -18.484 26.234 11.07 1 91.62 186 LYS B CA 1
ATOM 3180 C C . LYS B 1 186 ? -17.797 25.078 10.328 1 91.62 186 LYS B C 1
ATOM 3182 O O . LYS B 1 186 ? -17.719 23.969 10.852 1 91.62 186 LYS B O 1
ATOM 3187 N N . LYS B 1 187 ? -17.281 25.531 9.242 1 93.56 187 LYS B N 1
ATOM 3188 C CA . LYS B 1 187 ? -16.641 24.531 8.398 1 93.56 187 LYS B CA 1
ATOM 3189 C C . LYS B 1 187 ? -15.477 23.859 9.117 1 93.56 187 LYS B C 1
ATOM 3191 O O . LYS B 1 187 ? -15.18 22.688 8.875 1 93.56 187 LYS B O 1
ATOM 3196 N N . PHE B 1 188 ? -14.828 24.562 10.062 1 95.81 188 PHE B N 1
ATOM 3197 C CA . PHE B 1 188 ? -13.586 24.062 10.641 1 95.81 188 PHE B CA 1
ATOM 3198 C C . PHE B 1 188 ? -13.805 23.625 12.086 1 95.81 188 PHE B C 1
ATOM 3200 O O . PHE B 1 188 ? -12.883 23.125 12.727 1 95.81 188 PHE B O 1
ATOM 3207 N N . LYS B 1 189 ? -14.945 23.812 12.609 1 94.5 189 LYS B N 1
ATOM 3208 C CA . LYS B 1 189 ? -15.219 23.578 14.023 1 94.5 189 LYS B CA 1
ATOM 3209 C C . LYS B 1 189 ? -14.844 22.156 14.438 1 94.5 189 LYS B C 1
ATOM 3211 O O . LYS B 1 189 ? -14.164 21.969 15.445 1 94.5 189 LYS B O 1
ATOM 3216 N N . GLU B 1 190 ? -15.305 21.234 13.672 1 94 190 GLU B N 1
ATOM 3217 C CA . GLU B 1 190 ? -15.055 19.844 14.023 1 94 190 GLU B CA 1
ATOM 3218 C C . GLU B 1 190 ? -13.562 19.531 13.992 1 94 190 GLU B C 1
ATOM 3220 O O . GLU B 1 190 ? -13.023 18.938 14.938 1 94 190 GLU B O 1
ATOM 3225 N N . GLU B 1 191 ? -12.906 19.891 12.914 1 96.06 191 GLU B N 1
ATOM 3226 C CA . GLU B 1 191 ? -11.484 19.578 12.758 1 96.06 191 GLU B CA 1
ATOM 3227 C C . GLU B 1 191 ? -10.656 20.266 13.836 1 96.06 191 GLU B C 1
ATOM 3229 O O . GLU B 1 191 ? -9.688 19.688 14.344 1 96.06 191 GLU B O 1
ATOM 3234 N N . ILE B 1 192 ? -11.031 21.453 14.188 1 97.81 192 ILE B N 1
ATOM 3235 C CA . ILE B 1 192 ? -10.32 22.188 15.227 1 97.81 192 ILE B CA 1
ATOM 3236 C C . ILE B 1 192 ? -10.547 21.516 16.578 1 97.81 192 ILE B C 1
ATOM 3238 O O . ILE B 1 192 ? -9.617 21.375 17.375 1 97.81 192 ILE B O 1
ATOM 3242 N N . THR B 1 193 ? -11.758 21.078 16.812 1 95.88 193 THR B N 1
ATOM 3243 C CA . THR B 1 193 ? -12.062 20.406 18.078 1 95.88 193 THR B CA 1
ATOM 3244 C C . THR B 1 193 ? -11.234 19.141 18.234 1 95.88 193 THR B C 1
ATOM 3246 O O . THR B 1 193 ? -10.641 18.906 19.297 1 95.88 193 THR B O 1
ATOM 3249 N N . VAL B 1 194 ? -11.18 18.391 17.25 1 95.69 194 VAL B N 1
ATOM 3250 C CA . VAL B 1 194 ? -10.391 17.156 17.281 1 95.69 194 VAL B CA 1
ATOM 3251 C C . VAL B 1 194 ? -8.922 17.5 17.516 1 95.69 194 VAL B C 1
ATOM 3253 O O . VAL B 1 194 ? -8.242 16.812 18.297 1 95.69 194 VAL B O 1
ATOM 3256 N N . ALA B 1 195 ? -8.438 18.516 16.875 1 97.75 195 ALA B N 1
ATOM 3257 C CA . ALA B 1 195 ? -7.047 18.938 17.047 1 97.75 195 ALA B CA 1
ATOM 3258 C C . ALA B 1 195 ? -6.781 19.359 18.484 1 97.75 195 ALA B C 1
ATOM 3260 O O . ALA B 1 195 ? -5.762 19 19.078 1 97.75 195 ALA B O 1
ATOM 3261 N N . LEU B 1 196 ? -7.723 20.078 19.047 1 98 196 LEU B N 1
ATOM 3262 C CA . LEU B 1 196 ? -7.586 20.531 20.438 1 98 196 LEU B CA 1
ATOM 3263 C C . LEU B 1 196 ? -7.555 19.344 21.391 1 98 196 LEU B C 1
ATOM 3265 O O . LEU B 1 196 ? -6.793 19.344 22.359 1 98 196 LEU B O 1
ATOM 3269 N N . GLN B 1 197 ? -8.312 18.375 21.109 1 96.75 197 GLN B N 1
ATOM 3270 C CA . GLN B 1 197 ? -8.32 17.172 21.938 1 96.75 197 GLN B CA 1
ATOM 3271 C C . GLN B 1 197 ? -6.969 16.469 21.891 1 96.75 197 GLN B C 1
ATOM 3273 O O . GLN B 1 197 ? -6.469 16 22.922 1 96.75 197 GLN B O 1
ATOM 3278 N N . ARG B 1 198 ? -6.41 16.438 20.766 1 96.44 198 ARG B N 1
ATOM 3279 C CA . ARG B 1 198 ? -5.098 15.812 20.625 1 96.44 198 ARG B CA 1
ATOM 3280 C C . ARG B 1 198 ? -4.023 16.625 21.344 1 96.44 198 ARG B C 1
ATOM 3282 O O . ARG B 1 198 ? -3.127 16.062 21.969 1 96.44 198 ARG B O 1
ATOM 3289 N N . LEU B 1 199 ? -4.137 17.922 21.25 1 97.94 199 LEU B N 1
ATOM 3290 C CA . LEU B 1 199 ? -3.203 18.797 21.953 1 97.94 199 LEU B CA 1
ATOM 3291 C C . LEU B 1 199 ? -3.309 18.594 23.469 1 97.94 199 LEU B C 1
ATOM 3293 O O . LEU B 1 199 ? -2.291 18.547 24.156 1 97.94 199 LEU B O 1
ATOM 3297 N N . GLU B 1 200 ? -4.5 18.438 23.859 1 97.38 200 GLU B N 1
ATOM 3298 C CA . GLU B 1 200 ? -4.711 18.172 25.281 1 97.38 200 GLU B CA 1
ATOM 3299 C C . GLU B 1 200 ? -4.121 16.828 25.672 1 97.38 200 GLU B C 1
ATOM 3301 O O . GLU B 1 200 ? -3.451 16.703 26.703 1 97.38 200 GLU B O 1
ATOM 3306 N N . GLN B 1 201 ? -4.336 15.82 24.938 1 95.69 201 GLN B N 1
ATOM 3307 C CA . GLN B 1 201 ? -3.84 14.469 25.219 1 95.69 201 GLN B CA 1
ATOM 3308 C C . GLN B 1 201 ? -2.316 14.453 25.297 1 95.69 201 GLN B C 1
ATOM 3310 O O . GLN B 1 201 ? -1.747 13.805 26.172 1 95.69 201 GLN B O 1
ATOM 3315 N N . GLN B 1 202 ? -1.694 15.172 24.453 1 96 202 GLN B N 1
ATOM 3316 C CA . GLN B 1 202 ? -0.239 15.133 24.359 1 96 202 GLN B CA 1
ATOM 3317 C C . GLN B 1 202 ? 0.397 16.109 25.359 1 96 202 GLN B C 1
ATOM 3319 O O . GLN B 1 202 ? 1.506 15.867 25.844 1 96 202 GLN B O 1
ATOM 3324 N N . GLY B 1 203 ? -0.319 17.188 25.594 1 97.06 203 GLY B N 1
ATOM 3325 C CA . GLY B 1 203 ? 0.243 18.25 26.422 1 97.06 203 GLY B CA 1
ATOM 3326 C C . GLY B 1 203 ? -0.099 18.125 27.891 1 97.06 203 GLY B C 1
ATOM 3327 O O . GLY B 1 203 ? 0.504 18.781 28.734 1 97.06 203 GLY B O 1
ATOM 3328 N N . GLY B 1 204 ? -1.153 17.375 28.172 1 93.44 204 GLY B N 1
ATOM 3329 C CA . GLY B 1 204 ? -1.528 17.141 29.562 1 93.44 204 GLY B CA 1
ATOM 3330 C C . GLY B 1 204 ? -2.373 18.25 30.141 1 93.44 204 GLY B C 1
ATOM 3331 O O . GLY B 1 204 ? -2.939 19.062 29.406 1 93.44 204 GLY B O 1
ATOM 3332 N N . ARG B 1 205 ? -2.379 18.312 31.453 1 93.5 205 ARG B N 1
ATOM 3333 C CA . ARG B 1 205 ? -3.25 19.234 32.188 1 93.5 205 ARG B CA 1
ATOM 3334 C C . ARG B 1 205 ? -2.863 20.688 31.922 1 93.5 205 ARG B C 1
ATOM 3336 O O . ARG B 1 205 ? -3.73 21.547 31.828 1 93.5 205 ARG B O 1
ATOM 3343 N N . GLU B 1 206 ? -1.624 20.891 31.859 1 95.81 206 GLU B N 1
ATOM 3344 C CA . GLU B 1 206 ? -1.146 22.25 31.594 1 95.81 206 GLU B CA 1
ATOM 3345 C C . GLU B 1 206 ? -1.674 22.766 30.25 1 95.81 206 GLU B C 1
ATOM 3347 O O . GLU B 1 206 ? -2.037 23.938 30.141 1 95.81 206 GLU B O 1
ATOM 3352 N N . SER B 1 207 ? -1.736 21.891 29.281 1 97 207 SER B N 1
ATOM 3353 C CA . SER B 1 207 ? -2.23 22.297 27.969 1 97 207 SER B CA 1
ATOM 3354 C C . SER B 1 207 ? -3.711 22.656 28.016 1 97 207 SER B C 1
ATOM 3356 O O . SER B 1 207 ? -4.16 23.578 27.344 1 97 207 SER B O 1
ATOM 3358 N N . LEU B 1 208 ? -4.434 21.922 28.797 1 96.81 208 LEU B N 1
ATOM 3359 C CA . LEU B 1 208 ? -5.855 22.219 28.953 1 96.81 208 LEU B CA 1
ATOM 3360 C C . LEU B 1 208 ? -6.078 23.625 29.469 1 96.81 208 LEU B C 1
ATOM 3362 O O . LEU B 1 208 ? -6.938 24.359 28.953 1 96.81 208 LEU B O 1
ATOM 3366 N N . THR B 1 209 ? -5.34 24.016 30.5 1 96.69 209 THR B N 1
ATOM 3367 C CA . THR B 1 209 ? -5.434 25.359 31.047 1 96.69 209 THR B CA 1
ATOM 3368 C C . THR B 1 209 ? -5.168 26.406 29.984 1 96.69 209 THR B C 1
ATOM 3370 O O . THR B 1 209 ? -5.891 27.406 29.891 1 96.69 209 THR B O 1
ATOM 3373 N N . ILE B 1 210 ? -4.18 26.156 29.203 1 97.75 210 ILE B N 1
ATOM 3374 C CA . ILE B 1 210 ? -3.805 27.094 28.141 1 97.75 210 ILE B CA 1
ATOM 3375 C C . ILE B 1 210 ? -4.91 27.156 27.094 1 97.75 210 ILE B C 1
ATOM 3377 O O . ILE B 1 210 ? -5.316 28.234 26.672 1 97.75 210 ILE B O 1
ATOM 3381 N N . ILE B 1 211 ? -5.402 26 26.703 1 97.94 211 ILE B N 1
ATOM 3382 C CA . ILE B 1 211 ? -6.453 25.922 25.688 1 97.94 211 ILE B CA 1
ATOM 3383 C C . ILE B 1 211 ? -7.684 26.688 26.172 1 97.94 211 ILE B C 1
ATOM 3385 O O . ILE B 1 211 ? -8.242 27.5 25.438 1 97.94 211 ILE B O 1
ATOM 3389 N N . LYS B 1 212 ? -8.055 26.5 27.375 1 96.19 212 LYS B N 1
ATOM 3390 C CA . LYS B 1 212 ? -9.266 27.109 27.922 1 96.19 212 LYS B CA 1
ATOM 3391 C C . LYS B 1 212 ? -9.086 28.625 28.094 1 96.19 212 LYS B C 1
ATOM 3393 O O . LYS B 1 212 ? -10.062 29.375 28.062 1 96.19 212 LYS B O 1
ATOM 3398 N N . SER B 1 213 ? -7.918 29.062 28.25 1 96.19 213 SER B N 1
ATOM 3399 C CA . SER B 1 213 ? -7.656 30.5 28.344 1 96.19 213 SER B CA 1
ATOM 3400 C C . SER B 1 213 ? -7.957 31.203 27.031 1 96.19 213 SER B C 1
ATOM 3402 O O . SER B 1 213 ? -8.359 32.375 27.016 1 96.19 213 SER B O 1
ATOM 3404 N N . LYS B 1 214 ? -7.766 30.562 25.906 1 95.62 214 LYS B N 1
ATOM 3405 C CA . LYS B 1 214 ? -7.969 31.156 24.594 1 95.62 214 LYS B CA 1
ATOM 3406 C C . LYS B 1 214 ? -9.305 30.734 23.984 1 95.62 214 LYS B C 1
ATOM 3408 O O . LYS B 1 214 ? -9.914 31.484 23.219 1 95.62 214 LYS B O 1
ATOM 3413 N N . ILE B 1 215 ? -9.688 29.531 24.391 1 96.25 215 ILE B N 1
ATOM 3414 C CA . ILE B 1 215 ? -10.938 28.953 23.891 1 96.25 215 ILE B CA 1
ATOM 3415 C C . ILE B 1 215 ? -11.758 28.422 25.062 1 96.25 215 ILE B C 1
ATOM 3417 O O . ILE B 1 215 ? -11.852 27.203 25.25 1 96.25 215 ILE B O 1
ATOM 3421 N N . PRO B 1 216 ? -12.523 29.281 25.672 1 94.75 216 PRO B N 1
ATOM 3422 C CA . PRO B 1 216 ? -13.219 28.906 26.906 1 94.75 216 PRO B CA 1
ATOM 3423 C C . PRO B 1 216 ? -14.328 27.891 26.688 1 94.75 216 PRO B C 1
ATOM 3425 O O . PRO B 1 216 ? -14.727 27.172 27.609 1 94.75 216 PRO B O 1
ATOM 3428 N N . THR B 1 217 ? -14.805 27.781 25.5 1 93.31 217 THR B N 1
ATOM 3429 C CA . THR B 1 217 ? -15.93 26.906 25.219 1 93.31 217 THR B CA 1
ATOM 3430 C C . THR B 1 217 ? -15.445 25.469 25 1 93.31 217 THR B C 1
ATOM 3432 O O . THR B 1 217 ? -16.266 24.562 24.828 1 93.31 217 THR B O 1
ATOM 3435 N N . TYR B 1 218 ? -14.133 25.281 24.875 1 95.25 218 TYR B N 1
ATOM 3436 C CA . TYR B 1 218 ? -13.594 23.938 24.672 1 95.25 218 TYR B CA 1
ATOM 3437 C C . TYR B 1 218 ? -13.945 23.016 25.828 1 95.25 218 TYR B C 1
ATOM 3439 O O . TYR B 1 218 ? -13.836 23.406 27 1 95.25 218 TYR B O 1
ATOM 3447 N N . CYS B 1 219 ? -14.328 21.797 25.5 1 90.12 219 CYS B N 1
ATOM 3448 C CA . CYS B 1 219 ? -14.648 20.797 26.5 1 90.12 219 CYS B CA 1
ATOM 3449 C C . CYS B 1 219 ? -13.609 19.688 26.516 1 90.12 219 CYS B C 1
ATOM 3451 O O . CYS B 1 219 ? -13.383 19.031 25.5 1 90.12 219 CYS B O 1
ATOM 3453 N N . SER B 1 220 ? -13.086 19.422 27.688 1 89.56 220 SER B N 1
ATOM 3454 C CA . SER B 1 220 ? -11.984 18.484 27.859 1 89.56 220 SER B CA 1
ATOM 3455 C C . SER B 1 220 ? -12.43 17.047 27.562 1 89.56 220 SER B C 1
ATOM 3457 O O . SER B 1 220 ? -13.586 16.688 27.812 1 89.56 220 SER B O 1
ATOM 3459 N N . ILE B 1 221 ? -11.523 16.266 27.078 1 85.06 221 ILE B N 1
ATOM 3460 C CA . ILE B 1 221 ? -11.812 14.867 26.781 1 85.06 221 ILE B CA 1
ATOM 3461 C C . ILE B 1 221 ? -11.703 14.023 28.047 1 85.06 221 ILE B C 1
ATOM 3463 O O . ILE B 1 221 ? -12.039 12.836 28.031 1 85.06 221 ILE B O 1
ATOM 3467 N N . TYR B 1 222 ? -11.031 14.398 29.016 1 76 222 TYR B N 1
ATOM 3468 C CA . TYR B 1 222 ? -10.852 13.664 30.281 1 76 222 TYR B CA 1
ATOM 3469 C C . TYR B 1 222 ? -11.945 14.031 31.281 1 76 222 TYR B C 1
ATOM 3471 O O . TYR B 1 222 ? -11.953 13.531 32.406 1 76 222 TYR B O 1
ATOM 3479 N N . ASN B 1 223 ? -12.992 14.727 30.953 1 59.12 223 ASN B N 1
ATOM 3480 C CA . ASN B 1 223 ? -14.062 14.953 31.922 1 59.12 223 ASN B CA 1
ATOM 3481 C C . ASN B 1 223 ? -15.055 13.789 31.953 1 59.12 223 ASN B C 1
ATOM 3483 O O . ASN B 1 223 ? -15.305 13.156 30.922 1 59.12 223 ASN B O 1
#

Nearest PDB structures (foldseek):
  4a0c-assembly2_B  TM=7.158E-01  e=3.005E-01  Homo sapiens
  7b7d-assembly1_EF  TM=5.581E-01  e=1.717E-01  Saccharomyces cerevisiae S288C
  2ix3-assembly1_B  TM=5.028E-01  e=1.799E-01  Saccharomyces cerevisiae
  6owo-assembly1_A  TM=4.399E-01  e=1.028E-01  Mus musculus
  2ix8-assembly1_A  TM=5.054E-01  e=2.380E-01  Saccharomyces cerevisiae

InterPro domains:
  IPR011989 Armadillo-like helical [G3DSA:1.25.10.10] (94-216)
  IPR016024 Armadillo-type fold [SSF48371] (102-205)
  IPR019399 Parkin co-regulated protein [PF10274] (53-220)
  IPR019399 Parkin co-regulated protein [PTHR21207] (13-221)

Organism: Callorhinchus milii (NCBI:txid7868)

Radius of gyration: 38.16 Å; Cα contacts (8 Å, |Δi|>4): 456; chains: 2; bounding box: 176×76×91 Å

Sequence (446 aa):
MSSFSGGKPKSIQKKKASVSAPAGSTIKPHPRPSDRLNPKTINPFSNPLRQQSTFAAVYAKGEVPCRLFHGSVSHRLQWERPPETIAFDPLLINLAEGLRETKHPYTFVSKEGFKELLQVENATEKAIPLVPKLIPVLKAALAHSDAEVFERGLQALVQLSGVVGPTLNDHLKHLLTSLSKRLMDKKFKEEITVALQRLEQQGGRESLTIIKSKIPTYCSIYNMSSFSGGKPKSIQKKKASVSAPAGSTIKPHPRPSDRLNPKTINPFSNPLRQQSTFAAVYAKGEVPCRLFHGSVSHRLQWERPPETIAFDPLLINLAEGLRETKHPYTFVSKEGFKELLQVENATEKAIPLVPKLIPVLKAALAHSDAEVFERGLQALVQLSGVVGPTLNDHLKHLLTSLSKRLMDKKFKEEITVALQRLEQQGGRESLTIIKSKIPTYCSIYN